Protein AF-0000000080535059 (afdb_homodimer)

Nearest PDB structures (foldseek):
  4j80-assembly2_D  TM=5.462E-01  e=8.663E-26  Thermus thermophilus HB8
  3lz8-assembly1_A  TM=7.978E-01  e=1.101E-15  Klebsiella pneumoniae subsp. pneumoniae MGH 78578
  3lz8-assembly1_B  TM=8.141E-01  e=2.265E-15  Klebsiella pneumoniae subsp. pneumoniae MGH 78578
  6jzb-assembly1_A  TM=7.775E-01  e=8.866E-14  Streptococcus pneumoniae
  3i38-assembly7_F  TM=9.286E-01  e=2.433E-09  Klebsiella pneumoniae subsp. pneumoniae MGH 78578

pLDDT: mean 78.81, std 22.05, range [29.86, 98.12]

Radius of gyration: 28.33 Å; Cα contacts (8 Å, |Δi|>4): 1039; chains: 2; bounding box: 67×90×60 Å

InterPro domains:
  IPR001623 DnaJ domain [PF00226] (5-66)
  IPR001623 DnaJ domain [PR00625] (7-25)
  IPR001623 DnaJ domain [PR00625] (25-40)
  IPR001623 DnaJ domain [PR00625] (41-61)
  IPR001623 DnaJ domain [PR00625] (61-80)
  IPR001623 DnaJ domain [PS50076] (5-69)
  IPR001623 DnaJ domain [SM00271] (4-61)
  IPR001623 DnaJ domain [cd06257] (5-58)
  IPR002939 Chaperone DnaJ, C-terminal [PF01556] (141-275)
  IPR008971 HSP40/DnaJ peptide-binding [SSF49493] (137-211)
  IPR008971 HSP40/DnaJ peptide-binding [SSF49493] (204-286)
  IPR018253 DnaJ domain, conserved site [PS00636] (46-65)
  IPR036869 Chaperone J-domain superfamily [G3DSA:1.10.287.110] (3-124)
  IPR036869 Chaperone J-domain superfamily [SSF46565] (1-104)

Sequence (594 aa):
MEFKDYYATLGVEPSAGEAEIKTAYRRLARKYHPDVSKEAGAEDKFKAVNEAYEALRDPEKRAAYDQLRAQGYRPGEEFNVPPNYGGAGGFNFEEVFGGGGPNGGFSDFFESLFARQRGGAGAGAGPGFSSQGHAPNRDTRAKLSVPLEAAYSGDSLRITVNGKQLDVRVPKGIRPGQVIRLAGQGNHGGNLLLEVEYAAHPQFEVDGRNILYTLPLTPWQAALGTSISVPTLGGAVELKIPADSDAGRKLRLRGRGLPGNPDGDQIVEIEIVAPAATDEAQKKAYRNLAKAFGETIMEFKDYYATLGVEPSAGEAEIKTAYRRLARKYHPDVSKEAGAEDKFKAVNEAYEALRDPEKRAAYDQLRAQGYRPGEEFNVPPNYGGAGGFNFEEVFGGGGPNGGFSDFFESLFARQRGGAGAGAGPGFSSQGHAPNRDTRAKLSVPLEAAYSGDSLRITVNGKQLDVRVPKGIRPGQVIRLAGQGNHGGNLLLEVEYAAHPQFEVDGRNILYTLPLTPWQAALGTSISVPTLGGAVELKIPADSDAGRKLRLRGRGLPGNPDGDQIVEIEIVAPAATDEAQKKAYRNLAKAFGETI

Solvent-accessible surface area (backbone atoms only — not comparable to full-atom values): 32460 Å² total; per-residue (Å²): 97,59,39,72,54,42,39,63,67,49,68,46,59,88,83,54,51,71,67,55,52,50,50,36,40,33,54,50,37,55,56,20,26,78,91,67,29,81,55,90,61,21,62,60,51,30,50,49,41,52,53,29,43,63,36,56,71,36,69,69,50,28,52,53,49,51,51,48,45,71,74,60,60,44,71,66,38,68,59,70,79,58,88,76,69,66,72,72,75,80,73,81,51,61,47,25,45,42,50,58,64,90,81,59,56,66,32,48,43,47,27,51,57,30,50,50,58,58,59,59,67,60,65,79,71,70,92,78,81,75,60,85,61,70,70,67,79,42,58,31,60,23,26,26,29,38,48,62,65,35,27,47,68,34,38,72,42,66,36,72,56,96,87,37,79,42,79,42,79,40,55,60,33,60,52,72,70,42,69,49,74,37,81,54,65,16,55,98,57,16,33,24,36,31,32,32,34,69,40,92,51,68,66,51,43,76,57,90,41,25,28,38,34,75,42,78,32,43,44,43,43,26,24,66,26,45,74,43,79,40,86,46,86,87,47,71,43,81,42,77,44,56,54,52,42,48,53,65,41,72,44,78,42,82,62,47,24,32,44,59,95,70,47,15,29,21,39,37,27,31,37,32,37,43,71,62,56,88,47,70,64,35,44,49,28,35,40,49,35,32,45,56,73,74,38,88,122,96,60,38,72,53,43,40,62,66,48,68,47,58,87,82,56,51,70,67,56,52,49,50,34,40,34,55,49,36,54,57,19,26,75,90,66,28,81,54,90,61,20,64,60,49,30,50,49,40,53,53,28,43,63,37,56,70,36,69,69,51,29,52,53,50,50,52,48,45,69,72,59,61,44,71,66,38,68,59,70,78,59,89,76,67,65,68,71,76,78,72,82,51,55,59,22,46,50,49,52,63,88,80,61,55,66,36,50,43,48,30,49,57,30,48,49,53,58,59,60,67,60,64,77,71,69,91,77,79,74,60,82,62,70,71,68,81,40,57,31,60,26,24,27,32,38,48,62,65,34,26,46,67,35,38,72,44,65,37,71,55,94,87,37,79,41,79,42,78,39,55,60,34,59,51,72,69,43,69,49,74,37,81,54,65,17,55,97,57,16,32,23,36,31,31,31,34,70,38,90,51,68,66,51,44,78,57,90,42,26,30,39,32,75,42,79,33,43,44,43,42,26,24,66,26,46,74,44,78,40,86,46,87,87,46,71,43,80,41,78,42,57,54,51,41,49,52,65,41,74,44,76,41,82,62,48,26,32,45,60,93,72,48,15,30,20,40,37,28,34,37,32,39,43,71,61,55,86,48,69,64,34,46,50,27,36,41,50,34,32,46,58,71,74,37,88,122

Secondary structure (DSSP, 8-state):
-BPP-HHHHHT--TT--HHHHHHHHHHHHHHH-TTT--STTHHHHHHHHHHHHHHHHSHHHHHHHHHHHHTT--TT-B----TT----S-----------SS--HHHHHHHHHHHHHHHGGGG----------------EEEEEEE-HHHHHH-EEEEEEETTEEEEEEE-TT--TT-EEEETT-SGGG--EEEEEEEPP-SSEEEETTEEEEEEEE-HHHHHH-EEEEE--TT--EEEEEPSSPPTT-EEEETT-SS-SSSPP-EEEEEEE------SHHHHHHHHHHHHHTT---/-BPP-HHHHHT--TT--HHHHHHHHHHHHHHH-TTT--STTHHHHHHHHHHHHHHHHSHHHHHHHHHHHHTT--TT-B----TT----S-------EEE-SS--HHHHHHHHHHHHHHHGGGG----------------EEEEEEE-HHHHHH-EEEEEEETTEEEEEEE-TT--TT-EEEETT-SGGG--EEEEEEEPP-SSEEEETTEEEEEEEE-HHHHHH-EEEEE--TT--EEEEEPTTPPTT-EEEETT-SS-SSSPP-EEEEEEE------SHHHHHHHHHHHHHTT---

Organism: Stenotrophomonas maltophilia (strain K279a) (NCBI:txid522373)

Foldseek 3Di:
DWLADLCVLLPHDLVDDLVSLLVSLLVLLQALPPVHDPDPCSVVSNVSSLVSSVQCNDPVSSVVSVVVVVVPRDGGDDDPPPLPPAPPDPPLCLAQAFEQDPDCPVSVVVNVVNVSNVVVVPPPDDDDDVPPPPPPQQEREYEYAAEQLCQAPWDWGWGADPNDTDTFTHDFNDDAQDWDWDALPGHPRHIYIYGYDYRDDSAWDDDPQETEGEDEDEPCCAACWDWDWDDASVGTDIDTHDHNHDQQDWDWAPQRGGVDVHGYIYIYGYHYDYDDDPDDVSVVVVQVVCVVVPHHD/DWLADLCVLLPHDLPDDLVSLLVSLLVLLQALPPVHDPDPCSVVSNVSSLVSSVQCNDPVSSVVSVVVVVVPRDGGDDDPPPLPPAPPPPPLCLAQAQEQDPDCPVSCVSNVVNVSNVVVVPPPPDDDDPPPPPPPQQEREYEYAAEQLCQAPWDWGWTADPNDTDTFTHDFNDDAQDWDWDALPGPPRHIYIYGYDYRDDSAWDDDPQETEGEDEDEPCCAACWDWDWDDASVGTDIDTHDHNHDQQDWDWAPQRTGVDVHGYIYIYGYHYDYDDDPDPVSVVVVQVVCVVVPHHD

Structure (mmCIF, N/CA/C/O backbone):
data_AF-0000000080535059-model_v1
#
loop_
_entity.id
_entity.type
_entity.pdbx_description
1 polymer 'Curved DNA-binding protein'
#
loop_
_atom_site.group_PDB
_atom_site.id
_atom_site.type_symbol
_atom_site.label_atom_id
_atom_site.label_alt_id
_atom_site.label_comp_id
_atom_site.label_asym_id
_atom_site.label_entity_id
_atom_site.label_seq_id
_atom_site.pdbx_PDB_ins_code
_atom_site.Cartn_x
_atom_site.Cartn_y
_atom_site.Cartn_z
_atom_site.occupancy
_atom_site.B_iso_or_equiv
_atom_site.auth_seq_id
_atom_site.auth_comp_id
_atom_site.auth_asym_id
_atom_site.auth_atom_id
_atom_site.pdbx_PDB_model_num
ATOM 1 N N . MET A 1 1 ? -23.703 0.691 25.984 1 49 1 MET A N 1
ATOM 2 C CA . MET A 1 1 ? -23.016 0.006 24.891 1 49 1 MET A CA 1
ATOM 3 C C . MET A 1 1 ? -21.719 -0.626 25.375 1 49 1 MET A C 1
ATOM 5 O O . MET A 1 1 ? -21.125 -0.15 26.344 1 49 1 MET A O 1
ATOM 9 N N . GLU A 1 2 ? -21.531 -1.79 24.906 1 61.44 2 GLU A N 1
ATOM 10 C CA . GLU A 1 2 ? -20.406 -2.562 25.406 1 61.44 2 GLU A CA 1
ATOM 11 C C . GLU A 1 2 ? -19.125 -2.217 24.672 1 61.44 2 GLU A C 1
ATOM 13 O O . GLU A 1 2 ? -19.125 -2.039 23.453 1 61.44 2 GLU A O 1
ATOM 18 N N . PHE A 1 3 ? -18.188 -1.82 25.5 1 70.62 3 PHE A N 1
ATOM 19 C CA . PHE A 1 3 ? -16.859 -1.561 24.953 1 70.62 3 PHE A CA 1
ATOM 20 C C . PHE A 1 3 ? -16.297 -2.801 24.266 1 70.62 3 PHE A C 1
ATOM 22 O O . PHE A 1 3 ? -16.328 -3.895 24.828 1 70.62 3 PHE A O 1
ATOM 29 N N . LYS A 1 4 ? -16.016 -2.648 22.938 1 81.44 4 LYS A N 1
ATOM 30 C CA . LYS A 1 4 ? -15.5 -3.764 22.141 1 81.44 4 LYS A CA 1
ATOM 31 C C . LYS A 1 4 ? -14.008 -3.613 21.891 1 81.44 4 LYS A C 1
ATOM 33 O O . LYS A 1 4 ? -13.5 -2.496 21.766 1 81.44 4 LYS A O 1
ATOM 38 N N . ASP A 1 5 ? -13.336 -4.719 21.891 1 86.62 5 ASP A N 1
ATOM 39 C CA . ASP A 1 5 ? -11.922 -4.73 21.531 1 86.62 5 ASP A CA 1
ATOM 40 C C . ASP A 1 5 ? -11.734 -4.82 20.016 1 86.62 5 ASP A C 1
ATOM 42 O O . ASP A 1 5 ? -11.664 -5.918 19.453 1 86.62 5 ASP A O 1
ATOM 46 N N . TYR A 1 6 ? -11.547 -3.646 19.469 1 90.25 6 TYR A N 1
ATOM 47 C CA . TYR A 1 6 ? -11.484 -3.559 18.016 1 90.25 6 TYR A CA 1
ATOM 48 C C . TYR A 1 6 ? -10.219 -4.223 17.484 1 90.25 6 TYR A C 1
ATOM 50 O O . TYR A 1 6 ? -10.234 -4.832 16.422 1 90.25 6 TYR A O 1
ATOM 58 N N . TYR A 1 7 ? -9.188 -4.156 18.266 1 91.62 7 TYR A N 1
ATOM 59 C CA . TYR A 1 7 ? -7.961 -4.816 17.844 1 91.62 7 TYR A CA 1
ATOM 60 C C . TYR A 1 7 ? -8.125 -6.332 17.859 1 91.62 7 TYR A C 1
ATOM 62 O O . TYR A 1 7 ? -7.727 -7.012 16.906 1 91.62 7 TYR A O 1
ATOM 70 N N . ALA A 1 8 ? -8.695 -6.781 18.828 1 91.19 8 ALA A N 1
ATOM 71 C CA . ALA A 1 8 ? -8.953 -8.219 18.938 1 91.19 8 ALA A CA 1
ATOM 72 C C . ALA A 1 8 ? -9.906 -8.672 17.844 1 91.19 8 ALA A C 1
ATOM 74 O O . ALA A 1 8 ? -9.742 -9.758 17.281 1 91.19 8 ALA A O 1
ATOM 75 N N . THR A 1 9 ? -10.883 -7.852 17.594 1 92.81 9 THR A N 1
ATOM 76 C CA . THR A 1 9 ? -11.852 -8.164 16.547 1 92.81 9 THR A CA 1
ATOM 77 C C . THR A 1 9 ? -11.148 -8.367 15.203 1 92.81 9 THR A C 1
ATOM 79 O O . THR A 1 9 ? -11.508 -9.258 14.438 1 92.81 9 THR A O 1
ATOM 82 N N . LEU A 1 10 ? -10.148 -7.609 14.977 1 93 10 LEU A N 1
ATOM 83 C CA . LEU A 1 10 ? -9.422 -7.684 13.719 1 93 10 LEU A CA 1
ATOM 84 C C . LEU A 1 10 ? -8.242 -8.656 13.828 1 93 10 LEU A C 1
ATOM 86 O O . LEU A 1 10 ? -7.57 -8.938 12.836 1 93 10 LEU A O 1
ATOM 90 N N . GLY A 1 11 ? -8 -9.07 15.047 1 91 11 GLY A N 1
ATOM 91 C CA . GLY A 1 11 ? -6.914 -10.016 15.258 1 91 11 GLY A CA 1
ATOM 92 C C . GLY A 1 11 ? -5.539 -9.383 15.133 1 91 11 GLY A C 1
ATOM 93 O O . GLY A 1 11 ? -4.609 -10.008 14.617 1 91 11 GLY A O 1
ATOM 94 N N . VAL A 1 12 ? -5.418 -8.141 15.516 1 87.69 12 VAL A N 1
ATOM 95 C CA . VAL A 1 12 ? -4.141 -7.441 15.445 1 87.69 12 VAL A CA 1
ATOM 96 C C . VAL A 1 12 ? -3.781 -6.879 16.812 1 87.69 12 VAL A C 1
ATOM 98 O O . VAL A 1 12 ? -4.629 -6.816 17.703 1 87.69 12 VAL A O 1
ATOM 101 N N . GLU A 1 13 ? -2.461 -6.566 16.969 1 86 13 GLU A N 1
ATOM 102 C CA . GLU A 1 13 ? -2.004 -5.918 18.188 1 86 13 GLU A CA 1
ATOM 103 C C . GLU A 1 13 ? -2.301 -4.422 18.172 1 86 13 GLU A C 1
ATOM 105 O O . GLU A 1 13 ? -2.35 -3.811 17.094 1 86 13 GLU A O 1
ATOM 110 N N . PRO A 1 14 ? -2.482 -3.846 19.344 1 85.69 14 PRO A N 1
ATOM 111 C CA . PRO A 1 14 ? -2.732 -2.404 19.406 1 85.69 14 PRO A CA 1
ATOM 112 C C . PRO A 1 14 ? -1.63 -1.581 18.75 1 85.69 14 PRO A C 1
ATOM 114 O O . PRO A 1 14 ? -1.869 -0.446 18.328 1 85.69 14 PRO A O 1
ATOM 117 N N . SER A 1 15 ? -0.511 -2.146 18.609 1 80 15 SER A N 1
ATOM 118 C CA . SER A 1 15 ? 0.619 -1.433 18.031 1 80 15 SER A CA 1
ATOM 119 C C . SER A 1 15 ? 0.663 -1.615 16.516 1 80 15 SER A C 1
ATOM 121 O O . SER A 1 15 ? 1.542 -1.071 15.844 1 80 15 SER A O 1
ATOM 123 N N . ALA A 1 16 ? -0.277 -2.258 16.016 1 79.31 16 ALA A N 1
ATOM 124 C CA . ALA A 1 16 ? -0.294 -2.547 14.586 1 79.31 16 ALA A CA 1
ATOM 125 C C . ALA A 1 16 ? -0.368 -1.263 13.766 1 79.31 16 ALA A C 1
ATOM 127 O O . ALA A 1 16 ? -1.083 -0.326 14.133 1 79.31 16 ALA A O 1
ATOM 128 N N . GLY A 1 17 ? 0.4 -1.193 12.664 1 77.62 17 GLY A N 1
ATOM 129 C CA . GLY A 1 17 ? 0.335 -0.062 11.75 1 77.62 17 GLY A CA 1
ATOM 130 C C . GLY A 1 17 ? -0.884 -0.094 10.852 1 77.62 17 GLY A C 1
ATOM 131 O O . GLY A 1 17 ? -1.64 -1.067 10.852 1 77.62 17 GLY A O 1
ATOM 132 N N . GLU A 1 18 ? -1.114 0.966 10.133 1 79.69 18 GLU A N 1
ATOM 133 C CA . GLU A 1 18 ? -2.27 1.138 9.258 1 79.69 18 GLU A CA 1
ATOM 134 C C . GLU A 1 18 ? -2.34 0.024 8.211 1 79.69 18 GLU A C 1
ATOM 136 O O . GLU A 1 18 ? -3.418 -0.508 7.941 1 79.69 18 GLU A O 1
ATOM 141 N N . ALA A 1 19 ? -1.228 -0.337 7.68 1 74.75 19 ALA A N 1
ATOM 142 C CA . ALA A 1 19 ? -1.18 -1.367 6.645 1 74.75 19 ALA A CA 1
ATOM 143 C C . ALA A 1 19 ? -1.627 -2.719 7.195 1 74.75 19 ALA A C 1
ATOM 145 O O . ALA A 1 19 ? -2.383 -3.441 6.543 1 74.75 19 ALA A O 1
ATOM 146 N N . GLU A 1 20 ? -1.152 -3.016 8.32 1 76.38 20 GLU A N 1
ATOM 147 C CA . GLU A 1 20 ? -1.513 -4.277 8.961 1 76.38 20 GLU A CA 1
ATOM 148 C C . GLU A 1 20 ? -3.004 -4.324 9.289 1 76.38 20 GLU A C 1
ATOM 150 O O . GLU A 1 20 ? -3.654 -5.352 9.094 1 76.38 20 GLU A O 1
ATOM 155 N N . ILE A 1 21 ? -3.533 -3.262 9.781 1 86.75 21 ILE A N 1
ATOM 156 C CA . ILE A 1 21 ? -4.945 -3.154 10.125 1 86.75 21 ILE A CA 1
ATOM 157 C C . ILE A 1 21 ? -5.797 -3.336 8.867 1 86.75 21 ILE A C 1
ATOM 159 O O . ILE A 1 21 ? -6.777 -4.078 8.875 1 86.75 21 ILE A O 1
ATOM 163 N N . LYS A 1 22 ? -5.379 -2.73 7.855 1 84.88 22 LYS A N 1
ATOM 164 C CA . LYS A 1 22 ? -6.094 -2.811 6.582 1 84.88 22 LYS A CA 1
ATOM 165 C C . LYS A 1 22 ? -6.098 -4.238 6.047 1 84.88 22 LYS A C 1
ATOM 167 O O . LYS A 1 22 ? -7.141 -4.742 5.617 1 84.88 22 LYS A O 1
ATOM 172 N N . THR A 1 23 ? -5.012 -4.836 6.062 1 81.25 23 THR A N 1
ATOM 173 C CA . THR A 1 23 ? -4.867 -6.207 5.586 1 81.25 23 THR A CA 1
ATOM 174 C C . THR A 1 23 ? -5.754 -7.156 6.387 1 81.25 23 THR A C 1
ATOM 176 O O . THR A 1 23 ? -6.43 -8.016 5.816 1 81.25 23 THR A O 1
ATOM 179 N N . ALA A 1 24 ? -5.688 -6.988 7.621 1 85.88 24 ALA A N 1
ATOM 180 C CA . ALA A 1 24 ? -6.508 -7.816 8.5 1 85.88 24 ALA A CA 1
ATOM 181 C C . ALA A 1 24 ? -7.992 -7.637 8.195 1 85.88 24 ALA A C 1
ATOM 183 O O . ALA A 1 24 ? -8.742 -8.617 8.148 1 85.88 24 ALA A O 1
ATOM 184 N N . TYR A 1 25 ? -8.406 -6.391 7.996 1 91.38 25 TYR A N 1
ATOM 185 C CA . TYR A 1 25 ? -9.789 -6.094 7.652 1 91.38 25 TYR A CA 1
ATOM 186 C C . TYR A 1 25 ? -10.203 -6.824 6.379 1 91.38 25 TYR A C 1
ATOM 188 O O . TYR A 1 25 ? -11.219 -7.523 6.359 1 91.38 25 TYR A O 1
ATOM 196 N N . ARG A 1 26 ? -9.398 -6.723 5.371 1 85.69 26 ARG A N 1
ATOM 197 C CA . ARG A 1 26 ? -9.727 -7.305 4.078 1 85.69 26 ARG A CA 1
ATOM 198 C C . ARG A 1 26 ? -9.867 -8.82 4.176 1 85.69 26 ARG A C 1
ATOM 200 O O . ARG A 1 26 ? -10.789 -9.406 3.609 1 85.69 26 ARG A O 1
ATOM 207 N N . ARG A 1 27 ? -8.969 -9.383 4.875 1 83.88 27 ARG A N 1
ATOM 208 C CA . ARG A 1 27 ? -8.992 -10.828 5.066 1 83.88 27 ARG A CA 1
ATOM 209 C C . ARG A 1 27 ? -10.281 -11.273 5.754 1 83.88 27 ARG A C 1
ATOM 211 O O . ARG A 1 27 ? -10.961 -12.18 5.277 1 83.88 27 ARG A O 1
ATOM 218 N N . LEU A 1 28 ? -10.609 -10.633 6.82 1 90.06 28 LEU A N 1
ATOM 219 C CA . LEU A 1 28 ? -11.773 -11.016 7.613 1 90.06 28 LEU A CA 1
ATOM 220 C C . LEU A 1 28 ? -13.062 -10.656 6.895 1 90.06 28 LEU A C 1
ATOM 222 O O . LEU A 1 28 ? -14.055 -11.391 6.977 1 90.06 28 LEU A O 1
ATOM 226 N N . ALA A 1 29 ? -13.055 -9.492 6.219 1 87.56 29 ALA A N 1
ATOM 227 C CA . ALA A 1 29 ? -14.234 -9.062 5.477 1 87.56 29 ALA A CA 1
ATOM 228 C C . ALA A 1 29 ? -14.555 -10.039 4.348 1 87.56 29 ALA A C 1
ATOM 230 O O . ALA A 1 29 ? -15.727 -10.328 4.086 1 87.56 29 ALA A O 1
ATOM 231 N N . ARG A 1 30 ? -13.508 -10.539 3.73 1 81.81 30 ARG A N 1
ATOM 232 C CA . ARG A 1 30 ? -13.703 -11.531 2.672 1 81.81 30 ARG A CA 1
ATOM 233 C C . ARG A 1 30 ? -14.227 -12.844 3.24 1 81.81 30 ARG A C 1
ATOM 235 O O . ARG A 1 30 ? -15.109 -13.477 2.646 1 81.81 30 ARG A O 1
ATOM 242 N N . LYS A 1 31 ? -13.688 -13.164 4.301 1 83.81 31 LYS A N 1
ATOM 243 C CA . LYS A 1 31 ? -14.062 -14.422 4.945 1 83.81 31 LYS A CA 1
ATOM 244 C C . LYS A 1 31 ? -15.523 -14.398 5.383 1 83.81 31 LYS A C 1
ATOM 246 O O . LYS A 1 31 ? -16.234 -15.391 5.219 1 83.81 31 LYS A O 1
ATOM 251 N N . TYR A 1 32 ? -15.977 -13.281 5.848 1 89.25 32 TYR A N 1
ATOM 252 C CA . TYR A 1 32 ? -17.281 -13.227 6.492 1 89.25 32 TYR A CA 1
ATOM 253 C C . TYR A 1 32 ? -18.297 -12.508 5.605 1 89.25 32 TYR A C 1
ATOM 255 O O . TYR A 1 32 ? -19.438 -12.281 6.016 1 89.25 32 TYR A O 1
ATOM 263 N N . HIS A 1 33 ? -17.828 -12.234 4.367 1 83.12 33 HIS A N 1
ATOM 264 C CA . HIS A 1 33 ? -18.75 -11.539 3.471 1 83.12 33 HIS A CA 1
ATOM 265 C C . HIS A 1 33 ? -20.031 -12.336 3.277 1 83.12 33 HIS A C 1
ATOM 267 O O . HIS A 1 33 ? -20 -13.562 3.148 1 83.12 33 HIS A O 1
ATOM 273 N N . PRO A 1 34 ? -21.109 -11.672 3.236 1 79.19 34 PRO A N 1
ATOM 274 C CA . PRO A 1 34 ? -22.406 -12.336 3.135 1 79.19 34 PRO A CA 1
ATOM 275 C C . PRO A 1 34 ? -22.5 -13.281 1.939 1 79.19 34 PRO A C 1
ATOM 277 O O . PRO A 1 34 ? -23.188 -14.305 2.004 1 79.19 34 PRO A O 1
ATOM 280 N N . ASP A 1 35 ? -21.812 -12.984 0.903 1 74.25 35 ASP A N 1
ATOM 281 C CA . ASP A 1 35 ? -21.859 -13.789 -0.317 1 74.25 35 ASP A CA 1
ATOM 282 C C . ASP A 1 35 ? -20.922 -14.984 -0.233 1 74.25 35 ASP A C 1
ATOM 284 O O . ASP A 1 35 ? -20.969 -15.883 -1.071 1 74.25 35 ASP A O 1
ATOM 288 N N . VAL A 1 36 ? -20.125 -15.016 0.637 1 76.56 36 VAL A N 1
ATOM 289 C CA . VAL A 1 36 ? -19.078 -16.031 0.695 1 76.56 36 VAL A CA 1
ATOM 290 C C . VAL A 1 36 ? -19.328 -16.969 1.882 1 76.56 36 VAL A C 1
ATOM 292 O O . VAL A 1 36 ? -19.312 -18.188 1.734 1 76.56 36 VAL A O 1
ATOM 295 N N . SER A 1 37 ? -19.484 -16.297 3.006 1 81.44 37 SER A N 1
ATOM 296 C CA . SER A 1 37 ? -19.562 -17.094 4.223 1 81.44 37 SER A CA 1
ATOM 297 C C . SER A 1 37 ? -21 -17.516 4.516 1 81.44 37 SER A C 1
ATOM 299 O O . SER A 1 37 ? -21.922 -16.688 4.496 1 81.44 37 SER A O 1
ATOM 301 N N . LYS A 1 38 ? -21.094 -18.844 4.766 1 84.06 38 LYS A N 1
ATOM 302 C CA . LYS A 1 38 ? -22.406 -19.375 5.145 1 84.06 38 LYS A CA 1
ATOM 303 C C . LYS A 1 38 ? -22.406 -19.828 6.602 1 84.06 38 LYS A C 1
ATOM 305 O O . LYS A 1 38 ? -23.359 -20.453 7.066 1 84.06 38 LYS A O 1
ATOM 310 N N . GLU A 1 39 ? -21.344 -19.5 7.188 1 84.69 39 GLU A N 1
ATOM 311 C CA . GLU A 1 39 ? -21.234 -19.891 8.594 1 84.69 39 GLU A CA 1
ATOM 312 C C . GLU A 1 39 ? -22.234 -19.125 9.453 1 84.69 39 GLU A C 1
ATOM 314 O O . GLU A 1 39 ? -22.594 -17.984 9.141 1 84.69 39 GLU A O 1
ATOM 319 N N . ALA A 1 40 ? -22.734 -19.844 10.547 1 86.06 40 ALA A N 1
ATOM 320 C CA . ALA A 1 40 ? -23.609 -19.203 11.508 1 86.06 40 ALA A CA 1
ATOM 321 C C . ALA A 1 40 ? -22.922 -18.031 12.195 1 86.06 40 ALA A C 1
ATOM 323 O O . ALA A 1 40 ? -21.781 -18.156 12.656 1 86.06 40 ALA A O 1
ATOM 324 N N . GLY A 1 41 ? -23.531 -16.859 12.156 1 89.75 41 GLY A N 1
ATOM 325 C CA . GLY A 1 41 ? -22.984 -15.695 12.836 1 89.75 41 GLY A CA 1
ATOM 326 C C . GLY A 1 41 ? -22.078 -14.859 11.953 1 89.75 41 GLY A C 1
ATOM 327 O O . GLY A 1 41 ? -21.5 -13.875 12.414 1 89.75 41 GLY A O 1
ATOM 328 N N . ALA A 1 42 ? -21.891 -15.273 10.695 1 88.69 42 ALA A N 1
ATOM 329 C CA . ALA A 1 42 ? -20.984 -14.586 9.781 1 88.69 42 ALA A CA 1
ATOM 330 C C . ALA A 1 42 ? -21.391 -13.125 9.602 1 88.69 42 ALA A C 1
ATOM 332 O O . ALA A 1 42 ? -20.531 -12.242 9.516 1 88.69 42 ALA A O 1
ATOM 333 N N . GLU A 1 43 ? -22.641 -12.938 9.555 1 86.44 43 GLU A N 1
ATOM 334 C CA . GLU A 1 43 ? -23.141 -11.578 9.383 1 86.44 43 GLU A CA 1
ATOM 335 C C . GLU A 1 43 ? -22.719 -10.688 10.547 1 86.44 43 GLU A C 1
ATOM 337 O O . GLU A 1 43 ? -22.266 -9.555 10.336 1 86.44 43 GLU A O 1
ATOM 342 N N . ASP A 1 44 ? -22.875 -11.266 11.727 1 87.56 44 ASP A N 1
ATOM 343 C CA . ASP A 1 44 ? -22.484 -10.516 12.922 1 87.56 44 ASP A CA 1
ATOM 344 C C . ASP A 1 44 ? -20.984 -10.25 12.938 1 87.56 44 ASP A C 1
ATOM 346 O O . ASP A 1 44 ? -20.531 -9.164 13.312 1 87.56 44 ASP A O 1
ATOM 350 N N . LYS A 1 45 ? -20.312 -11.242 12.562 1 89.94 45 LYS A N 1
ATOM 351 C CA . LYS A 1 45 ? -18.859 -11.086 12.516 1 89.94 45 LYS A CA 1
ATOM 352 C C . LYS A 1 45 ? -18.453 -10.055 11.469 1 89.94 45 LYS A C 1
ATOM 354 O O . LYS A 1 45 ? -17.547 -9.242 11.703 1 89.94 45 LYS A O 1
ATOM 359 N N . PHE A 1 46 ? -19.125 -10.141 10.367 1 88.75 46 PHE A N 1
ATOM 360 C CA . PHE A 1 46 ? -18.844 -9.188 9.297 1 88.75 46 PHE A CA 1
ATOM 361 C C . PHE A 1 46 ? -19.109 -7.762 9.758 1 88.75 46 PHE A C 1
ATOM 363 O O . PHE A 1 46 ? -18.297 -6.863 9.508 1 88.75 46 PHE A O 1
ATOM 370 N N . LYS A 1 47 ? -20.141 -7.559 10.523 1 82.69 47 LYS A N 1
ATOM 371 C CA . LYS A 1 47 ? -20.484 -6.246 11.062 1 82.69 47 LYS A CA 1
ATOM 372 C C . LYS A 1 47 ? -19.438 -5.773 12.062 1 82.69 47 LYS A C 1
ATOM 374 O O . LYS A 1 47 ? -19.031 -4.609 12.047 1 82.69 47 LYS A O 1
ATOM 379 N N . ALA A 1 48 ? -19.031 -6.695 12.836 1 88.44 48 ALA A N 1
ATOM 380 C CA . ALA A 1 48 ? -18.031 -6.375 13.844 1 88.44 48 ALA A CA 1
ATOM 381 C C . ALA A 1 48 ? -16.703 -5.973 13.195 1 88.44 48 ALA A C 1
ATOM 383 O O . ALA A 1 48 ? -16.047 -5.027 13.641 1 88.44 48 ALA A O 1
ATOM 384 N N . VAL A 1 49 ? -16.406 -6.668 12.164 1 91 49 VAL A N 1
ATOM 385 C CA . VAL A 1 49 ? -15.164 -6.414 11.438 1 91 49 VAL A CA 1
ATOM 386 C C . VAL A 1 49 ? -15.219 -5.031 10.797 1 91 49 VAL A C 1
ATOM 388 O O . VAL A 1 49 ? -14.266 -4.254 10.891 1 91 49 VAL A O 1
ATOM 391 N N . ASN A 1 50 ? -16.297 -4.707 10.234 1 87.31 50 ASN A N 1
ATOM 392 C CA . ASN A 1 50 ? -16.469 -3.406 9.594 1 87.31 50 ASN A CA 1
ATOM 393 C C . ASN A 1 50 ? -16.406 -2.271 10.609 1 87.31 50 ASN A C 1
ATOM 395 O O . ASN A 1 50 ? -15.742 -1.26 10.383 1 87.31 50 ASN A O 1
ATOM 399 N N . GLU A 1 51 ? -17 -2.484 11.711 1 84.38 51 GLU A N 1
ATOM 400 C CA . GLU A 1 51 ? -17 -1.486 12.781 1 84.38 51 GLU A CA 1
ATOM 401 C C . GLU A 1 51 ? -15.586 -1.25 13.305 1 84.38 51 GLU A C 1
ATOM 403 O O . GLU A 1 51 ? -15.156 -0.104 13.461 1 84.38 51 GLU A O 1
ATOM 408 N N . ALA A 1 52 ? -14.93 -2.297 13.531 1 89.38 52 ALA A N 1
ATOM 409 C CA . ALA A 1 52 ? -13.562 -2.209 14.039 1 89.38 52 ALA A CA 1
ATOM 410 C C . ALA A 1 52 ? -12.656 -1.466 13.062 1 89.38 52 ALA A C 1
ATOM 412 O O . ALA A 1 52 ? -11.883 -0.597 13.469 1 89.38 52 ALA A O 1
ATOM 413 N N . TYR A 1 53 ? -12.82 -1.771 11.859 1 91.25 53 TYR A N 1
ATOM 414 C CA . TYR A 1 53 ? -11.969 -1.147 10.852 1 91.25 53 TYR A CA 1
ATOM 415 C C . TYR A 1 53 ? -12.289 0.336 10.711 1 91.25 53 TYR A C 1
ATOM 417 O O . TYR A 1 53 ? -11.383 1.158 10.547 1 91.25 53 TYR A O 1
ATOM 425 N N . GLU A 1 54 ? -13.477 0.691 10.758 1 86.31 54 GLU A N 1
ATOM 426 C CA . GLU A 1 54 ? -13.875 2.094 10.656 1 86.31 54 GLU A CA 1
ATOM 427 C C . GLU A 1 54 ? -13.281 2.918 11.789 1 86.31 54 GLU A C 1
ATOM 429 O O . GLU A 1 54 ? -12.922 4.082 11.602 1 86.31 54 GLU A O 1
ATOM 434 N N . ALA A 1 55 ? -13.148 2.316 12.891 1 82.38 55 ALA A N 1
ATOM 435 C CA . ALA A 1 55 ? -12.594 3.002 14.055 1 82.38 55 ALA A CA 1
ATOM 436 C C . ALA A 1 55 ? -11.078 3.1 13.969 1 82.38 55 ALA A C 1
ATOM 438 O O . ALA A 1 55 ? -10.492 4.117 14.344 1 82.38 55 ALA A O 1
ATOM 439 N N . LEU A 1 56 ? -10.562 2.105 13.453 1 88.62 56 LEU A N 1
ATOM 440 C CA . LEU A 1 56 ? -9.109 1.98 13.586 1 88.62 56 LEU A CA 1
ATOM 441 C C . LEU A 1 56 ? -8.406 2.541 12.352 1 88.62 56 LEU A C 1
ATOM 443 O O . LEU A 1 56 ? -7.207 2.818 12.391 1 88.62 56 LEU A O 1
ATOM 447 N N . ARG A 1 57 ? -9.094 2.682 11.258 1 86.5 57 ARG A N 1
ATOM 448 C CA . ARG A 1 57 ? -8.438 3.115 10.031 1 86.5 57 ARG A CA 1
ATOM 449 C C . ARG A 1 57 ? -8.172 4.617 10.055 1 86.5 57 ARG A C 1
ATOM 451 O O . ARG A 1 57 ? -7.207 5.09 9.445 1 86.5 57 ARG A O 1
ATOM 458 N N . ASP A 1 58 ? -9 5.34 10.773 1 81.75 58 ASP A N 1
ATOM 459 C CA . ASP A 1 58 ? -8.852 6.785 10.906 1 81.75 58 ASP A CA 1
ATOM 460 C C . ASP A 1 58 ? -7.938 7.141 12.078 1 81.75 58 ASP A C 1
ATOM 462 O O . ASP A 1 58 ? -8.203 6.738 13.219 1 81.75 58 ASP A O 1
ATOM 466 N N . PRO A 1 59 ? -6.922 7.859 11.773 1 81.12 59 PRO A N 1
ATOM 467 C CA . PRO A 1 59 ? -5.977 8.148 12.852 1 81.12 59 PRO A CA 1
ATOM 468 C C . PRO A 1 59 ? -6.629 8.852 14.039 1 81.12 59 PRO A C 1
ATOM 470 O O . PRO A 1 59 ? -6.285 8.578 15.195 1 81.12 59 PRO A O 1
ATOM 473 N N . GLU A 1 60 ? -7.465 9.781 13.797 1 76.38 60 GLU A N 1
ATOM 474 C CA . GLU A 1 60 ? -8.117 10.516 14.883 1 76.38 60 GLU A CA 1
ATOM 475 C C . GLU A 1 60 ? -9.039 9.602 15.68 1 76.38 60 GLU A C 1
ATOM 477 O O . GLU A 1 60 ? -9.031 9.633 16.922 1 76.38 60 GLU A O 1
ATOM 482 N N . LYS A 1 61 ? -9.875 8.789 15.008 1 78.62 61 LYS A N 1
ATOM 483 C CA . LYS A 1 61 ? -10.766 7.848 15.68 1 78.62 61 LYS A CA 1
ATOM 484 C C . LYS A 1 61 ? -9.969 6.824 16.484 1 78.62 61 LYS A C 1
ATOM 486 O O . LYS A 1 61 ? -10.359 6.473 17.609 1 78.62 61 LYS A O 1
ATOM 491 N N . ARG A 1 62 ? -8.922 6.387 15.906 1 86.44 62 ARG A N 1
ATOM 492 C CA . ARG A 1 62 ? -8.086 5.402 16.578 1 86.44 62 ARG A CA 1
ATOM 493 C C . ARG A 1 62 ? -7.48 5.98 17.859 1 86.44 62 ARG A C 1
ATOM 495 O O . ARG A 1 62 ? -7.449 5.312 18.891 1 86.44 62 ARG A O 1
ATOM 502 N N . ALA A 1 63 ? -6.992 7.188 17.766 1 81.38 63 ALA A N 1
ATOM 503 C CA . ALA A 1 63 ? -6.43 7.844 18.938 1 81.38 63 ALA A CA 1
ATOM 504 C C . ALA A 1 63 ? -7.465 7.945 20.062 1 81.38 63 ALA A C 1
ATOM 506 O O . ALA A 1 63 ? -7.152 7.703 21.234 1 81.38 63 ALA A O 1
ATOM 507 N N . ALA A 1 64 ? -8.648 8.328 19.688 1 75.94 64 ALA A N 1
ATOM 508 C CA . ALA A 1 64 ? -9.734 8.422 20.672 1 75.94 64 ALA A CA 1
ATOM 509 C C . ALA A 1 64 ? -10.039 7.062 21.281 1 75.94 64 ALA A C 1
ATOM 511 O O . ALA A 1 64 ? -10.234 6.949 22.5 1 75.94 64 ALA A O 1
ATOM 512 N N . TYR A 1 65 ? -10.102 6.09 20.469 1 84 65 TYR A N 1
ATOM 513 C CA . TYR A 1 65 ? -10.344 4.727 20.922 1 84 65 TYR A CA 1
ATOM 514 C C . TYR A 1 65 ? -9.25 4.27 21.875 1 84 65 TYR A C 1
ATOM 516 O O . TYR A 1 65 ? -9.539 3.68 22.922 1 84 65 TYR A O 1
ATOM 524 N N . ASP A 1 66 ? -8.086 4.516 21.516 1 84.25 66 ASP A N 1
ATOM 525 C CA . ASP A 1 66 ? -6.953 4.102 22.328 1 84.25 66 ASP A CA 1
ATOM 526 C C . ASP A 1 66 ? -6.957 4.816 23.688 1 84.25 66 ASP A C 1
ATOM 528 O O . ASP A 1 66 ? -6.555 4.242 24.688 1 84.25 66 ASP A O 1
ATOM 532 N N . GLN A 1 67 ? -7.32 6.02 23.656 1 79.25 67 GLN A N 1
ATOM 533 C CA . GLN A 1 67 ? -7.434 6.766 24.906 1 79.25 67 GLN A CA 1
ATOM 534 C C . GLN A 1 67 ? -8.477 6.141 25.812 1 79.25 67 GLN A C 1
ATOM 536 O O . GLN A 1 67 ? -8.273 6.043 27.031 1 79.25 67 GLN A O 1
ATOM 541 N N . LEU A 1 68 ? -9.602 5.758 25.297 1 76.38 68 LEU A N 1
ATOM 542 C CA . LEU A 1 68 ? -10.648 5.098 26.062 1 76.38 68 LEU A CA 1
ATOM 543 C C . LEU A 1 68 ? -10.156 3.764 26.609 1 76.38 68 LEU A C 1
ATOM 545 O O . LEU A 1 68 ? -10.445 3.414 27.766 1 76.38 68 LEU A O 1
ATOM 549 N N . ARG A 1 69 ? -9.492 3.129 25.781 1 79.62 69 ARG A N 1
ATOM 550 C CA . ARG A 1 69 ? -8.914 1.854 26.203 1 79.62 69 ARG A CA 1
ATOM 551 C C . ARG A 1 69 ? -7.945 2.045 27.359 1 79.62 69 ARG A C 1
ATOM 553 O O . ARG A 1 69 ? -7.922 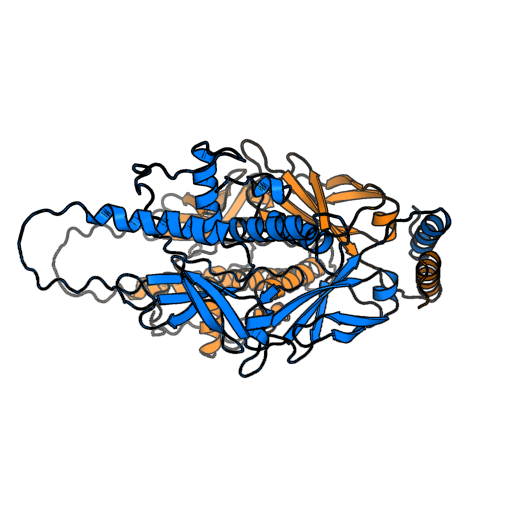1.24 28.297 1 79.62 69 ARG A O 1
ATOM 560 N N . ALA A 1 70 ? -7.219 2.996 27.266 1 76.38 70 ALA A N 1
ATOM 561 C CA . ALA A 1 70 ? -6.227 3.285 28.297 1 76.38 70 ALA A CA 1
ATOM 562 C C . ALA A 1 70 ? -6.895 3.652 29.625 1 76.38 70 ALA A C 1
ATOM 564 O O . ALA A 1 70 ? -6.324 3.439 30.688 1 76.38 70 ALA A O 1
ATOM 565 N N . GLN A 1 71 ? -8.023 4.25 29.531 1 69.56 71 GLN A N 1
ATOM 566 C CA . GLN A 1 71 ? -8.742 4.672 30.734 1 69.56 71 GLN A CA 1
ATOM 567 C C . GLN A 1 71 ? -9.406 3.484 31.422 1 69.56 71 GLN A C 1
ATOM 569 O O . GLN A 1 71 ? -10.055 3.645 32.469 1 69.56 71 GLN A O 1
ATOM 574 N N . GLY A 1 72 ? -9.148 2.33 30.875 1 65.88 72 GLY A N 1
ATOM 575 C CA . GLY A 1 72 ? -9.531 1.137 31.609 1 65.88 72 GLY A CA 1
ATOM 576 C C . GLY A 1 72 ? -10.812 0.507 31.094 1 65.88 72 GLY A C 1
ATOM 577 O O . GLY A 1 72 ? -11.359 -0.394 31.719 1 65.88 72 GLY A O 1
ATOM 578 N N . TYR A 1 73 ? -11.359 1.046 30.172 1 63.28 73 TYR A N 1
ATOM 579 C CA . TYR A 1 73 ? -12.555 0.38 29.672 1 63.28 73 TYR A CA 1
ATOM 580 C C . TYR A 1 73 ? -12.211 -0.968 29.047 1 63.28 73 TYR A C 1
ATOM 582 O O . TYR A 1 73 ? -11.219 -1.093 28.328 1 63.28 73 TYR A O 1
ATOM 590 N N . ARG A 1 74 ? -12.719 -1.966 29.703 1 64 74 ARG A N 1
ATOM 591 C CA . ARG A 1 74 ? -12.469 -3.332 29.25 1 64 74 ARG A CA 1
ATOM 592 C C . ARG A 1 74 ? -13.625 -3.857 28.406 1 64 74 ARG A C 1
ATOM 594 O O . ARG A 1 74 ? -14.766 -3.412 28.562 1 64 74 ARG A O 1
ATOM 601 N N . PRO A 1 75 ? -13.312 -4.855 27.453 1 62.34 75 PRO A N 1
ATOM 602 C CA . PRO A 1 75 ? -14.375 -5.434 26.609 1 62.34 75 PRO A CA 1
ATOM 603 C C . PRO A 1 75 ? -15.555 -5.953 27.438 1 62.34 75 PRO A C 1
ATOM 605 O O . PRO A 1 75 ? -15.352 -6.645 28.438 1 62.34 75 PRO A O 1
ATOM 608 N N . GLY A 1 76 ? -16.781 -5.531 27.047 1 59.94 76 GLY A N 1
ATOM 609 C CA . GLY A 1 76 ? -17.969 -6 27.734 1 59.94 76 GLY A CA 1
ATOM 610 C C . GLY A 1 76 ? -18.516 -4.996 28.734 1 59.94 76 GLY A C 1
ATOM 611 O O . GLY A 1 76 ? -19.625 -5.16 29.25 1 59.94 76 GLY A O 1
ATOM 612 N N . GLU A 1 77 ? -17.688 -4.141 29.172 1 56.09 77 GLU A N 1
ATOM 613 C CA . GLU A 1 77 ? -18.141 -3.168 30.156 1 56.09 77 GLU A CA 1
ATOM 614 C C . GLU A 1 77 ? -19.016 -2.1 29.531 1 56.09 77 GLU A C 1
ATOM 616 O O . GLU A 1 77 ? -18.797 -1.716 28.375 1 56.09 77 GLU A O 1
ATOM 621 N N . GLU A 1 78 ? -20.188 -2.037 30.234 1 56.19 78 GLU A N 1
ATOM 622 C CA . GLU A 1 78 ? -21.094 -0.987 29.797 1 56.19 78 GLU A CA 1
ATOM 623 C C . GLU A 1 78 ? -20.5 0.397 30 1 56.19 78 GLU A C 1
ATOM 625 O O . GLU A 1 78 ? -19.828 0.645 31.016 1 56.19 78 GLU A O 1
ATOM 630 N N . PHE A 1 79 ? -20.125 0.998 29.078 1 48.19 79 PHE A N 1
ATOM 631 C CA . PHE A 1 79 ? -19.5 2.312 29.156 1 48.19 79 PHE A CA 1
ATOM 632 C C . PHE A 1 79 ? -20.547 3.398 29.375 1 48.19 79 PHE A C 1
ATOM 634 O O . PHE A 1 79 ? -21.5 3.521 28.609 1 48.19 79 PHE A O 1
ATOM 641 N N . ASN A 1 80 ? -20.875 3.646 30.688 1 46.03 80 ASN A N 1
ATOM 642 C CA . ASN A 1 80 ? -21.547 4.91 30.984 1 46.03 80 ASN A CA 1
ATOM 643 C C . ASN A 1 80 ? -20.562 6.07 31.031 1 46.03 80 ASN A C 1
ATOM 645 O O . ASN A 1 80 ? -19.547 6 31.734 1 46.03 80 ASN A O 1
ATOM 649 N N . VAL A 1 81 ? -20.422 6.746 30 1 41.72 81 VAL A N 1
ATOM 650 C CA . VAL A 1 81 ? -19.5 7.867 29.969 1 41.72 81 VAL A CA 1
ATOM 651 C C . VAL A 1 81 ? -19.609 8.664 31.281 1 41.72 81 VAL A C 1
ATOM 653 O O . VAL A 1 81 ? -20.703 9.133 31.625 1 41.72 81 VAL A O 1
ATOM 656 N N . PRO A 1 82 ? -18.734 8.43 32.219 1 41.06 82 PRO A N 1
ATOM 657 C CA . PRO A 1 82 ? -18.875 9.25 33.406 1 41.06 82 PRO A CA 1
ATOM 658 C C . PRO A 1 82 ? -19.047 10.734 33.094 1 41.06 82 PRO A C 1
ATOM 660 O O . PRO A 1 82 ? -18.547 11.211 32.062 1 41.06 82 PRO A O 1
ATOM 663 N N . PRO A 1 83 ? -20.031 11.438 33.75 1 39.59 83 PRO A N 1
ATOM 664 C CA . PRO A 1 83 ? -20.25 12.875 33.562 1 39.59 83 PRO A CA 1
ATOM 665 C C . PRO A 1 83 ? -18.938 13.664 33.531 1 39.59 83 PRO A C 1
ATOM 667 O O . PRO A 1 83 ? -18.891 14.734 32.906 1 39.59 83 PRO A O 1
ATOM 670 N N . ASN A 1 84 ? -17.984 13.461 34.531 1 32.16 84 ASN A N 1
ATOM 671 C CA . ASN A 1 84 ? -16.766 14.227 34.688 1 32.16 84 ASN A CA 1
ATOM 672 C C . ASN A 1 84 ? -15.703 13.836 33.656 1 32.16 84 ASN A C 1
ATOM 674 O O . ASN A 1 84 ? -14.508 14.008 33.906 1 32.16 84 ASN A O 1
ATOM 678 N N . TYR A 1 85 ? -15.898 12.883 32.969 1 37.75 85 TYR A N 1
ATOM 679 C CA . TYR A 1 85 ? -14.898 12.609 31.953 1 37.75 85 TYR A CA 1
ATOM 680 C C . TYR A 1 85 ? -14.609 13.859 31.125 1 37.75 85 TYR A C 1
ATOM 682 O O . TYR A 1 85 ? -15.344 14.18 30.188 1 37.75 85 TYR A O 1
ATOM 690 N N . GLY A 1 86 ? -14.477 15.062 31.75 1 31.72 86 GLY A N 1
ATOM 691 C CA . GLY A 1 86 ? -14.055 16.344 31.188 1 31.72 86 GLY A CA 1
ATOM 692 C C . GLY A 1 86 ? -13.016 16.203 30.094 1 31.72 86 GLY A C 1
ATOM 693 O O . GLY A 1 86 ? -12.359 15.156 29.984 1 31.72 86 GLY A O 1
ATOM 694 N N . GLY A 1 87 ? -13.195 17.125 29 1 35.31 87 GLY A N 1
ATOM 695 C CA . GLY A 1 87 ? -12.523 17.625 27.812 1 35.31 87 GLY A CA 1
ATOM 696 C C . GLY A 1 87 ? -11.023 17.734 27.969 1 35.31 87 GLY A C 1
ATOM 697 O O . GLY A 1 87 ? -10.477 18.844 27.953 1 35.31 87 GLY A O 1
ATOM 698 N N . ALA A 1 88 ? -10.461 17.172 28.859 1 32.03 88 ALA A N 1
ATOM 699 C CA . ALA A 1 88 ? -9.117 17.719 28.703 1 32.03 88 ALA A CA 1
ATOM 700 C C . ALA A 1 88 ? -8.742 17.844 27.234 1 32.03 88 ALA A C 1
ATOM 702 O O . ALA A 1 88 ? -8.148 18.828 26.812 1 32.03 88 ALA A O 1
ATOM 703 N N . GLY A 1 89 ? -8.438 16.609 26.484 1 31.28 89 GLY A N 1
ATOM 704 C CA . GLY A 1 89 ? -7.859 16.828 25.156 1 31.28 89 GLY A CA 1
ATOM 705 C C . GLY A 1 89 ? -8.867 17.359 24.156 1 31.28 89 GLY A C 1
ATOM 706 O O . GLY A 1 89 ? -10.062 17.125 24.281 1 31.28 89 GLY A O 1
ATOM 707 N N . GLY A 1 90 ? -8.836 18.672 23.719 1 30.97 90 GLY A N 1
ATOM 708 C CA . GLY A 1 90 ? -9.406 19.547 22.703 1 30.97 90 GLY A CA 1
ATOM 709 C C . GLY A 1 90 ? -9.891 18.812 21.484 1 30.97 90 GLY A C 1
ATOM 710 O O . GLY A 1 90 ? -9.953 19.375 20.391 1 30.97 90 GLY A O 1
ATOM 711 N N . PHE A 1 91 ? -9.93 17.484 21.594 1 30.91 91 PHE A N 1
ATOM 712 C CA . PHE A 1 91 ? -10.289 16.984 20.266 1 30.91 91 PHE A CA 1
ATOM 713 C C . PHE A 1 91 ? -11.766 17.266 19.969 1 30.91 91 PHE A C 1
ATOM 715 O O . PHE A 1 91 ? -12.625 17 20.812 1 30.91 91 PHE A O 1
ATOM 722 N N . ASN A 1 92 ? -12.164 18.406 19.406 1 29.86 92 ASN A N 1
ATOM 723 C CA . ASN A 1 92 ? -13.445 18.766 18.797 1 29.86 92 ASN A CA 1
ATOM 724 C C . ASN A 1 92 ? -13.961 17.672 17.875 1 29.86 92 ASN A C 1
ATOM 726 O O . ASN A 1 92 ? -13.609 17.625 16.688 1 29.86 92 ASN A O 1
ATOM 730 N N . PHE A 1 93 ? -14.055 16.375 18.25 1 32.16 93 PHE A N 1
ATOM 731 C CA . PHE A 1 93 ? -14.531 15.43 17.25 1 32.16 93 PHE A CA 1
ATOM 732 C C . PHE A 1 93 ? -16.047 15.469 17.141 1 32.16 93 PHE A C 1
ATOM 734 O O . PHE A 1 93 ? -16.75 14.93 18 1 32.16 93 PHE A O 1
ATOM 741 N N . GLU A 1 94 ? -16.812 16.453 16.766 1 32.12 94 GLU A N 1
ATOM 742 C CA . GLU A 1 94 ? -18.219 16.422 16.375 1 32.12 94 GLU A CA 1
ATOM 743 C C . GLU A 1 94 ? -18.469 15.352 15.32 1 32.12 94 GLU A C 1
ATOM 745 O O . GLU A 1 94 ? -18.656 15.672 14.141 1 32.12 94 GLU A O 1
ATOM 750 N N . GLU A 1 95 ? -17.766 14.164 15.18 1 33.5 95 GLU A N 1
ATOM 751 C CA . GLU A 1 95 ? -17.906 13.367 13.969 1 33.5 95 GLU A CA 1
ATOM 752 C C . GLU A 1 95 ? -19.156 12.492 14.023 1 33.5 95 GLU A C 1
ATOM 754 O O . GLU A 1 95 ? -19.344 11.727 14.969 1 33.5 95 GLU A O 1
ATOM 759 N N . VAL A 1 96 ? -20.391 12.922 13.5 1 32.78 96 VAL A N 1
ATOM 760 C CA . VAL A 1 96 ? -21.578 12.109 13.258 1 32.78 96 VAL A CA 1
ATOM 761 C C . VAL A 1 96 ? -21.25 10.984 12.281 1 32.78 96 VAL A C 1
ATOM 763 O O . VAL A 1 96 ? -20.828 11.25 11.148 1 32.78 96 VAL A O 1
ATOM 766 N N . PHE A 1 97 ? -20.828 9.766 12.57 1 36.31 97 PHE A N 1
ATOM 767 C CA . PHE A 1 97 ? -20.609 8.609 11.703 1 36.31 97 PHE A CA 1
ATOM 768 C C . PHE A 1 97 ? -21.953 8.023 11.266 1 36.31 97 PHE A C 1
ATOM 770 O O . PHE A 1 97 ? -22.719 7.516 12.086 1 36.31 97 PHE A O 1
ATOM 777 N N . GLY A 1 98 ? -22.75 8.531 10.438 1 33.72 98 GLY A N 1
ATOM 778 C CA . GLY A 1 98 ? -23.969 7.98 9.875 1 33.72 98 GLY A CA 1
ATOM 779 C C . GLY A 1 98 ? -23.75 6.699 9.094 1 33.72 98 GLY A C 1
ATOM 780 O O . GLY A 1 98 ? -23.859 6.691 7.863 1 33.72 98 GLY A O 1
ATOM 781 N N . GLY A 1 99 ? -22.828 5.805 9.25 1 35.06 99 GLY A N 1
ATOM 782 C CA . GLY A 1 99 ? -22.875 4.676 8.336 1 35.06 99 GLY A CA 1
ATOM 783 C C . GLY A 1 99 ? -24.141 3.859 8.445 1 35.06 99 GLY A C 1
ATOM 784 O O . GLY A 1 99 ? -24.812 3.877 9.477 1 35.06 99 GLY A O 1
ATOM 785 N N . GLY A 1 100 ? -24.875 3.574 7.309 1 36.03 100 GLY A N 1
ATOM 786 C CA . GLY A 1 100 ? -26.094 2.852 7.004 1 36.03 100 GLY A CA 1
ATOM 787 C C . GLY A 1 100 ? -26.172 1.494 7.68 1 36.03 100 GLY A C 1
ATOM 788 O O . GLY A 1 100 ? -27.016 0.666 7.328 1 36.03 100 GLY A O 1
ATOM 789 N N . GLY A 1 101 ? -25.188 0.758 7.98 1 36.59 101 GLY A N 1
ATOM 790 C CA . GLY A 1 101 ? -25.719 -0.522 8.414 1 36.59 101 GLY A CA 1
ATOM 791 C C . GLY A 1 101 ? -26.688 -0.399 9.57 1 36.59 101 GLY A C 1
ATOM 792 O O . GLY A 1 101 ? -26.766 0.648 10.219 1 36.59 101 GLY A O 1
ATOM 793 N N . PRO A 1 102 ? -27.688 -1.366 9.766 1 33.91 102 PRO A N 1
ATOM 794 C CA . PRO A 1 102 ? -28.75 -1.326 10.781 1 33.91 102 PRO A CA 1
ATOM 795 C C . PRO A 1 102 ? -28.234 -0.855 12.141 1 33.91 102 PRO A C 1
ATOM 797 O O . PRO A 1 102 ? -29.016 -0.359 12.953 1 33.91 102 PRO A O 1
ATOM 800 N N . ASN A 1 103 ? -27.219 -1.442 12.758 1 34.66 103 ASN A N 1
ATOM 801 C CA . ASN A 1 103 ? -26.953 -1.223 14.172 1 34.66 103 ASN A CA 1
ATOM 802 C C . ASN A 1 103 ? -26.031 -0.021 14.391 1 34.66 103 ASN A C 1
ATOM 804 O O . ASN A 1 103 ? -24.906 0.005 13.891 1 34.66 103 ASN A O 1
ATOM 808 N N . GLY A 1 104 ? -26.547 1.224 14.602 1 38.56 104 GLY A N 1
ATOM 809 C CA . GLY A 1 104 ? -26.297 2.561 15.109 1 38.56 104 GLY A CA 1
ATOM 810 C C . GLY A 1 104 ? -25.234 2.588 16.203 1 38.56 104 GLY A C 1
ATOM 811 O O . GLY A 1 104 ? -25.156 3.549 16.969 1 38.56 104 GLY A O 1
ATOM 812 N N . GLY A 1 105 ? -24.656 1.59 16.562 1 37.75 105 GLY A N 1
ATOM 813 C CA . GLY A 1 105 ? -24.031 1.62 17.875 1 37.75 105 GLY A CA 1
ATOM 814 C C . GLY A 1 105 ? -22.828 2.547 17.938 1 37.75 105 GLY A C 1
ATOM 815 O O . GLY A 1 105 ? -22.766 3.414 18.812 1 37.75 105 GLY A O 1
ATOM 816 N N . PHE A 1 106 ? -21.797 2.295 17.125 1 42.56 106 PHE A N 1
ATOM 817 C CA . PHE A 1 106 ? -20.547 3.006 17.375 1 42.56 106 PHE A CA 1
ATOM 818 C C . PHE A 1 106 ? -20.672 4.473 16.984 1 42.56 106 PHE A C 1
ATOM 820 O O . PHE A 1 106 ? -20.125 5.352 17.641 1 42.56 106 PHE A O 1
ATOM 827 N N . SER A 1 107 ? -21.484 4.773 15.891 1 46.16 107 SER A N 1
ATOM 828 C CA . SER A 1 107 ? -21.703 6.16 15.5 1 46.16 107 SER A CA 1
ATOM 829 C C . SER A 1 107 ? -22.375 6.949 16.625 1 46.16 107 SER A C 1
ATOM 831 O O . SER A 1 107 ? -22.031 8.109 16.859 1 46.16 107 SER A O 1
ATOM 833 N N . ASP A 1 108 ? -23.359 6.297 17.156 1 44.03 108 ASP A N 1
ATOM 834 C CA . ASP A 1 108 ? -24.062 6.91 18.281 1 44.03 108 ASP A CA 1
ATOM 835 C C . ASP A 1 108 ? -23.125 7.121 19.469 1 44.03 108 ASP A C 1
ATOM 837 O O . ASP A 1 108 ? -23.25 8.102 20.203 1 44.03 108 ASP A O 1
ATOM 841 N N . PHE A 1 109 ? -22.172 6.203 19.562 1 42.97 109 PHE A N 1
ATOM 842 C CA . PHE A 1 109 ? -21.234 6.289 20.672 1 42.97 109 PHE A CA 1
ATOM 843 C C . PHE A 1 109 ? -20.359 7.531 20.547 1 42.97 109 PHE A C 1
ATOM 845 O O . PHE A 1 109 ? -20.266 8.32 21.484 1 42.97 109 PHE A O 1
ATOM 852 N N . PHE A 1 110 ? -19.781 7.609 19.453 1 48.16 110 PHE A N 1
ATOM 853 C CA . PHE A 1 110 ? -18.859 8.727 19.266 1 48.16 110 PHE A CA 1
ATOM 854 C C . PHE A 1 110 ? -19.625 10.039 19.172 1 48.16 110 PHE A C 1
ATOM 856 O O . PHE A 1 110 ? -19.156 11.07 19.672 1 48.16 110 PHE A O 1
ATOM 863 N N . GLU A 1 111 ? -20.812 9.859 18.641 1 48.06 111 GLU A N 1
ATOM 864 C CA . GLU A 1 111 ? -21.688 11.016 18.641 1 48.06 111 GLU A CA 1
ATOM 865 C C . GLU A 1 111 ? -22.062 11.43 20.062 1 48.06 111 GLU A C 1
ATOM 867 O O . GLU A 1 111 ? -22.062 12.617 20.391 1 48.06 111 GLU A O 1
ATOM 872 N N . SER A 1 112 ? -22.516 10.445 20.734 1 44.47 112 SER A N 1
ATOM 873 C CA . SER A 1 112 ? -22.938 10.727 22.109 1 44.47 112 SER A CA 1
ATOM 874 C C . SER A 1 112 ? -21.75 11.195 22.953 1 44.47 112 SER A C 1
ATOM 876 O O . SER A 1 112 ? -21.906 12.102 23.781 1 44.47 112 SER A O 1
ATOM 878 N N . LEU A 1 113 ? -20.734 10.594 22.734 1 45.91 113 LEU A N 1
ATOM 879 C CA . LEU A 1 113 ? -19.547 10.938 23.516 1 45.91 113 LEU A CA 1
ATOM 880 C C . LEU A 1 113 ? -19.062 12.344 23.172 1 45.91 113 LEU A C 1
ATOM 882 O O . LEU A 1 113 ? -18.719 13.117 24.062 1 45.91 113 LEU A O 1
ATOM 886 N N . PHE A 1 114 ? -19.203 12.688 21.875 1 45.56 114 PHE A N 1
ATOM 887 C CA . PHE A 1 114 ? -18.656 13.969 21.438 1 45.56 114 PHE A CA 1
ATOM 888 C C . PHE A 1 114 ? -19.719 15.062 21.547 1 45.56 114 PHE A C 1
ATOM 890 O O . PHE A 1 114 ? -19.375 16.234 21.719 1 45.56 114 PHE A O 1
ATOM 897 N N . ALA A 1 115 ? -20.906 14.719 21.281 1 45.09 115 ALA A N 1
ATOM 898 C CA . ALA A 1 115 ? -21.9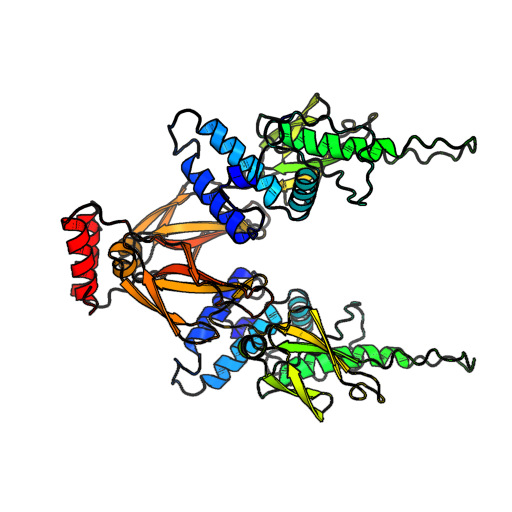69 15.688 21.5 1 45.09 115 ALA A CA 1
ATOM 899 C C . ALA A 1 115 ? -22.016 16.141 22.969 1 45.09 115 ALA A C 1
ATOM 901 O O . ALA A 1 115 ? -22.203 17.328 23.25 1 45.09 115 ALA A O 1
ATOM 902 N N . ARG A 1 116 ? -21.953 15.258 23.844 1 42.91 116 ARG A N 1
ATOM 903 C CA . ARG A 1 116 ? -22.062 15.578 25.25 1 42.91 116 ARG A CA 1
ATOM 904 C C . ARG A 1 116 ? -20.875 16.391 25.719 1 42.91 116 ARG A C 1
ATOM 906 O O . ARG A 1 116 ? -20.984 17.219 26.625 1 42.91 116 ARG A O 1
ATOM 913 N N . GLN A 1 117 ? -19.828 16.125 25.094 1 40.97 117 GLN A N 1
ATOM 914 C CA . GLN A 1 117 ? -18.672 16.922 25.5 1 40.97 117 GLN A CA 1
ATOM 915 C C . GLN A 1 117 ? -18.844 18.391 25.141 1 40.97 117 GLN A C 1
ATOM 917 O O . GLN A 1 117 ? -18.391 19.266 25.875 1 40.97 117 GLN A O 1
ATOM 922 N N . ARG A 1 118 ? -19.531 18.703 24.141 1 42.03 118 ARG A N 1
ATOM 923 C CA . ARG A 1 118 ? -19.781 20.094 23.812 1 42.03 118 ARG A CA 1
ATOM 924 C C . ARG A 1 118 ? -20.844 20.688 24.734 1 42.03 118 ARG A C 1
ATOM 926 O O . ARG A 1 118 ? -20.766 21.875 25.078 1 42.03 118 ARG A O 1
ATOM 933 N N . GLY A 1 119 ? -21.797 19.891 24.938 1 38 119 GLY A N 1
ATOM 934 C CA . GLY A 1 119 ? -22.828 20.469 25.797 1 38 119 GLY A CA 1
ATOM 935 C C . GLY A 1 119 ? -22.359 20.781 27.188 1 38 119 GLY A C 1
ATOM 936 O O . GLY A 1 119 ? -23.094 21.375 27.984 1 38 119 GLY A O 1
ATOM 937 N N . GLY A 1 120 ? -21.344 20.078 27.578 1 35.94 120 GLY A N 1
ATOM 938 C CA . GLY A 1 120 ? -21.031 20.344 28.969 1 35.94 120 GLY A CA 1
ATOM 939 C C . GLY A 1 120 ? -20.406 21.719 29.188 1 35.94 120 GLY A C 1
ATOM 940 O O . GLY A 1 120 ? -20.156 22.125 30.312 1 35.94 120 GLY A O 1
ATOM 941 N N . ALA A 1 121 ? -19.766 22.297 28.125 1 34.94 121 ALA A N 1
ATOM 942 C CA . ALA A 1 121 ? -19.188 23.578 28.547 1 34.94 121 ALA A CA 1
ATOM 943 C C . ALA A 1 121 ? -20.25 24.656 28.672 1 34.94 121 ALA A C 1
ATOM 945 O O . ALA A 1 121 ? -19.938 25.828 28.812 1 34.94 121 ALA A O 1
ATOM 946 N N . GLY A 1 122 ? -21.453 24.312 28.219 1 33 122 GLY A N 1
ATOM 947 C CA . GLY A 1 122 ? -22.359 25.453 28.312 1 33 122 GLY A CA 1
ATOM 948 C C . GLY A 1 122 ? -22.594 25.891 29.75 1 33 122 GLY A C 1
ATOM 949 O O . GLY A 1 122 ? -23.344 26.844 29.984 1 33 122 GLY A O 1
ATOM 950 N N . ALA A 1 123 ? -22.484 25.031 30.672 1 32.94 123 ALA A N 1
ATOM 951 C CA . ALA A 1 123 ? -23.266 25.516 31.812 1 32.94 123 ALA A CA 1
ATOM 952 C C . ALA A 1 123 ? -22.531 26.625 32.562 1 32.94 123 ALA A C 1
ATOM 954 O O . ALA A 1 123 ? -22.906 27 33.656 1 32.94 123 ALA A O 1
ATOM 955 N N . GLY A 1 124 ? -21.234 26.922 32.344 1 30.44 124 GLY A N 1
ATOM 956 C CA . GLY A 1 124 ? -20.969 27.984 33.312 1 30.44 124 GLY A CA 1
ATOM 957 C C . GLY A 1 124 ? -21.641 29.297 32.969 1 30.44 124 GLY A C 1
ATOM 958 O O . GLY A 1 124 ? -21.297 29.938 31.969 1 30.44 124 GLY A O 1
ATOM 959 N N . ALA A 1 125 ? -22.953 29.469 33.156 1 31.47 125 ALA A N 1
ATOM 960 C CA . ALA A 1 125 ? -23.844 30.625 33.156 1 31.47 125 ALA A CA 1
ATOM 961 C C . ALA A 1 125 ? -23.297 31.766 34 1 31.47 125 ALA A C 1
ATOM 963 O O . ALA A 1 125 ? -23.344 31.719 35.219 1 31.47 125 ALA A O 1
ATOM 964 N N . GLY A 1 126 ? -22.078 32.344 33.906 1 30.2 126 GLY A N 1
ATOM 965 C CA . GLY A 1 126 ? -22.109 33.625 34.594 1 30.2 126 GLY A CA 1
ATOM 966 C C . GLY A 1 126 ? -23.234 34.5 34.125 1 30.2 126 GLY A C 1
ATOM 967 O O . GLY A 1 126 ? -23.859 34.25 33.094 1 30.2 126 GLY A O 1
ATOM 968 N N . PRO A 1 127 ? -23.5 35.844 34.844 1 31.28 127 PRO A N 1
ATOM 969 C CA . PRO A 1 127 ? -24.641 36.781 34.812 1 31.28 127 PRO A CA 1
ATOM 970 C C . PRO A 1 127 ? -25.047 37.156 33.375 1 31.28 127 PRO A C 1
ATOM 972 O O . PRO A 1 127 ? -24.328 36.875 32.438 1 31.28 127 PRO A O 1
ATOM 975 N N . GLY A 1 128 ? -26.062 38.469 33.281 1 30.97 128 GLY A N 1
ATOM 976 C CA . GLY A 1 128 ? -27.219 39 32.562 1 30.97 128 GLY A CA 1
ATOM 977 C C . GLY A 1 128 ? -26.875 39.594 31.219 1 30.97 128 GLY A C 1
ATOM 978 O O . GLY A 1 128 ? -27.688 40.312 30.625 1 30.97 128 GLY A O 1
ATOM 979 N N . PHE A 1 129 ? -25.625 40.125 30.906 1 33.5 129 PHE A N 1
ATOM 980 C CA . PHE A 1 129 ? -25.656 41 29.734 1 33.5 129 PHE A CA 1
ATOM 981 C C . PHE A 1 129 ? -26.312 40.312 28.547 1 33.5 129 PHE A C 1
ATOM 983 O O . PHE A 1 129 ? -26.094 39.125 28.328 1 33.5 129 PHE A O 1
ATOM 990 N N . SER A 1 130 ? -27.594 40.781 28.266 1 33.03 130 SER A N 1
ATOM 991 C CA . SER A 1 130 ? -28.359 40.438 27.078 1 33.03 130 SER A CA 1
ATOM 992 C C . SER A 1 130 ? -27.5 40.469 25.828 1 33.03 130 SER A C 1
ATOM 994 O O . SER A 1 130 ? -27.484 41.469 25.094 1 33.03 130 SER A O 1
ATOM 996 N N . SER A 1 131 ? -26.219 40.375 25.875 1 32.53 131 SER A N 1
ATOM 997 C CA . SER A 1 131 ? -25.594 40.438 24.547 1 32.53 131 SER A CA 1
ATOM 998 C C . SER A 1 131 ? -26.438 39.719 23.516 1 32.53 131 SER A C 1
ATOM 1000 O O . SER A 1 131 ? -27.094 38.719 23.828 1 32.53 131 SER A O 1
ATOM 1002 N N . GLN A 1 132 ? -27.016 40.562 22.547 1 33.81 132 GLN A N 1
ATOM 1003 C CA . GLN A 1 132 ? -27.578 40 21.297 1 33.81 132 GLN A CA 1
ATOM 1004 C C . GLN A 1 132 ? -26.875 38.719 20.922 1 33.81 132 GLN A C 1
ATOM 1006 O O . GLN A 1 132 ? -25.703 38.719 20.516 1 33.81 132 GLN A O 1
ATOM 1011 N N . GLY A 1 133 ? -27.016 37.75 21.688 1 35.72 133 GLY A N 1
ATOM 1012 C CA . GLY A 1 133 ? -26.5 36.406 21.578 1 35.72 133 GLY A CA 1
ATOM 1013 C C . GLY A 1 133 ? -26.422 35.906 20.141 1 35.72 133 GLY A C 1
ATOM 1014 O O . GLY A 1 133 ? -27.406 35.969 19.406 1 35.72 133 GLY A O 1
ATOM 1015 N N . HIS A 1 134 ? -25.375 36.344 19.453 1 38.38 134 HIS A N 1
ATOM 1016 C CA . HIS A 1 134 ? -25.219 35.562 18.234 1 38.38 134 HIS A CA 1
ATOM 1017 C C . HIS A 1 134 ? -25.797 34.156 18.391 1 38.38 134 HIS A C 1
ATOM 1019 O O . HIS A 1 134 ? -25.578 33.5 19.406 1 38.38 134 HIS A O 1
ATOM 1025 N N . ALA A 1 135 ? -27.047 34 18.031 1 41.84 135 ALA A N 1
ATOM 1026 C CA . ALA A 1 135 ? -27.688 32.656 17.984 1 41.84 135 ALA A CA 1
ATOM 1027 C C . ALA A 1 135 ? -26.641 31.578 17.812 1 41.84 135 ALA A C 1
ATOM 1029 O O . ALA A 1 135 ? -25.797 31.641 16.906 1 41.84 135 ALA A O 1
ATOM 1030 N N . PRO A 1 136 ? -26.031 30.938 18.812 1 47.62 136 PRO A N 1
ATOM 1031 C CA . PRO A 1 136 ? -25.109 29.828 18.625 1 47.62 136 PRO A CA 1
ATOM 1032 C C . PRO A 1 136 ? -25.359 29.047 17.344 1 47.62 136 PRO A C 1
ATOM 1034 O O . PRO A 1 136 ? -26.484 29 16.859 1 47.62 136 PRO A O 1
ATOM 1037 N N . ASN A 1 137 ? -24.438 29.234 16.328 1 54.88 137 ASN A N 1
ATOM 1038 C CA . ASN A 1 137 ? -24.484 28.422 15.125 1 54.88 137 ASN A CA 1
ATOM 1039 C C . ASN A 1 137 ? -25.156 27.078 15.391 1 54.88 137 ASN A C 1
ATOM 1041 O O . ASN A 1 137 ? -24.625 26.25 16.141 1 54.88 137 ASN A O 1
ATOM 1045 N N . ARG A 1 138 ? -26.484 27.031 15.414 1 69.06 138 ARG A N 1
ATOM 1046 C CA . ARG A 1 138 ? -27.406 25.953 15.719 1 69.06 138 ARG A CA 1
ATOM 1047 C C . ARG A 1 138 ? -27.172 24.75 14.805 1 69.06 138 ARG A C 1
ATOM 1049 O O . ARG A 1 138 ? -27.828 23.719 14.945 1 69.06 138 ARG A O 1
ATOM 1056 N N . ASP A 1 139 ? -26.125 24.969 13.836 1 81.12 139 ASP A N 1
ATOM 1057 C CA . ASP A 1 139 ? -25.906 23.859 12.922 1 81.12 139 ASP A CA 1
ATOM 1058 C C . ASP A 1 139 ? -25.141 22.719 13.617 1 81.12 139 ASP A C 1
ATOM 1060 O O . ASP A 1 139 ? -24.25 22.969 14.422 1 81.12 139 ASP A O 1
ATOM 1064 N N . THR A 1 140 ? -25.734 21.578 13.5 1 83.56 140 THR A N 1
ATOM 1065 C CA . THR A 1 140 ? -25.109 20.359 13.992 1 83.56 140 THR A CA 1
ATOM 1066 C C . THR A 1 140 ? -24.328 19.656 12.875 1 83.56 140 THR A C 1
ATOM 1068 O O . THR A 1 140 ? -24.812 19.578 11.742 1 83.56 140 THR A O 1
ATOM 1071 N N . ARG A 1 141 ? -23.109 19.344 13.195 1 86.31 141 ARG A N 1
ATOM 1072 C CA . ARG A 1 141 ? -22.281 18.656 12.203 1 86.31 141 ARG A CA 1
ATOM 1073 C C . ARG A 1 141 ? -22.094 17.188 12.555 1 86.31 141 ARG A C 1
ATOM 1075 O O . ARG A 1 141 ? -22 16.844 13.734 1 86.31 141 ARG A O 1
ATOM 1082 N N . ALA A 1 142 ? -22.203 16.312 11.57 1 82.56 142 ALA A N 1
ATOM 1083 C CA . ALA A 1 142 ? -21.953 14.883 11.734 1 82.56 142 ALA A CA 1
ATOM 1084 C C . ALA A 1 142 ? -21.281 14.297 10.5 1 82.56 142 ALA A C 1
ATOM 1086 O O . ALA A 1 142 ? -21.328 14.891 9.422 1 82.56 142 ALA A O 1
ATOM 1087 N N . LYS A 1 143 ? -20.547 13.203 10.734 1 86.44 143 LYS A N 1
ATOM 1088 C CA . LYS A 1 143 ? -19.953 12.461 9.617 1 86.44 143 LYS A CA 1
ATOM 1089 C C . LYS A 1 143 ? -20.922 11.398 9.094 1 86.44 143 LYS A C 1
ATOM 1091 O O . LYS A 1 143 ? -21.609 10.734 9.875 1 86.44 143 LYS A O 1
ATOM 1096 N N . LEU A 1 144 ? -21.047 11.312 7.859 1 88.38 144 LEU A N 1
ATOM 1097 C CA . LEU A 1 144 ? -21.875 10.297 7.215 1 88.38 144 LEU A CA 1
ATOM 1098 C C . LEU A 1 144 ? -21.016 9.32 6.422 1 88.38 144 LEU A C 1
ATOM 1100 O O . LEU A 1 144 ? -20.328 9.711 5.477 1 88.38 144 LEU A O 1
ATOM 1104 N N . SER A 1 145 ? -21.047 8.078 6.816 1 90 145 SER A N 1
ATOM 1105 C CA . SER A 1 145 ? -20.375 7.02 6.07 1 90 145 SER A CA 1
ATOM 1106 C C . SER A 1 145 ? -21.219 6.531 4.902 1 90 145 SER A C 1
ATOM 1108 O O . SER A 1 145 ? -22.266 5.906 5.105 1 90 145 SER A O 1
ATOM 1110 N N . VAL A 1 146 ? -20.75 6.77 3.768 1 93.19 146 VAL A N 1
ATOM 1111 C CA . VAL A 1 146 ? -21.516 6.453 2.559 1 93.19 146 VAL A CA 1
ATOM 1112 C C . VAL A 1 146 ? -20.906 5.227 1.881 1 93.19 146 VAL A C 1
ATOM 1114 O O . VAL A 1 146 ? -19.719 5.211 1.548 1 93.19 146 VAL A O 1
ATOM 1117 N N . PRO A 1 147 ? -21.734 4.148 1.696 1 93.38 147 PRO A N 1
ATOM 1118 C CA . PRO A 1 147 ? -21.25 3.02 0.9 1 93.38 147 PRO A CA 1
ATOM 1119 C C . PRO A 1 147 ? -20.891 3.42 -0.529 1 93.38 147 PRO A C 1
ATOM 1121 O O . PRO A 1 147 ? -21.531 4.297 -1.11 1 93.38 147 PRO A O 1
ATOM 1124 N N . LEU A 1 148 ? -19.906 2.74 -1.057 1 95.56 148 LEU A N 1
ATOM 1125 C CA . LEU A 1 148 ? -19.453 3.064 -2.402 1 95.56 148 LEU A CA 1
ATOM 1126 C C . LEU A 1 148 ? -20.562 2.84 -3.424 1 95.56 148 LEU A C 1
ATOM 1128 O O . LEU A 1 148 ? -20.656 3.574 -4.41 1 95.56 148 LEU A O 1
ATOM 1132 N N . GLU A 1 149 ? -21.375 1.849 -3.15 1 95.5 149 GLU A N 1
ATOM 1133 C CA . GLU A 1 149 ? -22.5 1.568 -4.051 1 95.5 149 GLU A CA 1
ATOM 1134 C C . GLU A 1 149 ? -23.453 2.754 -4.125 1 95.5 149 GLU A C 1
ATOM 1136 O O . GLU A 1 149 ? -23.969 3.078 -5.199 1 95.5 149 GLU A O 1
ATOM 1141 N N . ALA A 1 150 ? -23.641 3.404 -2.973 1 94.94 150 ALA A N 1
ATOM 1142 C CA . ALA A 1 150 ? -24.516 4.57 -2.92 1 94.94 150 ALA A CA 1
ATOM 1143 C C . ALA A 1 150 ? -23.891 5.758 -3.654 1 94.94 150 ALA A C 1
ATOM 1145 O O . ALA A 1 150 ? -24.594 6.477 -4.375 1 94.94 150 ALA A O 1
ATOM 1146 N N . ALA A 1 151 ? -22.641 5.938 -3.482 1 96.38 151 ALA A N 1
ATOM 1147 C CA . ALA A 1 151 ? -21.938 7.012 -4.18 1 96.38 151 ALA A CA 1
ATOM 1148 C C . ALA A 1 151 ? -21.953 6.789 -5.691 1 96.38 151 ALA A C 1
ATOM 1150 O O . ALA A 1 151 ? -21.969 7.746 -6.465 1 96.38 151 ALA A O 1
ATOM 1151 N N . TYR A 1 152 ? -21.922 5.523 -6.082 1 97.31 152 TYR A N 1
ATOM 1152 C CA . TYR A 1 152 ? -21.875 5.16 -7.492 1 97.31 152 TYR A CA 1
ATOM 1153 C C . TYR A 1 152 ? -23.234 5.344 -8.156 1 97.31 152 TYR A C 1
ATOM 1155 O O . TYR A 1 152 ? -23.328 5.934 -9.234 1 97.31 152 TYR A O 1
ATOM 1163 N N . SER A 1 153 ? -24.297 4.887 -7.574 1 96.25 153 SER A N 1
ATOM 1164 C CA . SER A 1 153 ? -25.609 4.812 -8.219 1 96.25 153 SER A CA 1
ATOM 1165 C C . SER A 1 153 ? -26.516 5.953 -7.758 1 96.25 153 SER A C 1
ATOM 1167 O O . SER A 1 153 ? -27.562 6.207 -8.367 1 96.25 153 SER A O 1
ATOM 1169 N N . GLY A 1 154 ? -26.078 6.621 -6.828 1 94.62 154 GLY A N 1
ATOM 1170 C CA . GLY A 1 154 ? -27.078 7.441 -6.148 1 94.62 154 GLY A CA 1
ATOM 1171 C C . GLY A 1 154 ? -28.094 6.629 -5.383 1 94.62 154 GLY A C 1
ATOM 1172 O O . GLY A 1 154 ? -28.516 5.562 -5.84 1 94.62 154 GLY A O 1
ATOM 1173 N N . ASP A 1 155 ? -28.266 7.039 -4.105 1 91.56 155 ASP A N 1
ATOM 1174 C CA . ASP A 1 155 ? -29.188 6.273 -3.271 1 91.56 155 ASP A CA 1
ATOM 1175 C C . ASP A 1 155 ? -29.672 7.109 -2.094 1 91.56 155 ASP A C 1
ATOM 1177 O O . ASP A 1 155 ? -29.328 8.281 -1.966 1 91.56 155 ASP A O 1
ATOM 1181 N N . SER A 1 156 ? -30.672 6.574 -1.457 1 92.56 156 SER A N 1
ATOM 1182 C CA . SER A 1 156 ? -31.141 7.152 -0.201 1 92.56 156 SER A CA 1
ATOM 1183 C C . SER A 1 156 ? -30.734 6.285 0.989 1 92.56 156 SER A C 1
ATOM 1185 O O . SER A 1 156 ? -30.969 5.074 0.983 1 92.56 156 SER A O 1
ATOM 1187 N N . LEU A 1 157 ? -30.062 6.98 1.887 1 90.25 157 LEU A N 1
ATOM 1188 C CA . LEU A 1 157 ? -29.641 6.273 3.094 1 90.25 157 LEU A CA 1
ATOM 1189 C C . LEU A 1 157 ? -30.531 6.648 4.273 1 90.25 157 LEU A C 1
ATOM 1191 O O . LEU A 1 157 ? -30.859 7.82 4.465 1 90.25 157 LEU A O 1
ATOM 1195 N N . ARG A 1 158 ? -31.016 5.602 4.984 1 89.44 158 ARG A N 1
ATOM 1196 C CA . ARG A 1 158 ? -31.75 5.832 6.227 1 89.44 158 ARG A CA 1
ATOM 1197 C C . ARG A 1 158 ? -30.797 5.891 7.418 1 89.44 158 ARG A C 1
ATOM 1199 O O . ARG A 1 158 ? -30.062 4.938 7.676 1 89.44 158 ARG A O 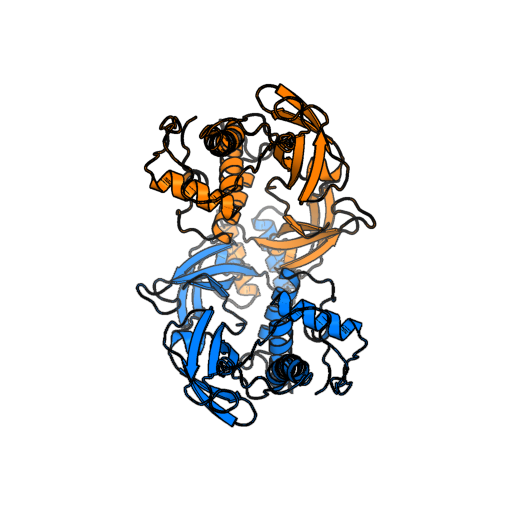1
ATOM 1206 N N . ILE A 1 159 ? -30.766 7.047 8.062 1 83.75 159 ILE A N 1
ATOM 1207 C CA . ILE A 1 159 ? -29.875 7.191 9.211 1 83.75 159 ILE A CA 1
ATOM 1208 C C . ILE A 1 159 ? -30.688 7.586 10.445 1 83.75 159 ILE A C 1
ATOM 1210 O O . ILE A 1 159 ? -31.812 8.07 10.32 1 83.75 159 ILE A O 1
ATOM 1214 N N . THR A 1 160 ? -30.141 7.27 11.609 1 81.69 160 THR A N 1
ATOM 1215 C CA . THR A 1 160 ? -30.766 7.664 12.867 1 81.69 160 THR A CA 1
ATOM 1216 C C . THR A 1 160 ? -29.938 8.742 13.57 1 81.69 160 THR A C 1
ATOM 1218 O O . THR A 1 160 ? -28.75 8.539 13.844 1 81.69 160 THR A O 1
ATOM 1221 N N . VAL A 1 161 ? -30.5 9.82 13.648 1 74.19 161 VAL A N 1
ATOM 1222 C CA . VAL A 1 161 ? -29.875 10.922 14.375 1 74.19 161 VAL A CA 1
ATOM 1223 C C . VAL A 1 161 ? -30.766 11.352 15.539 1 74.19 161 VAL A C 1
ATOM 1225 O O . VAL A 1 161 ? -31.938 11.688 15.336 1 74.19 161 VAL A O 1
ATOM 1228 N N . ASN A 1 162 ? -30.156 11.32 16.703 1 69.94 162 ASN A N 1
ATOM 1229 C CA . ASN A 1 162 ? -30.906 11.695 17.891 1 69.94 162 ASN A CA 1
ATOM 1230 C C . ASN A 1 162 ? -32.25 10.961 17.984 1 69.94 162 ASN A C 1
ATOM 1232 O O . ASN A 1 162 ? -33.281 11.586 18.219 1 69.94 162 ASN A O 1
ATOM 1236 N N . GLY A 1 163 ? -32.219 9.68 17.641 1 71.69 163 GLY A N 1
ATOM 1237 C CA . GLY A 1 163 ? -33.406 8.836 17.75 1 71.69 163 GLY A CA 1
ATOM 1238 C C . GLY A 1 163 ? -34.344 8.984 16.594 1 71.69 163 GLY A C 1
ATOM 1239 O O . GLY A 1 163 ? -35.375 8.281 16.516 1 71.69 163 GLY A O 1
ATOM 1240 N N . LYS A 1 164 ? -34.125 9.914 15.789 1 78.56 164 LYS A N 1
ATOM 1241 C CA . LYS A 1 164 ? -34.969 10.133 14.625 1 78.56 164 LYS A CA 1
ATOM 1242 C C . LYS A 1 164 ? -34.375 9.484 13.375 1 78.56 164 LYS A C 1
ATOM 1244 O O . LYS A 1 164 ? -33.188 9.57 13.148 1 78.56 164 LYS A O 1
ATOM 1249 N N . GLN A 1 165 ? -35.25 8.82 12.688 1 87.94 165 GLN A N 1
ATOM 1250 C CA . GLN A 1 165 ? -34.844 8.242 11.414 1 87.94 165 GLN A CA 1
ATOM 1251 C C . GLN A 1 165 ? -34.938 9.258 10.281 1 87.94 165 GLN A C 1
ATOM 1253 O O . GLN A 1 165 ? -35.969 9.898 10.117 1 87.94 165 GLN A O 1
ATOM 1258 N N . LEU A 1 166 ? -33.875 9.469 9.617 1 88.5 166 LEU A N 1
ATOM 1259 C CA . LEU A 1 166 ? -33.844 10.422 8.523 1 88.5 166 LEU A CA 1
ATOM 1260 C C . LEU A 1 166 ? -33.406 9.742 7.223 1 88.5 166 LEU A C 1
ATOM 1262 O O . LEU A 1 166 ? -32.562 8.867 7.223 1 88.5 166 LEU A O 1
ATOM 1266 N N . ASP A 1 167 ? -34.094 10.133 6.16 1 91.31 167 ASP A N 1
ATOM 1267 C CA . ASP A 1 167 ? -33.719 9.68 4.824 1 91.31 167 ASP A CA 1
ATOM 1268 C C . ASP A 1 167 ? -32.812 10.711 4.137 1 91.31 167 ASP A C 1
ATOM 1270 O O . ASP A 1 167 ? -33.25 11.828 3.857 1 91.31 167 ASP A O 1
ATOM 1274 N N . VAL A 1 168 ? -31.656 10.305 3.91 1 93.75 168 VAL A N 1
ATOM 1275 C CA . VAL A 1 168 ? -30.688 11.211 3.314 1 93.75 168 VAL A CA 1
ATOM 1276 C C . VAL A 1 168 ? -30.422 10.805 1.864 1 93.75 168 VAL A C 1
ATOM 1278 O O . VAL A 1 168 ? -29.969 9.688 1.593 1 93.75 168 VAL A O 1
ATOM 1281 N N . ARG A 1 169 ? -30.688 11.719 1.023 1 95.5 169 ARG A N 1
ATOM 1282 C CA . ARG A 1 169 ? -30.391 11.477 -0.384 1 95.5 169 ARG A CA 1
ATOM 1283 C C . ARG A 1 169 ? -28.906 11.688 -0.673 1 95.5 169 ARG A C 1
ATOM 1285 O O . ARG A 1 169 ? -28.359 12.75 -0.372 1 95.5 169 ARG A O 1
ATOM 1292 N N . VAL A 1 170 ? -28.281 10.617 -1.251 1 95.56 170 VAL A N 1
ATOM 1293 C CA . VAL A 1 170 ? -26.875 10.68 -1.619 1 95.56 170 VAL A CA 1
ATOM 1294 C C . VAL A 1 170 ? -26.734 10.906 -3.123 1 95.56 170 VAL A C 1
ATOM 1296 O O . VAL A 1 170 ? -27.125 10.047 -3.922 1 95.56 170 VAL A O 1
ATOM 1299 N N . PRO A 1 171 ? -26.203 12.055 -3.502 1 96.12 171 PRO A N 1
ATOM 1300 C CA . PRO A 1 171 ? -26.016 12.297 -4.934 1 96.12 171 PRO A CA 1
ATOM 1301 C C . PRO A 1 171 ? -25 11.352 -5.57 1 96.12 171 PRO A C 1
ATOM 1303 O O . PRO A 1 171 ? -24 11 -4.938 1 96.12 171 PRO A O 1
ATOM 1306 N N . LYS A 1 172 ? -25.359 11.047 -6.832 1 95.88 172 LYS A N 1
ATOM 1307 C CA . LYS A 1 172 ? -24.422 10.234 -7.609 1 95.88 172 LYS A CA 1
ATOM 1308 C C . LYS A 1 172 ? -23.062 10.922 -7.73 1 95.88 172 LYS A C 1
ATOM 1310 O O . LYS A 1 172 ? -23 12.117 -8.031 1 95.88 172 LYS A O 1
ATOM 1315 N N . GLY A 1 173 ? -22.016 10.211 -7.422 1 96.31 173 GLY A N 1
ATOM 1316 C CA . GLY A 1 173 ? -20.672 10.75 -7.594 1 96.31 173 GLY A CA 1
ATOM 1317 C C . GLY A 1 173 ? -20.219 11.609 -6.43 1 96.31 173 GLY A C 1
ATOM 1318 O O . GLY A 1 173 ? -19.203 12.289 -6.52 1 96.31 173 GLY A O 1
ATOM 1319 N N . ILE A 1 174 ? -20.953 11.602 -5.34 1 95.69 174 ILE A N 1
ATOM 1320 C CA . ILE A 1 174 ? -20.609 12.414 -4.18 1 95.69 174 ILE A CA 1
ATOM 1321 C C . ILE A 1 174 ? -19.203 12.07 -3.711 1 95.69 174 ILE A C 1
ATOM 1323 O O . ILE A 1 174 ? -18.781 10.906 -3.764 1 95.69 174 ILE A O 1
ATOM 1327 N N . ARG A 1 175 ? -18.438 13.023 -3.248 1 94.88 175 ARG A N 1
ATOM 1328 C CA . ARG A 1 175 ? -17.047 12.852 -2.842 1 94.88 175 ARG A CA 1
ATOM 1329 C C . ARG A 1 175 ? -16.891 13.031 -1.336 1 94.88 175 ARG A C 1
ATOM 1331 O O . ARG A 1 175 ? -17.688 13.727 -0.704 1 94.88 175 ARG A O 1
ATOM 1338 N N . PRO A 1 176 ? -15.812 12.383 -0.839 1 92.88 176 PRO A N 1
ATOM 1339 C CA . PRO A 1 176 ? -15.539 12.617 0.58 1 92.88 176 PRO A CA 1
ATOM 1340 C C . PRO A 1 176 ? -15.305 14.094 0.894 1 92.88 176 PRO A C 1
ATOM 1342 O O . PRO A 1 176 ? -14.695 14.812 0.097 1 92.88 176 PRO A O 1
ATOM 1345 N N . GLY A 1 177 ? -15.789 14.57 2.078 1 92.62 177 GLY A N 1
ATOM 1346 C CA . GLY A 1 177 ? -15.625 15.961 2.49 1 92.62 177 GLY A CA 1
ATOM 1347 C C . GLY A 1 177 ? -16.812 16.828 2.111 1 92.62 177 GLY A C 1
ATOM 1348 O O . GLY A 1 177 ? -17.016 17.891 2.709 1 92.62 177 GLY A O 1
ATOM 1349 N N . GLN A 1 178 ? -17.531 16.438 1.1 1 95.38 178 GLN A N 1
ATOM 1350 C CA . GLN A 1 178 ? -18.75 17.172 0.753 1 95.38 178 GLN A CA 1
ATOM 1351 C C . GLN A 1 178 ? -19.781 17.094 1.874 1 95.38 178 GLN A C 1
ATOM 1353 O O . GLN A 1 178 ? -19.75 16.156 2.686 1 95.38 178 GLN A O 1
ATOM 1358 N N . VAL A 1 179 ? -20.594 18.156 1.902 1 95.12 179 VAL A N 1
ATOM 1359 C CA . VAL A 1 179 ? -21.547 18.266 3.006 1 95.12 179 VAL A CA 1
ATOM 1360 C C . VAL A 1 179 ? -22.969 18.188 2.471 1 95.12 179 VAL A C 1
ATOM 1362 O O . VAL A 1 179 ? -23.312 18.875 1.494 1 95.12 179 VAL A O 1
ATOM 1365 N N . ILE A 1 180 ? -23.719 17.328 3.033 1 94 180 ILE A N 1
ATOM 1366 C CA . ILE A 1 180 ? -25.156 17.25 2.787 1 94 180 ILE A CA 1
ATOM 1367 C C . ILE A 1 180 ? -25.906 17.984 3.906 1 94 180 ILE A C 1
ATOM 1369 O O . ILE A 1 180 ? -25.766 17.625 5.078 1 94 180 ILE A O 1
ATOM 1373 N N . ARG A 1 181 ? -26.641 18.922 3.561 1 94.69 181 ARG A N 1
ATOM 1374 C CA . ARG A 1 181 ? -27.375 19.719 4.531 1 94.69 181 ARG A CA 1
ATOM 1375 C C . ARG A 1 181 ? -28.812 19.25 4.645 1 94.69 181 ARG A C 1
ATOM 1377 O O . ARG A 1 181 ? -29.516 19.109 3.637 1 94.69 181 ARG A O 1
ATOM 1384 N N . LEU A 1 182 ? -29.219 18.953 5.809 1 91.88 182 LEU A N 1
ATOM 1385 C CA . LEU A 1 182 ? -30.625 18.672 6.129 1 91.88 182 LEU A CA 1
ATOM 1386 C C . LEU A 1 182 ? -31.219 19.797 6.961 1 91.88 182 LEU A C 1
ATOM 1388 O O . LEU A 1 182 ? -30.953 19.906 8.164 1 91.88 182 LEU A O 1
ATOM 1392 N N . ALA A 1 183 ? -32.094 20.453 6.309 1 91.44 183 ALA A N 1
ATOM 1393 C CA . ALA A 1 183 ? -32.656 21.641 6.934 1 91.44 183 ALA A CA 1
ATOM 1394 C C . ALA A 1 183 ? -33.562 21.266 8.109 1 91.44 183 ALA A C 1
ATOM 1396 O O . ALA A 1 183 ? -34.375 20.359 8.008 1 91.44 183 ALA A O 1
ATOM 1397 N N . GLY A 1 184 ? -33.375 21.922 9.242 1 88.5 184 GLY A N 1
ATOM 1398 C CA . GLY A 1 184 ? -34.25 21.797 10.391 1 88.5 184 GLY A CA 1
ATOM 1399 C C . GLY A 1 184 ? -34.031 20.5 11.156 1 88.5 184 GLY A C 1
ATOM 1400 O O . GLY A 1 184 ? -34.812 20.172 12.055 1 88.5 184 GLY A O 1
ATOM 1401 N N . GLN A 1 185 ? -33.031 19.797 10.727 1 85.75 185 GLN A N 1
ATOM 1402 C CA . GLN A 1 185 ? -32.844 18.469 11.32 1 85.75 185 GLN A CA 1
ATOM 1403 C C . GLN A 1 185 ? -31.719 18.469 12.344 1 85.75 185 GLN A C 1
ATOM 1405 O O . GLN A 1 185 ? -31.359 17.422 12.883 1 85.75 185 GLN A O 1
ATOM 1410 N N . GLY A 1 186 ? -31.172 19.672 12.5 1 81.88 186 GLY A N 1
ATOM 1411 C CA . GLY A 1 186 ? -30.141 19.797 13.516 1 81.88 186 GLY A CA 1
ATOM 1412 C C . GLY A 1 186 ? -30.688 20 14.906 1 81.88 186 GLY A C 1
ATOM 1413 O O . GLY A 1 186 ? -31.891 19.906 15.133 1 81.88 186 GLY A O 1
ATOM 1414 N N . ASN A 1 187 ? -29.703 20.141 15.891 1 78.69 187 ASN A N 1
ATOM 1415 C CA . ASN A 1 187 ? -30.125 20.453 17.25 1 78.69 187 ASN A CA 1
ATOM 1416 C C . ASN A 1 187 ? -30.906 21.766 17.328 1 78.69 187 ASN A C 1
ATOM 1418 O O . ASN A 1 187 ? -30.547 22.734 16.656 1 78.69 187 ASN A O 1
ATOM 1422 N N . HIS A 1 188 ? -31.953 21.75 18.234 1 79.88 188 HIS A N 1
ATOM 1423 C CA . HIS A 1 188 ? -32.781 22.938 18.5 1 79.88 188 HIS A CA 1
ATOM 1424 C C . HIS A 1 188 ? -33.281 23.547 17.203 1 79.88 188 HIS A C 1
ATOM 1426 O O . HIS A 1 188 ? -33.344 24.766 17.062 1 79.88 188 HIS A O 1
ATOM 1432 N N . GLY A 1 189 ? -33.531 22.703 16.203 1 79.94 189 GLY A N 1
ATOM 1433 C CA . GLY A 1 189 ? -34.156 23.156 14.977 1 79.94 189 GLY A CA 1
ATOM 1434 C C . GLY A 1 189 ? -33.156 23.688 13.961 1 79.94 189 GLY A C 1
ATOM 1435 O O . GLY A 1 189 ? -33.562 24.203 12.914 1 79.94 189 GLY A O 1
ATOM 1436 N N . GLY A 1 190 ? -31.922 23.625 14.234 1 86.94 190 GLY A N 1
ATOM 1437 C CA . GLY A 1 190 ? -30.906 24.047 13.281 1 86.94 190 GLY A CA 1
ATOM 1438 C C . GLY A 1 190 ? -30.688 23.047 12.164 1 86.94 190 GLY A C 1
ATOM 1439 O O . GLY A 1 190 ? -31.438 22.078 12.039 1 86.94 190 GLY A O 1
ATOM 1440 N N . ASN A 1 191 ? -29.719 23.328 11.273 1 91.44 191 ASN A N 1
ATOM 1441 C CA . ASN A 1 191 ? -29.391 22.438 10.172 1 91.44 191 ASN A CA 1
ATOM 1442 C C . ASN A 1 191 ? -28.469 21.297 10.625 1 91.44 191 ASN A C 1
ATOM 1444 O O . ASN A 1 191 ? -27.688 21.469 11.562 1 91.44 191 ASN A O 1
ATOM 1448 N N . LEU A 1 192 ? -28.766 20.234 10.07 1 89.94 192 LEU A N 1
ATOM 1449 C CA . LEU A 1 192 ? -27.812 19.125 10.195 1 89.94 192 LEU A CA 1
ATOM 1450 C C . LEU A 1 192 ? -26.906 19.047 8.977 1 89.94 192 LEU A C 1
ATOM 1452 O O . LEU A 1 192 ? -27.375 18.875 7.852 1 89.94 192 LEU A O 1
ATOM 1456 N N . LEU A 1 193 ? -25.625 19.281 9.266 1 92.69 193 LEU A N 1
ATOM 1457 C CA . LEU A 1 193 ? -24.609 19.203 8.219 1 92.69 193 LEU A CA 1
ATOM 1458 C C . LEU A 1 193 ? -23.891 17.859 8.258 1 92.69 193 LEU A C 1
ATOM 1460 O O . LEU A 1 193 ? -23.109 17.594 9.188 1 92.69 193 LEU A O 1
ATOM 1464 N N . LEU A 1 194 ? -24.109 17.094 7.234 1 92.06 194 LEU A N 1
ATOM 1465 C CA . LEU A 1 194 ? -23.5 15.766 7.16 1 92.06 194 LEU A CA 1
ATOM 1466 C C . LEU A 1 194 ? -22.281 15.789 6.246 1 92.06 194 LEU A C 1
ATOM 1468 O O . LEU A 1 194 ? -22.406 15.945 5.031 1 92.06 194 LEU A O 1
ATOM 1472 N N . GLU A 1 195 ? -21.172 15.602 6.84 1 93.25 195 GLU A N 1
ATOM 1473 C CA . GLU A 1 195 ? -19.938 15.516 6.051 1 93.25 195 GLU A CA 1
ATOM 1474 C C . GLU A 1 195 ? -19.703 14.094 5.555 1 93.25 195 GLU A C 1
ATOM 1476 O O . GLU A 1 195 ? -19.625 13.156 6.355 1 93.25 195 GLU A O 1
ATOM 1481 N N . VAL A 1 196 ? -19.484 13.961 4.371 1 93.81 196 VAL A N 1
ATOM 1482 C CA . VAL A 1 196 ? -19.453 12.656 3.721 1 93.81 196 VAL A CA 1
ATOM 1483 C C . VAL A 1 196 ? -18.078 12.031 3.883 1 93.81 196 VAL A C 1
ATOM 1485 O O . VAL A 1 196 ? -17.062 12.703 3.701 1 93.81 196 VAL A O 1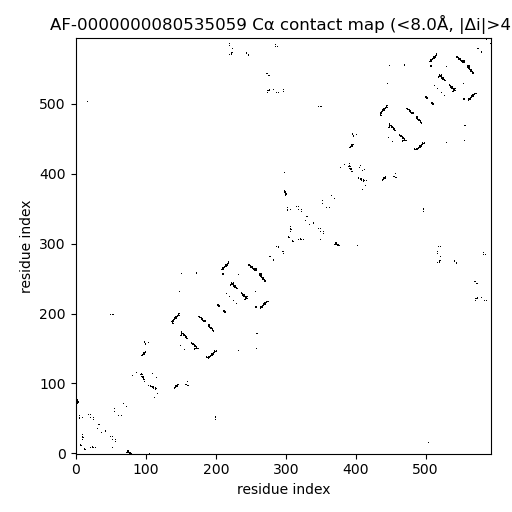
ATOM 1488 N N . GLU A 1 197 ? -18.062 10.781 4.219 1 92.44 197 GLU A N 1
ATOM 1489 C CA . GLU A 1 197 ? -16.922 9.875 4.082 1 92.44 197 GLU A CA 1
ATOM 1490 C C . GLU A 1 197 ? -17.344 8.555 3.457 1 92.44 197 GLU A C 1
ATOM 1492 O O . GLU A 1 197 ? -18.5 8.141 3.574 1 92.44 197 GLU A O 1
ATOM 1497 N N . TYR A 1 198 ? -16.406 7.918 2.818 1 93.19 198 TYR A N 1
ATOM 1498 C CA . TYR A 1 198 ? -16.75 6.613 2.25 1 93.19 198 TYR A CA 1
ATOM 1499 C C . TYR A 1 198 ? -16.625 5.516 3.301 1 93.19 198 TYR A C 1
ATOM 1501 O O . TYR A 1 198 ? -15.688 5.508 4.098 1 93.19 198 TYR A O 1
ATOM 1509 N N . ALA A 1 199 ? -17.609 4.664 3.232 1 88.06 199 ALA A N 1
ATOM 1510 C CA . ALA A 1 199 ? -17.516 3.457 4.047 1 88.06 199 ALA A CA 1
ATOM 1511 C C . ALA A 1 199 ? -16.422 2.531 3.52 1 88.06 199 ALA A C 1
ATOM 1513 O O . ALA A 1 199 ? -16.156 2.494 2.314 1 88.06 199 ALA A O 1
ATOM 1514 N N . ALA A 1 200 ? -15.797 1.806 4.422 1 87.56 200 ALA A N 1
ATOM 1515 C CA . ALA A 1 200 ? -14.812 0.802 4.016 1 87.56 200 ALA A CA 1
ATOM 1516 C C . ALA A 1 200 ? -15.453 -0.258 3.125 1 87.56 200 ALA A C 1
ATOM 1518 O O . ALA A 1 200 ? -16.609 -0.652 3.344 1 87.56 200 ALA A O 1
ATOM 1519 N N . HIS A 1 201 ? -14.766 -0.662 2.107 1 89.62 201 HIS A N 1
ATOM 1520 C CA . HIS A 1 201 ? -15.211 -1.718 1.205 1 89.62 201 HIS A CA 1
ATOM 1521 C C . HIS A 1 201 ? -14.227 -2.883 1.19 1 89.62 201 HIS A C 1
ATOM 1523 O O . HIS A 1 201 ? -13.008 -2.674 1.16 1 89.62 201 HIS A O 1
ATOM 1529 N N . PRO A 1 202 ? -14.695 -4.102 1.229 1 86.25 202 PRO A N 1
ATOM 1530 C CA . PRO A 1 202 ? -13.797 -5.254 1.316 1 86.25 202 PRO A CA 1
ATOM 1531 C C . PRO A 1 202 ? -12.992 -5.473 0.037 1 86.25 202 PRO A C 1
ATOM 1533 O O . PRO A 1 202 ? -11.906 -6.047 0.081 1 86.25 202 PRO A O 1
ATOM 1536 N N . GLN A 1 203 ? -13.484 -4.973 -1.126 1 90.56 203 GLN A N 1
ATOM 1537 C CA . GLN A 1 203 ? -12.836 -5.297 -2.395 1 90.56 203 GLN A CA 1
ATOM 1538 C C . GLN A 1 203 ? -12.266 -4.047 -3.057 1 90.56 203 GLN A C 1
ATOM 1540 O O . GLN A 1 203 ? -11.328 -4.133 -3.854 1 90.56 203 GLN A O 1
ATOM 1545 N N . PHE A 1 204 ? -12.852 -2.941 -2.67 1 94.19 204 PHE A N 1
ATOM 1546 C CA . PHE A 1 204 ? -12.539 -1.754 -3.457 1 94.19 204 PHE A CA 1
ATOM 1547 C C . PHE A 1 204 ? -11.883 -0.688 -2.588 1 94.19 204 PHE A C 1
ATOM 1549 O O . PHE A 1 204 ? -12.266 -0.5 -1.432 1 94.19 204 PHE A O 1
ATOM 1556 N N . GLU A 1 205 ? -10.969 -0.028 -3.184 1 91.31 205 GLU A N 1
ATOM 1557 C CA . GLU A 1 205 ? -10.391 1.204 -2.658 1 91.31 205 GLU A CA 1
ATOM 1558 C C . GLU A 1 205 ? -10.578 2.363 -3.633 1 91.31 205 GLU A C 1
ATOM 1560 O O . GLU A 1 205 ? -10.727 2.15 -4.836 1 91.31 205 GLU A O 1
ATOM 1565 N N . VAL A 1 206 ? -10.586 3.57 -3 1 93 206 VAL A N 1
ATOM 1566 C CA . VAL A 1 206 ? -10.867 4.723 -3.85 1 93 206 VAL A CA 1
ATOM 1567 C C . VAL A 1 206 ? -9.625 5.609 -3.939 1 93 206 VAL A C 1
ATOM 1569 O O . VAL A 1 206 ? -8.969 5.875 -2.93 1 93 206 VAL A O 1
ATOM 1572 N N . ASP A 1 207 ? -9.266 5.961 -5.113 1 88.75 207 ASP A N 1
ATOM 1573 C CA . ASP A 1 207 ? -8.266 6.98 -5.414 1 88.75 207 ASP A CA 1
ATOM 1574 C C . ASP A 1 207 ? -8.828 8.039 -6.359 1 88.75 207 ASP A C 1
ATOM 1576 O O . ASP A 1 207 ? -8.859 7.844 -7.574 1 88.75 207 ASP A O 1
ATOM 1580 N N . GLY A 1 208 ? -9.156 9.18 -5.746 1 88.69 208 GLY A N 1
ATOM 1581 C CA . GLY A 1 208 ? -9.914 10.125 -6.543 1 88.69 208 GLY A CA 1
ATOM 1582 C C . GLY A 1 208 ? -11.258 9.586 -6.996 1 88.69 208 GLY A C 1
ATOM 1583 O O . GLY A 1 208 ? -12.109 9.258 -6.168 1 88.69 208 GLY A O 1
ATOM 1584 N N . ARG A 1 209 ? -11.461 9.461 -8.266 1 93.81 209 ARG A N 1
ATOM 1585 C CA . ARG A 1 209 ? -12.688 8.867 -8.805 1 93.81 209 ARG A CA 1
ATOM 1586 C C . ARG A 1 209 ? -12.43 7.449 -9.297 1 93.81 209 ARG A C 1
ATOM 1588 O O . ARG A 1 209 ? -13.367 6.758 -9.727 1 93.81 209 ARG A O 1
ATOM 1595 N N . ASN A 1 210 ? -11.164 7.047 -9.141 1 94.19 210 ASN A N 1
ATOM 1596 C CA . ASN A 1 210 ? -10.82 5.695 -9.57 1 94.19 210 ASN A CA 1
ATOM 1597 C C . ASN A 1 210 ? -11.094 4.672 -8.477 1 94.19 210 ASN A C 1
ATOM 1599 O O . ASN A 1 210 ? -10.984 4.984 -7.289 1 94.19 210 ASN A O 1
ATOM 1603 N N . ILE A 1 211 ? -11.453 3.523 -8.969 1 96.56 211 ILE A N 1
ATOM 1604 C CA . ILE A 1 211 ? -11.633 2.385 -8.078 1 96.56 211 ILE A CA 1
ATOM 1605 C C . ILE A 1 211 ? -10.461 1.416 -8.242 1 96.56 211 ILE A C 1
ATOM 1607 O O . ILE A 1 211 ? -10.125 1.026 -9.359 1 96.56 211 ILE A O 1
ATOM 1611 N N . LEU A 1 212 ? -9.836 1.127 -7.195 1 93.94 212 LEU A N 1
ATOM 1612 C CA . LEU A 1 212 ? -8.742 0.162 -7.207 1 93.94 212 LEU A CA 1
ATOM 1613 C C . LEU A 1 212 ? -9.227 -1.216 -6.77 1 93.94 212 LEU A C 1
ATOM 1615 O O . LEU A 1 212 ? -9.922 -1.34 -5.758 1 93.94 212 LEU A O 1
ATOM 1619 N N . TYR A 1 213 ? -8.945 -2.203 -7.516 1 95.19 213 TYR A N 1
ATOM 1620 C CA . TYR A 1 213 ? -9.297 -3.59 -7.238 1 95.19 213 TYR A CA 1
ATOM 1621 C C . TYR A 1 213 ? -8.094 -4.508 -7.426 1 95.19 213 TYR A C 1
ATOM 1623 O O . TYR A 1 213 ? -7.402 -4.43 -8.445 1 95.19 213 TYR A O 1
ATOM 1631 N N . THR A 1 214 ? -7.824 -5.273 -6.383 1 94 214 THR A N 1
ATOM 1632 C CA . THR A 1 214 ? -6.773 -6.277 -6.492 1 94 214 THR A CA 1
ATOM 1633 C C . THR A 1 214 ? -7.34 -7.605 -6.992 1 94 214 THR A C 1
ATOM 1635 O O . THR A 1 214 ? -8.156 -8.234 -6.312 1 94 214 THR A O 1
ATOM 1638 N N . LEU A 1 215 ? -6.922 -8.039 -8.141 1 95 215 LEU A N 1
ATOM 1639 C CA 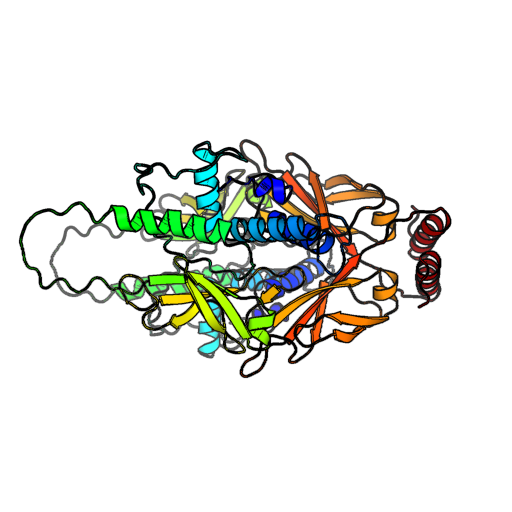. LEU A 1 215 ? -7.395 -9.273 -8.766 1 95 215 LEU A CA 1
ATOM 1640 C C . LEU A 1 215 ? -6.453 -10.43 -8.461 1 95 215 LEU A C 1
ATOM 1642 O O . LEU A 1 215 ? -5.32 -10.461 -8.945 1 95 215 LEU A O 1
ATOM 1646 N N . PRO A 1 216 ? -6.902 -11.406 -7.688 1 94.69 216 PRO A N 1
ATOM 1647 C CA . PRO A 1 216 ? -6.078 -12.602 -7.484 1 94.69 216 PRO A CA 1
ATOM 1648 C C . PRO A 1 216 ? -6.082 -13.531 -8.695 1 94.69 216 PRO A C 1
ATOM 1650 O O . PRO A 1 216 ? -7.148 -13.859 -9.227 1 94.69 216 PRO A O 1
ATOM 1653 N N . LEU A 1 217 ? -4.922 -13.906 -9.164 1 96.12 217 LEU A N 1
ATOM 1654 C CA . LEU A 1 217 ? -4.738 -14.859 -10.25 1 96.12 217 LEU A CA 1
ATOM 1655 C C . LEU A 1 217 ? -3.844 -16.016 -9.82 1 96.12 217 LEU A C 1
ATOM 1657 O O . LEU A 1 217 ? -2.916 -15.82 -9.023 1 96.12 217 LEU A O 1
ATOM 1661 N N . THR A 1 218 ? -4.23 -17.188 -10.383 1 96.94 218 THR A N 1
ATOM 1662 C CA . THR A 1 218 ? -3.297 -18.297 -10.219 1 96.94 218 THR A CA 1
ATOM 1663 C C . THR A 1 218 ? -2.086 -18.125 -11.133 1 96.94 218 THR A C 1
ATOM 1665 O O . THR A 1 218 ? -2.141 -17.375 -12.102 1 96.94 218 THR A O 1
ATOM 1668 N N . PRO A 1 219 ? -0.946 -18.797 -10.758 1 97.5 219 PRO A N 1
ATOM 1669 C CA . PRO A 1 219 ? 0.262 -18.625 -11.57 1 97.5 219 PRO A CA 1
ATOM 1670 C C . PRO A 1 219 ? 0.047 -19.016 -13.031 1 97.5 219 PRO A C 1
ATOM 1672 O O . PRO A 1 219 ? 0.562 -18.344 -13.93 1 97.5 219 PRO A O 1
ATOM 1675 N N . TRP A 1 220 ? -0.785 -20.078 -13.305 1 97.44 220 TRP A N 1
ATOM 1676 C CA . TRP A 1 220 ? -0.976 -20.516 -14.688 1 97.44 220 TRP A CA 1
ATOM 1677 C C . TRP A 1 220 ? -1.896 -19.578 -15.445 1 97.44 220 TRP A C 1
ATOM 1679 O O . TRP A 1 220 ? -1.725 -19.359 -16.641 1 97.44 220 TRP A O 1
ATOM 1689 N N . GLN A 1 221 ? -2.842 -18.938 -14.75 1 97.38 221 GLN A N 1
ATOM 1690 C CA . GLN A 1 221 ? -3.672 -17.922 -15.391 1 97.38 221 GLN A CA 1
ATOM 1691 C C . GLN A 1 221 ? -2.838 -16.719 -15.812 1 97.38 221 GLN A C 1
ATOM 1693 O O . GLN A 1 221 ? -3.029 -16.172 -16.906 1 97.38 221 GLN A O 1
ATOM 1698 N N . ALA A 1 222 ? -1.892 -16.297 -14.945 1 97.25 222 ALA A N 1
ATOM 1699 C CA . ALA A 1 222 ? -1.025 -15.148 -15.227 1 97.25 222 ALA A CA 1
ATOM 1700 C C . ALA A 1 222 ? -0.048 -15.461 -16.359 1 97.25 222 ALA A C 1
ATOM 1702 O O . ALA A 1 222 ? 0.175 -14.625 -17.234 1 97.25 222 ALA A O 1
ATOM 1703 N N . ALA A 1 223 ? 0.525 -16.656 -16.344 1 96.88 223 ALA A N 1
ATOM 1704 C CA . ALA A 1 223 ? 1.567 -17.047 -17.297 1 96.88 223 ALA A CA 1
ATOM 1705 C C . ALA A 1 223 ? 0.979 -17.312 -18.672 1 96.88 223 ALA A C 1
ATOM 1707 O O . ALA A 1 223 ? 1.564 -16.922 -19.688 1 96.88 223 ALA A O 1
ATOM 1708 N N . LEU A 1 224 ? -0.202 -18 -18.75 1 97.06 224 LEU A N 1
ATOM 1709 C CA . LEU A 1 224 ? -0.743 -18.469 -20.016 1 97.06 224 LEU A CA 1
ATOM 1710 C C . LEU A 1 224 ? -1.828 -17.531 -20.531 1 97.06 224 LEU A C 1
ATOM 1712 O O . LEU A 1 224 ? -2.205 -17.594 -21.703 1 97.06 224 LEU A O 1
ATOM 1716 N N . GLY A 1 225 ? -2.316 -16.578 -19.688 1 96.44 225 GLY A N 1
ATOM 1717 C CA . GLY A 1 225 ? -3.438 -15.727 -20.031 1 96.44 225 GLY A CA 1
ATOM 1718 C C . GLY A 1 225 ? -4.785 -16.375 -19.781 1 96.44 225 GLY A C 1
ATOM 1719 O O . GLY A 1 225 ? -4.883 -17.594 -19.656 1 96.44 225 GLY A O 1
ATOM 1720 N N . THR A 1 226 ? -5.781 -15.578 -19.609 1 95.69 226 THR A N 1
ATOM 1721 C CA . THR A 1 226 ? -7.137 -16.047 -19.359 1 95.69 226 THR A CA 1
ATOM 1722 C C . THR A 1 226 ? -8.141 -14.914 -19.516 1 95.69 226 THR A C 1
ATOM 1724 O O . THR A 1 226 ? -7.766 -13.781 -19.844 1 95.69 226 THR A O 1
ATOM 1727 N N . SER A 1 227 ? -9.375 -15.266 -19.562 1 96.31 227 SER A N 1
ATOM 1728 C CA . SER A 1 227 ? -10.477 -14.32 -19.422 1 96.31 227 SER A CA 1
ATOM 1729 C C . SER A 1 227 ? -11.219 -14.531 -18.109 1 96.31 227 SER A C 1
ATOM 1731 O O . SER A 1 227 ? -11.633 -15.648 -17.781 1 96.31 227 SER A O 1
ATOM 1733 N N . ILE A 1 228 ? -11.352 -13.453 -17.422 1 95.25 228 ILE A N 1
ATOM 1734 C CA . ILE A 1 228 ? -11.914 -13.617 -16.078 1 95.25 228 ILE A CA 1
ATOM 1735 C C . ILE A 1 228 ? -12.93 -12.508 -15.812 1 95.25 228 ILE A C 1
ATOM 1737 O O . ILE A 1 228 ? -12.781 -11.391 -16.297 1 95.25 228 ILE A O 1
ATOM 1741 N N . SER A 1 229 ? -13.961 -12.898 -15.086 1 96.25 229 SER A N 1
ATOM 1742 C CA . SER A 1 229 ? -14.969 -11.93 -14.664 1 96.25 229 SER A CA 1
ATOM 1743 C C . SER A 1 229 ? -14.484 -11.094 -13.484 1 96.25 229 SER A C 1
ATOM 1745 O O . SER A 1 229 ? -14.086 -11.648 -12.453 1 96.25 229 SER A O 1
ATOM 1747 N N . VAL A 1 230 ? -14.445 -9.781 -13.578 1 96.75 230 VAL A N 1
ATOM 1748 C CA . VAL A 1 230 ? -13.984 -8.867 -12.539 1 96.75 230 VAL A CA 1
ATOM 1749 C C . VAL A 1 230 ? -15.156 -8.055 -12 1 96.75 230 VAL A C 1
ATOM 1751 O O . VAL A 1 230 ? -15.969 -7.539 -12.773 1 96.75 230 VAL A O 1
ATOM 1754 N N . PRO A 1 231 ? -15.258 -7.98 -10.656 1 95.81 231 PRO A N 1
ATOM 1755 C CA . PRO A 1 231 ? -16.328 -7.16 -10.078 1 95.81 231 PRO A CA 1
ATOM 1756 C C . PRO A 1 231 ? -16.094 -5.664 -10.281 1 95.81 231 PRO A C 1
ATOM 1758 O O . PRO A 1 231 ? -14.953 -5.199 -10.227 1 95.81 231 PRO A O 1
ATOM 1761 N N . THR A 1 232 ? -17.078 -4.914 -10.555 1 97.19 232 THR A N 1
ATOM 1762 C CA . THR A 1 232 ? -17.109 -3.455 -10.57 1 97.19 232 THR A CA 1
ATOM 1763 C C . THR A 1 232 ? -18.375 -2.939 -9.867 1 97.19 232 THR A C 1
ATOM 1765 O O . THR A 1 232 ? -19.25 -3.721 -9.516 1 97.19 232 THR A O 1
ATOM 1768 N N . LEU A 1 233 ? -18.359 -1.65 -9.594 1 96.62 233 LEU A N 1
ATOM 1769 C CA . LEU A 1 233 ? -19.547 -1.074 -8.961 1 96.62 233 LEU A CA 1
ATOM 1770 C C . LEU A 1 233 ? -20.75 -1.122 -9.898 1 96.62 233 LEU A C 1
ATOM 1772 O O . LEU A 1 233 ? -21.891 -1.12 -9.445 1 96.62 233 LEU A O 1
ATOM 1776 N N . GLY A 1 234 ? -20.562 -1.179 -11.18 1 95.5 234 GLY A N 1
ATOM 1777 C CA . GLY A 1 234 ? -21.609 -1.212 -12.18 1 95.5 234 GLY A CA 1
ATOM 1778 C C . GLY A 1 234 ? -21.922 -2.613 -12.672 1 95.5 234 GLY A C 1
ATOM 1779 O O . GLY A 1 234 ? -22.609 -2.783 -13.688 1 95.5 234 GLY A O 1
ATOM 1780 N N . GLY A 1 235 ? -21.391 -3.598 -12.062 1 95.62 235 GLY A N 1
ATOM 1781 C CA . GLY A 1 235 ? -21.594 -4.969 -12.508 1 95.62 235 GLY A CA 1
ATOM 1782 C C . GLY A 1 235 ? -20.312 -5.621 -13.016 1 95.62 235 GLY A C 1
ATOM 1783 O O . GLY A 1 235 ? -19.359 -4.93 -13.375 1 95.62 235 GLY A O 1
ATOM 1784 N N . ALA A 1 236 ? -20.375 -6.926 -13.047 1 96.31 236 ALA A N 1
ATOM 1785 C CA . ALA A 1 236 ? -19.188 -7.688 -13.43 1 96.31 236 ALA A CA 1
ATOM 1786 C C . ALA A 1 236 ? -18.844 -7.461 -14.898 1 96.31 236 ALA A C 1
ATOM 1788 O O . ALA A 1 236 ? -19.734 -7.297 -15.734 1 96.31 236 ALA A O 1
ATOM 1789 N N . VAL A 1 237 ? -17.594 -7.434 -15.211 1 96.56 237 VAL A N 1
ATOM 1790 C CA . VAL A 1 237 ? -17.078 -7.266 -16.562 1 96.56 237 VAL A CA 1
ATOM 1791 C C . VAL A 1 237 ? -16.047 -8.352 -16.859 1 96.56 237 VAL A C 1
ATOM 1793 O O . VAL A 1 237 ? -15.211 -8.688 -16.016 1 96.56 237 VAL A O 1
ATOM 1796 N N . GLU A 1 238 ? -16.125 -8.867 -18.078 1 96.75 238 GLU A N 1
ATOM 1797 C CA . GLU A 1 238 ? -15.125 -9.844 -18.5 1 96.75 238 GLU A CA 1
ATOM 1798 C C . GLU A 1 238 ? -13.828 -9.164 -18.906 1 96.75 238 GLU A C 1
ATOM 1800 O O . GLU A 1 238 ? -13.82 -8.289 -19.781 1 96.75 238 GLU A O 1
ATOM 1805 N N . LEU A 1 239 ? -12.742 -9.516 -18.297 1 96.81 239 LEU A N 1
ATOM 1806 C CA . LEU A 1 239 ? -11.438 -8.914 -18.531 1 96.81 239 LEU A CA 1
ATOM 1807 C C . LEU A 1 239 ? -10.469 -9.938 -19.125 1 96.81 239 LEU A C 1
ATOM 1809 O O . LEU A 1 239 ? -10.336 -11.047 -18.594 1 96.81 239 LEU A O 1
ATOM 1813 N N . LYS A 1 240 ? -9.93 -9.578 -20.172 1 96.88 240 LYS A N 1
ATOM 1814 C CA . LYS A 1 240 ? -8.898 -10.43 -20.781 1 96.88 240 LYS A CA 1
ATOM 1815 C C . LYS A 1 240 ? -7.539 -10.172 -20.141 1 96.88 240 LYS A C 1
ATOM 1817 O O . LYS A 1 240 ? -7.066 -9.039 -20.094 1 96.88 240 LYS A O 1
ATOM 1822 N N . ILE A 1 241 ? -6.965 -11.227 -19.641 1 96.94 241 ILE A N 1
ATOM 1823 C CA . ILE A 1 241 ? -5.625 -11.172 -19.062 1 96.94 241 ILE A CA 1
ATOM 1824 C C . ILE A 1 241 ? -4.609 -11.695 -20.062 1 96.94 241 ILE A C 1
ATOM 1826 O O . ILE A 1 241 ? -4.656 -12.859 -20.453 1 96.94 241 ILE A O 1
ATOM 1830 N N . PRO A 1 242 ? -3.721 -10.82 -20.469 1 96.62 242 PRO A N 1
ATOM 1831 C CA . PRO A 1 242 ? -2.707 -11.305 -21.406 1 96.62 242 PRO A CA 1
ATOM 1832 C C . PRO A 1 242 ? -1.762 -12.328 -20.781 1 96.62 242 PRO A C 1
ATOM 1834 O O . PRO A 1 242 ? -1.578 -12.336 -19.562 1 96.62 242 PRO A O 1
ATOM 1837 N N . ALA A 1 243 ? -1.23 -13.211 -21.688 1 95.81 243 ALA A N 1
ATOM 1838 C CA . ALA A 1 243 ? -0.173 -14.109 -21.219 1 95.81 243 ALA A CA 1
ATOM 1839 C C . ALA A 1 243 ? 1.015 -13.32 -20.672 1 95.81 243 ALA A C 1
ATOM 1841 O O . ALA A 1 243 ? 1.21 -12.156 -21.031 1 95.81 243 ALA A O 1
ATOM 1842 N N . ASP A 1 244 ? 1.712 -13.984 -19.734 1 95.25 244 ASP A N 1
ATOM 1843 C CA . ASP A 1 244 ? 2.924 -13.438 -19.141 1 95.25 244 ASP A CA 1
ATOM 1844 C C . ASP A 1 244 ? 2.623 -12.148 -18.375 1 95.25 244 ASP A C 1
ATOM 1846 O O . ASP A 1 244 ? 3.355 -11.164 -18.5 1 95.25 244 ASP A O 1
ATOM 1850 N N . SER A 1 245 ? 1.488 -12.109 -17.734 1 94.38 245 SER A N 1
ATOM 1851 C CA . SER A 1 245 ? 1.135 -10.984 -16.875 1 94.38 245 SER A CA 1
ATOM 1852 C C . SER A 1 245 ? 1.879 -11.047 -15.539 1 94.38 245 SER A C 1
ATOM 1854 O O . SER A 1 245 ? 1.853 -12.078 -14.859 1 94.38 245 SER A O 1
ATOM 1856 N N . ASP A 1 246 ? 2.484 -10 -15.133 1 91.81 246 ASP A N 1
ATOM 1857 C CA . ASP A 1 246 ? 3.279 -9.922 -13.906 1 91.81 246 ASP A CA 1
ATOM 1858 C C . ASP A 1 246 ? 2.416 -9.508 -12.719 1 91.81 246 ASP A C 1
ATOM 1860 O O . ASP A 1 246 ? 1.408 -8.82 -12.883 1 91.81 246 ASP A O 1
ATOM 1864 N N . ALA A 1 247 ? 2.908 -10.008 -11.539 1 90.75 247 ALA A N 1
ATOM 1865 C CA . ALA A 1 247 ? 2.33 -9.461 -10.312 1 90.75 247 ALA A CA 1
ATOM 1866 C C . ALA A 1 247 ? 2.48 -7.945 -10.266 1 90.75 247 ALA A C 1
ATOM 1868 O O . ALA A 1 247 ? 3.529 -7.406 -10.625 1 90.75 247 ALA A O 1
ATOM 1869 N N . GLY A 1 248 ? 1.401 -7.25 -9.852 1 88 248 GLY A N 1
ATOM 1870 C CA . GLY A 1 248 ? 1.452 -5.801 -9.734 1 88 248 GLY A CA 1
ATOM 1871 C C . GLY A 1 248 ? 1.037 -5.082 -11.008 1 88 248 GLY A C 1
ATOM 1872 O O . GLY A 1 248 ? 0.783 -3.877 -10.992 1 88 248 GLY A O 1
ATOM 1873 N N . ARG A 1 249 ? 0.979 -5.812 -12.109 1 89.88 249 ARG A N 1
ATOM 1874 C CA . ARG A 1 249 ? 0.507 -5.207 -13.352 1 89.88 249 ARG A CA 1
ATOM 1875 C C . ARG A 1 249 ? -0.875 -4.59 -13.172 1 89.88 249 ARG A C 1
ATOM 1877 O O . ARG A 1 249 ? -1.743 -5.18 -12.523 1 89.88 249 ARG A O 1
ATOM 1884 N N . LYS A 1 250 ? -1.031 -3.387 -13.773 1 91.19 250 LYS A N 1
ATOM 1885 C CA . LYS A 1 250 ? -2.307 -2.686 -13.656 1 91.19 250 LYS A CA 1
ATOM 1886 C C . LYS A 1 250 ? -3.037 -2.646 -15 1 91.19 250 LYS A C 1
ATOM 1888 O O . LYS A 1 250 ? -2.434 -2.354 -16.031 1 91.19 250 LYS A O 1
ATOM 1893 N N . LEU A 1 251 ? -4.238 -3.07 -14.984 1 94.62 251 LEU A N 1
ATOM 1894 C CA . LEU A 1 251 ? -5.133 -2.99 -16.125 1 94.62 251 LEU A CA 1
ATOM 1895 C C . LEU A 1 251 ? -6.262 -1.998 -15.875 1 94.62 251 LEU A C 1
ATOM 1897 O O . LEU A 1 251 ? -6.828 -1.964 -14.781 1 94.62 251 LEU A O 1
ATOM 1901 N N . ARG A 1 252 ? -6.57 -1.245 -16.859 1 95.19 252 ARG A N 1
ATOM 1902 C CA . ARG A 1 252 ? -7.531 -0.163 -16.688 1 95.19 252 ARG A CA 1
ATOM 1903 C C . ARG A 1 252 ? -8.859 -0.492 -17.359 1 95.19 252 ARG A C 1
ATOM 1905 O O . ARG A 1 252 ? -8.891 -0.889 -18.516 1 95.19 252 ARG A O 1
ATOM 1912 N N . LEU A 1 253 ? -9.922 -0.459 -16.641 1 97.06 253 LEU A N 1
ATOM 1913 C CA . LEU A 1 253 ? -11.281 -0.48 -17.172 1 97.06 253 LEU A CA 1
ATOM 1914 C C . LEU A 1 253 ? -11.867 0.93 -17.234 1 97.06 253 LEU A C 1
ATOM 1916 O O . LEU A 1 253 ? -12.328 1.461 -16.219 1 97.06 253 LEU A O 1
ATOM 1920 N N . ARG A 1 254 ? -11.93 1.418 -18.438 1 95.88 254 ARG A N 1
ATOM 1921 C CA . ARG A 1 254 ? -12.305 2.814 -18.641 1 95.88 254 ARG A CA 1
ATOM 1922 C C . ARG A 1 254 ? -13.758 3.059 -18.234 1 95.88 254 ARG A C 1
ATOM 1924 O O . ARG A 1 254 ? -14.641 2.293 -18.609 1 95.88 254 ARG A O 1
ATOM 1931 N N . GLY A 1 255 ? -13.992 4.102 -17.453 1 96.56 255 GLY A N 1
ATOM 1932 C CA . GLY A 1 255 ? -15.328 4.562 -17.109 1 96.56 255 GLY A CA 1
ATOM 1933 C C . GLY A 1 255 ? -16 3.721 -16.031 1 96.56 255 GLY A C 1
ATOM 1934 O O . GLY A 1 255 ? -17.188 3.889 -15.758 1 96.56 255 GLY A O 1
ATOM 1935 N N . ARG A 1 256 ? -15.188 2.885 -15.414 1 97.25 256 ARG A N 1
ATOM 1936 C CA . ARG A 1 256 ? -15.789 1.957 -14.461 1 97.25 256 ARG A CA 1
ATOM 1937 C C . ARG A 1 256 ? -15.484 2.379 -13.023 1 97.25 256 ARG A C 1
ATOM 1939 O O . ARG A 1 256 ? -15.617 1.577 -12.094 1 97.25 256 ARG A O 1
ATOM 1946 N N . GLY A 1 257 ? -15.062 3.598 -12.812 1 97.06 257 GLY A N 1
ATOM 1947 C CA . GLY A 1 257 ? -14.906 4.191 -11.492 1 97.06 257 GLY A CA 1
ATOM 1948 C C . GLY A 1 257 ? -16.156 4.922 -11.023 1 97.06 257 GLY A C 1
ATOM 1949 O O . GLY A 1 257 ? -17.266 4.582 -11.422 1 97.06 257 GLY A O 1
ATOM 1950 N N . LEU A 1 258 ? -15.953 5.836 -10.109 1 97.31 258 LEU A N 1
ATOM 1951 C CA . LEU A 1 258 ? -17.062 6.637 -9.602 1 97.31 258 LEU A CA 1
ATOM 1952 C C . LEU A 1 258 ? -17.516 7.66 -10.633 1 97.31 258 LEU A C 1
ATOM 1954 O O . LEU A 1 258 ? -16.688 8.188 -11.391 1 97.31 258 LEU A O 1
ATOM 1958 N N . PRO A 1 259 ? -18.797 7.91 -10.578 1 96.81 259 PRO A N 1
ATOM 1959 C CA . PRO A 1 259 ? -19.328 8.875 -11.539 1 96.81 259 PRO A CA 1
ATOM 1960 C C . PRO A 1 259 ? -18.75 10.273 -11.352 1 96.81 259 PRO A C 1
ATOM 1962 O O . PRO A 1 259 ? -18.516 10.703 -10.227 1 96.81 259 PRO A O 1
ATOM 1965 N N . GLY A 1 260 ? -18.516 10.93 -12.461 1 93.69 260 GLY A N 1
ATOM 1966 C CA . GLY A 1 260 ? -18.047 12.305 -12.547 1 93.69 260 GLY A CA 1
ATOM 1967 C C . GLY A 1 260 ? -18.016 12.836 -13.969 1 93.69 260 GLY A C 1
ATOM 1968 O O . GLY A 1 260 ? -18.734 12.336 -14.844 1 93.69 260 GLY A O 1
ATOM 1969 N N . ASN A 1 261 ? -17.344 14.016 -14.172 1 90.75 261 ASN A N 1
ATOM 1970 C CA . ASN A 1 261 ? -17.125 14.586 -15.5 1 90.75 261 ASN A CA 1
ATOM 1971 C C . ASN A 1 261 ? -15.633 14.812 -15.766 1 90.75 261 ASN A C 1
ATOM 1973 O O . ASN A 1 261 ? -15.102 15.891 -15.477 1 90.75 261 ASN A O 1
ATOM 1977 N N . PRO A 1 262 ? -14.961 13.867 -16.281 1 92.75 262 PRO A N 1
ATOM 1978 C CA . PRO A 1 262 ? -15.375 12.531 -16.719 1 92.75 262 PRO A CA 1
ATOM 1979 C C . PRO A 1 262 ? -15.469 11.531 -15.57 1 92.75 262 PRO A C 1
ATOM 1981 O O . PRO A 1 262 ? -15.023 11.82 -14.461 1 92.75 262 PRO A O 1
ATOM 1984 N N . ASP A 1 263 ? -16.109 10.336 -15.859 1 96.12 263 ASP A N 1
ATOM 1985 C CA . ASP A 1 263 ? -16.125 9.227 -14.906 1 96.12 263 ASP A CA 1
ATOM 1986 C C . ASP A 1 263 ? -14.719 8.742 -14.594 1 96.12 263 ASP A C 1
ATOM 1988 O O . ASP A 1 263 ? -13.82 8.859 -15.422 1 96.12 263 ASP A O 1
ATOM 1992 N N . GLY A 1 264 ? -14.562 8.242 -13.359 1 96.19 264 GLY A N 1
ATOM 1993 C CA . GLY A 1 264 ? -13.312 7.57 -13.055 1 96.19 264 GLY A CA 1
ATOM 1994 C C . GLY A 1 264 ? -13.203 6.195 -13.688 1 96.19 264 GLY A C 1
ATOM 1995 O O . GLY A 1 264 ? -14.164 5.699 -14.273 1 96.19 264 GLY A O 1
ATOM 1996 N N . ASP A 1 265 ? -12.031 5.617 -13.586 1 96.94 265 ASP A N 1
ATOM 1997 C CA . ASP A 1 265 ? -11.758 4.273 -14.086 1 96.94 265 ASP A CA 1
ATOM 1998 C C . ASP A 1 265 ? -11.594 3.279 -12.945 1 96.94 265 ASP A C 1
ATOM 2000 O O . ASP A 1 265 ? -11.5 3.676 -11.781 1 96.94 265 ASP A O 1
ATOM 2004 N N . GLN A 1 266 ? -11.711 2.074 -13.32 1 97 266 GLN A N 1
ATOM 2005 C CA . GLN A 1 266 ? -11.273 1.054 -12.375 1 97 266 GLN A CA 1
ATOM 2006 C C . GLN A 1 266 ? -9.898 0.517 -12.75 1 97 266 GLN A C 1
ATOM 2008 O O . GLN A 1 266 ? -9.664 0.125 -13.891 1 97 266 GLN A O 1
ATOM 2013 N N . ILE A 1 267 ? -9.031 0.614 -11.812 1 94.69 267 ILE A N 1
ATOM 2014 C CA . ILE A 1 267 ? -7.684 0.076 -11.969 1 94.69 267 ILE A CA 1
ATOM 2015 C C . ILE A 1 267 ? -7.605 -1.308 -11.328 1 94.69 267 ILE A C 1
ATOM 2017 O O . ILE A 1 267 ? -7.762 -1.446 -10.109 1 94.69 267 ILE A O 1
ATOM 2021 N N . VAL A 1 268 ? -7.383 -2.289 -12.133 1 96.31 268 VAL A N 1
ATOM 2022 C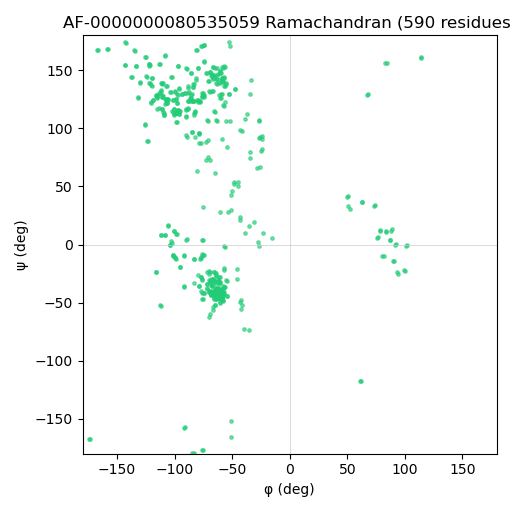 CA . VAL A 1 268 ? -7.262 -3.674 -11.688 1 96.31 268 VAL A CA 1
ATOM 2023 C C . VAL A 1 268 ? -5.789 -4.047 -11.555 1 96.31 268 VAL A C 1
ATOM 2025 O O . VAL A 1 268 ? -5.059 -4.09 -12.547 1 96.31 268 VAL A O 1
ATOM 2028 N N . GLU A 1 269 ? -5.438 -4.258 -10.344 1 93.5 269 GLU A N 1
ATOM 2029 C CA . GLU A 1 269 ? -4.059 -4.668 -10.094 1 93.5 269 GLU A CA 1
ATOM 2030 C C . GLU A 1 269 ? -3.961 -6.176 -9.883 1 93.5 269 GLU A C 1
ATOM 2032 O O . GLU A 1 269 ? -4.676 -6.738 -9.055 1 93.5 269 GLU A O 1
ATOM 2037 N N . ILE A 1 270 ? -3.061 -6.82 -10.539 1 94.44 270 ILE A N 1
ATOM 2038 C CA . ILE A 1 270 ? -2.943 -8.273 -10.516 1 94.44 270 ILE A CA 1
ATOM 2039 C C . ILE A 1 270 ? -2.104 -8.711 -9.32 1 94.44 270 ILE A C 1
ATOM 2041 O O . ILE A 1 270 ? -1.02 -8.164 -9.086 1 94.44 270 ILE A O 1
ATOM 2045 N N . GLU A 1 271 ? -2.652 -9.562 -8.555 1 94.31 271 GLU A N 1
ATOM 2046 C CA . GLU A 1 271 ? -1.927 -10.281 -7.508 1 94.31 271 GLU A CA 1
ATOM 2047 C C . GLU A 1 271 ? -1.888 -11.781 -7.793 1 94.31 271 GLU A C 1
ATOM 2049 O O . GLU A 1 271 ? -2.924 -12.398 -8.047 1 94.31 271 GLU A O 1
ATOM 2054 N N . ILE A 1 272 ? -0.713 -12.359 -7.758 1 95.5 272 ILE A N 1
ATOM 2055 C CA . ILE A 1 272 ? -0.587 -13.789 -8.023 1 95.5 272 ILE A CA 1
ATOM 2056 C C . ILE A 1 272 ? -0.693 -14.562 -6.711 1 95.5 272 ILE A C 1
ATOM 2058 O O . ILE A 1 272 ? -0.024 -14.227 -5.73 1 95.5 272 ILE A O 1
ATOM 2062 N N . VAL A 1 273 ? -1.531 -15.57 -6.68 1 94.75 273 VAL A N 1
ATOM 2063 C CA . VAL A 1 273 ? -1.723 -16.438 -5.52 1 94.75 273 VAL A CA 1
ATOM 2064 C C . VAL A 1 273 ? -1.397 -17.875 -5.891 1 94.75 273 VAL A C 1
ATOM 2066 O O . VAL A 1 273 ? -1.97 -18.438 -6.836 1 94.75 273 VAL A O 1
ATOM 2069 N N . ALA A 1 274 ? -0.49 -18.5 -5.223 1 95.19 274 ALA A N 1
ATOM 2070 C CA . ALA A 1 274 ? -0.151 -19.906 -5.43 1 95.19 274 ALA A CA 1
ATOM 2071 C C . ALA A 1 274 ? -0.992 -20.812 -4.531 1 95.19 274 ALA A C 1
ATOM 2073 O O . ALA A 1 274 ? -0.775 -20.875 -3.318 1 95.19 274 ALA A O 1
ATOM 2074 N N . PRO A 1 275 ? -1.916 -21.562 -5.145 1 95.12 275 PRO A N 1
ATOM 2075 C CA . PRO A 1 275 ? -2.738 -22.438 -4.297 1 95.12 275 PRO A CA 1
ATOM 2076 C C . PRO A 1 275 ? -1.918 -23.484 -3.562 1 95.12 275 PRO A C 1
ATOM 2078 O O . PRO A 1 275 ? -0.94 -24.016 -4.109 1 95.12 275 PRO A O 1
ATOM 2081 N N . ALA A 1 276 ? -2.365 -23.797 -2.383 1 94.25 276 ALA A N 1
ATOM 2082 C CA . ALA A 1 276 ? -1.697 -24.828 -1.587 1 94.25 276 ALA A CA 1
ATOM 2083 C C . ALA A 1 276 ? -1.84 -26.203 -2.232 1 94.25 276 ALA A C 1
ATOM 2085 O O . ALA A 1 276 ? -2.891 -26.516 -2.791 1 94.25 276 ALA A O 1
ATOM 2086 N N . ALA A 1 277 ? -0.765 -27 -2.135 1 95.06 277 ALA A N 1
ATOM 2087 C CA . ALA A 1 277 ? -0.823 -28.375 -2.613 1 95.06 277 ALA A CA 1
ATOM 2088 C C . ALA A 1 277 ? -1.436 -29.297 -1.562 1 95.06 277 ALA A C 1
ATOM 2090 O O . ALA A 1 277 ? -0.825 -29.547 -0.523 1 95.06 277 ALA A O 1
ATOM 2091 N N . THR A 1 278 ? -2.627 -29.797 -1.845 1 93.94 278 THR A N 1
ATOM 2092 C CA . THR A 1 278 ? -3.348 -30.578 -0.842 1 93.94 278 THR A CA 1
ATOM 2093 C C . THR A 1 278 ? -3.189 -32.062 -1.099 1 93.94 278 THR A C 1
ATOM 2095 O O . THR A 1 278 ? -3.604 -32.906 -0.279 1 93.94 278 THR A O 1
ATOM 2098 N N . ASP A 1 279 ? -2.672 -32.531 -2.189 1 94.81 279 ASP A N 1
ATOM 2099 C CA . ASP A 1 279 ? -2.436 -33.938 -2.494 1 94.81 279 ASP A CA 1
ATOM 2100 C C . ASP A 1 279 ? -1.129 -34.094 -3.262 1 94.81 279 ASP A C 1
ATOM 2102 O O . ASP A 1 279 ? -0.463 -33.125 -3.607 1 94.81 279 ASP A O 1
ATOM 2106 N N . GLU A 1 280 ? -0.786 -35.375 -3.459 1 96.31 280 GLU A N 1
ATOM 2107 C CA . GLU A 1 280 ? 0.511 -35.688 -4.043 1 96.31 280 GLU A CA 1
ATOM 2108 C C . GLU A 1 280 ? 0.587 -35.25 -5.5 1 96.31 280 GLU A C 1
ATOM 2110 O O . GLU A 1 280 ? 1.654 -34.875 -5.984 1 96.31 280 GLU A O 1
ATOM 2115 N N . ALA A 1 281 ? -0.504 -35.344 -6.211 1 96.81 281 ALA A N 1
ATOM 2116 C CA . ALA A 1 281 ? -0.526 -34.938 -7.609 1 96.81 281 ALA A CA 1
ATOM 2117 C C . ALA A 1 281 ? -0.21 -33.438 -7.742 1 96.81 281 ALA A C 1
ATOM 2119 O O . ALA A 1 281 ? 0.541 -33.031 -8.633 1 96.81 281 ALA A O 1
ATOM 2120 N N . GLN A 1 282 ? -0.763 -32.688 -6.91 1 97.38 282 GLN A N 1
ATOM 2121 C CA . GLN A 1 282 ? -0.54 -31.234 -6.906 1 97.38 282 GLN A CA 1
ATOM 2122 C C . GLN A 1 282 ? 0.901 -30.906 -6.527 1 97.38 282 GLN A C 1
ATOM 2124 O O . GLN A 1 282 ? 1.527 -30.031 -7.145 1 97.38 282 GLN A O 1
ATOM 2129 N N . LYS A 1 283 ? 1.444 -31.547 -5.535 1 97.19 283 LYS A N 1
ATOM 2130 C CA . LYS A 1 283 ? 2.84 -31.359 -5.152 1 97.19 283 LYS A CA 1
ATOM 2131 C C . LYS A 1 283 ? 3.777 -31.688 -6.309 1 97.19 283 LYS A C 1
ATOM 2133 O O . LYS A 1 283 ? 4.711 -30.938 -6.598 1 97.19 283 LYS A O 1
ATOM 2138 N N . LYS A 1 284 ? 3.459 -32.844 -6.918 1 97.06 284 LYS A N 1
ATOM 2139 C CA . LYS A 1 284 ? 4.262 -33.281 -8.055 1 97.06 284 LYS A CA 1
ATOM 2140 C C . LYS A 1 284 ? 4.207 -32.281 -9.188 1 97.06 284 LYS A C 1
ATOM 2142 O O . LYS A 1 284 ? 5.215 -32 -9.852 1 97.06 284 LYS A O 1
ATOM 2147 N N . ALA A 1 285 ? 3.016 -31.734 -9.422 1 97.44 285 ALA A N 1
ATOM 2148 C CA . ALA A 1 285 ? 2.855 -30.734 -10.477 1 97.44 285 ALA A CA 1
ATOM 2149 C C . ALA A 1 285 ? 3.715 -29.5 -10.203 1 97.44 285 ALA A C 1
ATOM 2151 O O . ALA A 1 285 ? 4.328 -28.953 -11.117 1 97.44 285 ALA A O 1
ATOM 2152 N N . TYR A 1 286 ? 3.754 -29.031 -8.953 1 98.12 286 TYR A N 1
ATOM 2153 C CA . TYR A 1 286 ? 4.602 -27.906 -8.586 1 98.12 286 TYR A CA 1
ATOM 2154 C C . TYR A 1 286 ? 6.074 -28.234 -8.797 1 98.12 286 TYR A C 1
ATOM 2156 O O . TYR A 1 286 ? 6.84 -27.391 -9.281 1 98.12 286 TYR A O 1
ATOM 2164 N N . ARG A 1 287 ? 6.496 -29.453 -8.438 1 97.62 287 ARG A N 1
ATOM 2165 C CA . ARG A 1 287 ? 7.879 -29.875 -8.633 1 97.62 287 ARG A CA 1
ATOM 2166 C C . ARG A 1 287 ? 8.242 -29.891 -10.109 1 97.62 287 ARG A C 1
ATOM 2168 O O . ARG A 1 287 ? 9.336 -29.484 -10.492 1 97.62 287 ARG A O 1
ATOM 2175 N N . ASN A 1 288 ? 7.336 -30.438 -10.898 1 97.06 288 ASN A N 1
ATOM 2176 C CA . ASN A 1 288 ? 7.559 -30.469 -12.336 1 97.06 288 ASN A CA 1
ATOM 2177 C C . ASN A 1 288 ? 7.699 -29.062 -12.914 1 97.06 288 ASN A C 1
ATOM 2179 O O . ASN A 1 288 ? 8.5 -28.828 -13.828 1 97.06 288 ASN A O 1
ATOM 2183 N N . LEU A 1 289 ? 6.875 -28.141 -12.414 1 97.56 289 LEU A N 1
ATOM 2184 C CA . LEU A 1 289 ? 6.988 -26.75 -12.852 1 97.56 289 LEU A CA 1
ATOM 2185 C C . LEU A 1 289 ? 8.352 -26.172 -12.492 1 97.56 289 LEU A C 1
ATOM 2187 O O . LEU A 1 289 ? 9.008 -25.547 -13.328 1 97.56 289 LEU A O 1
ATOM 2191 N N . ALA A 1 290 ? 8.805 -26.406 -11.266 1 97.19 290 ALA A N 1
ATOM 2192 C CA . ALA A 1 290 ? 10.125 -25.969 -10.82 1 97.19 290 ALA A CA 1
ATOM 2193 C C . ALA A 1 290 ? 11.219 -26.484 -11.75 1 97.19 290 ALA A C 1
ATOM 2195 O O . ALA A 1 290 ? 12.094 -25.734 -12.164 1 97.19 290 ALA A O 1
ATOM 2196 N N . LYS A 1 291 ? 11.07 -27.781 -12.094 1 96.88 291 LYS A N 1
ATOM 2197 C CA . LYS A 1 291 ? 12.047 -28.422 -12.969 1 96.88 291 LYS A CA 1
ATOM 2198 C C . LYS A 1 291 ? 12.07 -27.766 -14.344 1 96.88 291 LYS A C 1
ATOM 2200 O O . LYS A 1 291 ? 13.133 -27.578 -14.93 1 96.88 291 LYS A O 1
ATOM 2205 N N . ALA A 1 292 ? 10.891 -27.5 -14.828 1 97 292 ALA A N 1
ATOM 2206 C CA . ALA A 1 292 ? 10.789 -26.891 -16.156 1 97 292 ALA A CA 1
ATOM 2207 C C . ALA A 1 292 ? 11.484 -25.531 -16.188 1 97 292 ALA A C 1
ATOM 2209 O O . ALA A 1 292 ? 11.93 -25.078 -17.234 1 97 292 ALA A O 1
ATOM 2210 N N . PHE A 1 293 ? 11.547 -24.859 -15.039 1 96.44 293 PHE A N 1
ATOM 2211 C CA . PHE A 1 293 ? 12.18 -23.547 -14.969 1 96.44 293 PHE A CA 1
ATOM 2212 C C . PHE A 1 293 ? 13.594 -23.656 -14.406 1 96.44 293 PHE A C 1
ATOM 2214 O O . PHE A 1 293 ? 14.188 -22.656 -14 1 96.44 293 PHE A O 1
ATOM 2221 N N . GLY A 1 294 ? 14.086 -24.828 -14.305 1 94.25 294 GLY A N 1
ATOM 2222 C CA . GLY A 1 294 ? 15.492 -25.062 -13.992 1 94.25 294 GLY A CA 1
ATOM 2223 C C . GLY A 1 294 ? 15.773 -25.125 -12.508 1 94.25 294 GLY A C 1
ATOM 2224 O O . GLY A 1 294 ? 16.922 -24.938 -12.078 1 94.25 294 GLY A O 1
ATOM 2225 N N . GLU A 1 295 ? 14.766 -25.203 -11.711 1 92.69 295 GLU A N 1
ATOM 2226 C CA . GLU A 1 295 ? 14.938 -25.297 -10.266 1 92.69 295 GLU A CA 1
ATOM 2227 C C . GLU A 1 295 ? 14.555 -26.688 -9.75 1 92.69 295 GLU A C 1
ATOM 2229 O O . GLU A 1 295 ? 13.648 -27.328 -10.297 1 92.69 295 GLU A O 1
ATOM 2234 N N . THR A 1 296 ? 15.398 -27.156 -8.797 1 86.69 296 THR A N 1
ATOM 2235 C CA . THR A 1 296 ? 15.062 -28.406 -8.133 1 86.69 296 THR A CA 1
ATOM 2236 C C . THR A 1 296 ? 14.688 -28.156 -6.676 1 86.69 296 THR A C 1
ATOM 2238 O O . THR A 1 296 ? 15.438 -27.531 -5.934 1 86.69 296 THR A O 1
ATOM 2241 N N . ILE A 1 297 ? 13.367 -28.484 -6.344 1 82.12 297 ILE A N 1
ATOM 2242 C CA . ILE A 1 297 ? 12.914 -28.312 -4.969 1 82.12 297 ILE A CA 1
ATOM 2243 C C . ILE A 1 297 ? 12.344 -29.625 -4.441 1 82.12 297 ILE A C 1
ATOM 2245 O O . ILE A 1 297 ? 11.695 -30.375 -5.176 1 82.12 297 ILE A O 1
ATOM 2249 N N . MET B 1 1 ? 21.172 24.938 -14.227 1 49.19 1 MET B N 1
ATOM 2250 C CA . MET B 1 1 ? 20.75 23.547 -14.102 1 49.19 1 MET B CA 1
ATOM 2251 C C . MET B 1 1 ? 19.562 23.266 -15.016 1 49.19 1 MET B C 1
ATOM 2253 O O . MET B 1 1 ? 18.797 24.172 -15.344 1 49.19 1 MET B O 1
ATOM 2257 N N . GLU B 1 2 ? 19.641 22.125 -15.586 1 61.56 2 GLU B N 1
ATOM 2258 C CA . GLU B 1 2 ? 18.641 21.812 -16.609 1 61.56 2 GLU B CA 1
ATOM 2259 C C . GLU B 1 2 ? 17.391 21.203 -15.977 1 61.56 2 GLU B C 1
ATOM 2261 O O . GLU B 1 2 ? 17.469 20.391 -15.055 1 61.56 2 GLU B O 1
ATOM 2266 N N . PHE B 1 3 ? 16.328 21.922 -16.297 1 70.69 3 PHE B N 1
ATOM 2267 C CA . PHE B 1 3 ? 15.031 21.406 -15.867 1 70.69 3 PHE B CA 1
ATOM 2268 C C . PHE B 1 3 ? 14.781 20.016 -16.406 1 70.69 3 PHE B C 1
ATOM 2270 O O . PHE B 1 3 ? 14.953 19.766 -17.609 1 70.69 3 PHE B O 1
ATOM 2277 N N . LYS B 1 4 ? 14.609 19.031 -15.461 1 81.31 4 LYS B N 1
ATOM 2278 C CA . LYS B 1 4 ? 14.398 17.641 -15.844 1 81.31 4 LYS B CA 1
ATOM 2279 C C . LYS B 1 4 ? 12.922 17.25 -15.711 1 81.31 4 LYS B C 1
ATOM 2281 O O . LYS B 1 4 ? 12.227 17.766 -14.828 1 81.31 4 LYS B O 1
ATOM 2286 N N . ASP B 1 5 ? 12.492 16.438 -16.594 1 86.81 5 ASP B N 1
ATOM 2287 C CA . ASP B 1 5 ? 11.148 15.875 -16.5 1 86.81 5 ASP B CA 1
ATOM 2288 C C . ASP B 1 5 ? 11.117 14.633 -15.617 1 86.81 5 ASP B C 1
ATOM 2290 O O . ASP B 1 5 ? 11.32 13.516 -16.094 1 86.81 5 ASP B O 1
ATOM 2294 N N . TYR B 1 6 ? 10.742 14.898 -14.383 1 90.38 6 TYR B N 1
ATOM 2295 C CA . TYR B 1 6 ? 10.797 13.836 -13.391 1 90.38 6 TYR B CA 1
ATOM 2296 C C . TYR B 1 6 ? 9.734 12.773 -13.672 1 90.38 6 TYR B C 1
ATOM 2298 O O . TYR B 1 6 ? 9.969 11.586 -13.445 1 90.38 6 TYR B O 1
ATOM 2306 N N . TYR B 1 7 ? 8.656 13.219 -14.203 1 91.75 7 TYR B N 1
ATOM 2307 C CA . TYR B 1 7 ? 7.621 12.25 -14.547 1 91.75 7 TYR B CA 1
ATOM 2308 C C . TYR B 1 7 ? 8.07 11.359 -15.695 1 91.75 7 TYR B C 1
ATOM 2310 O O . TYR B 1 7 ? 7.898 10.141 -15.648 1 91.75 7 TYR B O 1
ATOM 2318 N N . ALA B 1 8 ? 8.625 11.938 -16.625 1 91.19 8 ALA B N 1
ATOM 2319 C CA . ALA B 1 8 ? 9.148 11.172 -17.75 1 91.19 8 ALA B CA 1
ATOM 2320 C C . ALA B 1 8 ? 10.273 10.242 -17.312 1 91.19 8 ALA B C 1
ATOM 2322 O O . ALA B 1 8 ? 10.375 9.109 -17.797 1 91.19 8 ALA B O 1
ATOM 2323 N N . THR B 1 9 ? 11.086 10.742 -16.438 1 92.81 9 THR B N 1
ATOM 2324 C CA . THR B 1 9 ? 12.188 9.938 -15.914 1 92.81 9 THR B CA 1
ATOM 2325 C C . THR B 1 9 ? 11.656 8.656 -15.273 1 92.81 9 THR B C 1
ATOM 2327 O O . THR B 1 9 ? 12.25 7.59 -15.43 1 92.81 9 THR B O 1
ATOM 2330 N N . LEU B 1 10 ? 10.562 8.766 -14.648 1 93.06 10 LEU B N 1
ATOM 2331 C CA . LEU B 1 10 ? 9.977 7.617 -13.969 1 93.06 10 LEU B CA 1
ATOM 2332 C C . LEU B 1 10 ? 9.008 6.875 -14.883 1 93.06 10 LEU B C 1
ATOM 2334 O O . LEU B 1 10 ? 8.492 5.812 -14.523 1 93.06 10 LEU B O 1
ATOM 2338 N N . GLY B 1 11 ? 8.727 7.492 -16 1 91 11 GLY B N 1
ATOM 2339 C CA . GLY B 1 11 ? 7.832 6.867 -16.953 1 91 11 GLY B CA 1
ATOM 2340 C C . GLY B 1 11 ? 6.379 6.898 -16.516 1 91 11 GLY B C 1
ATOM 2341 O O . GLY B 1 11 ? 5.637 5.941 -16.75 1 91 11 GLY B O 1
ATOM 2342 N N . VAL B 1 12 ? 5.98 7.934 -15.836 1 87.88 12 VAL B N 1
ATOM 2343 C CA . VAL B 1 12 ? 4.602 8.07 -15.375 1 87.88 12 VAL B CA 1
ATOM 2344 C C . VAL B 1 12 ? 4.02 9.391 -15.859 1 87.88 12 VAL B C 1
ATOM 2346 O O . VAL B 1 12 ? 4.758 10.273 -16.297 1 87.88 12 VAL B O 1
ATOM 2349 N N . GLU B 1 13 ? 2.662 9.445 -15.836 1 85.94 13 GLU B N 1
ATOM 2350 C CA . GLU B 1 13 ? 1.983 10.695 -16.172 1 85.94 13 GLU B CA 1
ATOM 2351 C C . GLU B 1 13 ? 1.984 11.656 -14.984 1 85.94 13 GLU B C 1
ATOM 2353 O O . GLU B 1 13 ? 2.006 11.227 -13.828 1 85.94 13 GLU B O 1
ATOM 2358 N N . PRO B 1 14 ? 1.941 12.938 -15.273 1 85.75 14 PRO B N 1
ATOM 2359 C CA . PRO B 1 14 ? 1.901 13.93 -14.195 1 85.75 14 PRO B CA 1
ATOM 2360 C C . PRO B 1 14 ? 0.721 13.719 -13.25 1 85.75 14 PRO B C 1
ATOM 2362 O O . PRO B 1 14 ? 0.772 14.148 -12.094 1 85.75 14 PRO B O 1
ATOM 2365 N N . SER B 1 15 ? -0.246 13.062 -13.711 1 80.12 15 SER B N 1
ATOM 2366 C CA . SER B 1 15 ? -1.438 12.844 -12.898 1 80.12 15 SER B CA 1
ATOM 2367 C C . SER B 1 15 ? -1.313 11.57 -12.07 1 80.12 15 SER B C 1
ATOM 2369 O O . SER B 1 15 ? -2.219 11.227 -11.305 1 80.12 15 SER B O 1
ATOM 2371 N N . ALA B 1 16 ? -0.231 10.969 -12.133 1 79.25 16 ALA B N 1
ATOM 2372 C CA . ALA B 1 16 ? -0.032 9.703 -11.438 1 79.25 16 ALA B CA 1
ATOM 2373 C C . ALA B 1 16 ? -0.14 9.891 -9.922 1 79.25 16 ALA B C 1
ATOM 2375 O O . 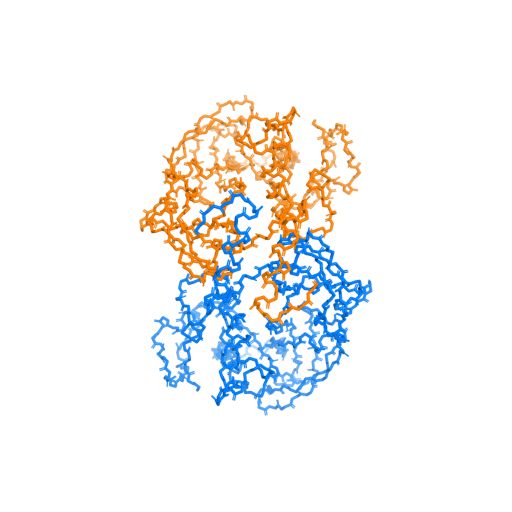ALA B 1 16 ? 0.344 10.883 -9.383 1 79.25 16 ALA B O 1
ATOM 2376 N N . GLY B 1 17 ? -0.802 8.938 -9.242 1 77.62 17 GLY B N 1
ATOM 2377 C CA . GLY B 1 17 ? -0.876 8.953 -7.789 1 77.62 17 GLY B CA 1
ATOM 2378 C C . GLY B 1 17 ? 0.402 8.484 -7.121 1 77.62 17 GLY B C 1
ATOM 2379 O O . GLY B 1 17 ? 1.33 8.031 -7.793 1 77.62 17 GLY B O 1
ATOM 2380 N N . GLU B 1 18 ? 0.486 8.641 -5.836 1 79.62 18 GLU B N 1
ATOM 2381 C CA . GLU B 1 18 ? 1.66 8.297 -5.039 1 79.62 18 GLU B CA 1
ATOM 2382 C C . GLU B 1 18 ? 2.041 6.832 -5.211 1 79.62 18 GLU B C 1
ATOM 2384 O O . GLU B 1 18 ? 3.223 6.504 -5.34 1 79.62 18 GLU B O 1
ATOM 2389 N N . ALA B 1 19 ? 1.071 5.988 -5.246 1 74.62 19 ALA B N 1
ATOM 2390 C CA . ALA B 1 19 ? 1.317 4.555 -5.371 1 74.62 19 ALA B CA 1
ATOM 2391 C C . ALA B 1 19 ? 1.965 4.223 -6.711 1 74.62 19 ALA B C 1
ATOM 2393 O O . ALA B 1 19 ? 2.898 3.422 -6.777 1 74.62 19 ALA B O 1
ATOM 2394 N N . GLU B 1 20 ? 1.46 4.809 -7.703 1 76.38 20 GLU B N 1
ATOM 2395 C CA . GLU B 1 20 ? 1.999 4.59 -9.047 1 76.38 20 GLU B CA 1
ATOM 2396 C C . GLU B 1 20 ? 3.436 5.094 -9.148 1 76.38 20 GLU B C 1
ATOM 2398 O O . GLU B 1 20 ? 4.285 4.434 -9.75 1 76.38 20 GLU B O 1
ATOM 2403 N N . ILE B 1 21 ? 3.701 6.223 -8.609 1 86.81 21 ILE B N 1
ATOM 2404 C CA . ILE B 1 21 ? 5.031 6.82 -8.617 1 86.81 21 ILE B CA 1
ATOM 2405 C C . ILE B 1 21 ? 6.008 5.914 -7.871 1 86.81 21 ILE B C 1
ATOM 2407 O O . ILE B 1 21 ? 7.113 5.652 -8.352 1 86.81 21 ILE B O 1
ATOM 2411 N N . LYS B 1 22 ? 5.57 5.434 -6.805 1 85 22 LYS B N 1
ATOM 2412 C CA . LYS B 1 22 ? 6.395 4.551 -5.984 1 85 22 LYS B CA 1
ATOM 2413 C C . LYS B 1 22 ? 6.727 3.26 -6.723 1 85 22 LYS B C 1
ATOM 2415 O O . LYS B 1 22 ? 7.879 2.822 -6.734 1 85 22 LYS B O 1
ATOM 2420 N N . THR B 1 23 ? 5.785 2.699 -7.289 1 81.19 23 THR B N 1
ATOM 2421 C CA . THR B 1 23 ? 5.949 1.461 -8.039 1 81.19 23 THR B CA 1
ATOM 2422 C C . THR B 1 23 ? 6.93 1.655 -9.195 1 81.19 23 THR B C 1
ATOM 2424 O O . THR B 1 23 ? 7.809 0.818 -9.414 1 81.19 23 THR B O 1
ATOM 2427 N N . ALA B 1 24 ? 6.723 2.688 -9.867 1 86 24 ALA B N 1
ATOM 2428 C CA . ALA B 1 24 ? 7.605 3.004 -10.984 1 86 24 ALA B CA 1
ATOM 2429 C C . ALA B 1 24 ? 9.047 3.168 -10.516 1 86 24 ALA B C 1
ATOM 2431 O O . ALA B 1 24 ? 9.977 2.672 -11.156 1 86 24 ALA B O 1
ATOM 2432 N N . TYR B 1 25 ? 9.227 3.871 -9.391 1 91.5 25 TYR B N 1
ATOM 2433 C CA . TYR B 1 25 ? 10.555 4.059 -8.82 1 91.5 25 TYR B CA 1
ATOM 2434 C C . TYR B 1 25 ? 11.211 2.717 -8.516 1 91.5 25 TYR B C 1
ATOM 2436 O O . TYR B 1 25 ? 12.344 2.463 -8.945 1 91.5 25 TYR B O 1
ATOM 2444 N N . ARG B 1 26 ? 10.492 1.849 -7.875 1 85.69 26 ARG B N 1
ATOM 2445 C CA . ARG B 1 26 ? 11.047 0.565 -7.457 1 85.69 26 ARG B CA 1
ATOM 2446 C C . ARG B 1 26 ? 11.461 -0.27 -8.664 1 85.69 26 ARG B C 1
ATOM 2448 O O . ARG B 1 26 ? 12.531 -0.885 -8.656 1 85.69 26 ARG B O 1
ATOM 2455 N N . ARG B 1 27 ? 10.641 -0.247 -9.617 1 84.12 27 ARG B N 1
ATOM 2456 C CA . ARG B 1 27 ? 10.922 -0.994 -10.836 1 84.12 27 ARG B CA 1
ATOM 2457 C C . ARG B 1 27 ? 12.211 -0.499 -11.492 1 84.12 27 ARG B C 1
ATOM 2459 O O . ARG B 1 27 ? 13.094 -1.295 -11.82 1 84.12 27 ARG B O 1
ATOM 2466 N N . LEU B 1 28 ? 12.32 0.779 -11.664 1 90.19 28 LEU B N 1
ATOM 2467 C CA . LEU B 1 28 ? 13.461 1.366 -12.359 1 90.19 28 LEU B CA 1
ATOM 2468 C C . LEU B 1 28 ? 14.719 1.289 -11.5 1 90.19 28 LEU B C 1
ATOM 2470 O O . LEU B 1 28 ? 15.82 1.09 -12.016 1 90.19 28 LEU B O 1
ATOM 2474 N N . ALA B 1 29 ? 14.539 1.485 -10.188 1 87.62 29 ALA B N 1
ATOM 2475 C CA . ALA B 1 29 ? 15.672 1.412 -9.266 1 87.62 29 ALA B CA 1
ATOM 2476 C C . ALA B 1 29 ? 16.281 0.011 -9.258 1 87.62 29 ALA B C 1
ATOM 2478 O O . ALA B 1 29 ? 17.5 -0.144 -9.203 1 87.62 29 ALA B O 1
ATOM 2479 N N . ARG B 1 30 ? 15.414 -0.962 -9.336 1 81.88 30 ARG B N 1
ATOM 2480 C CA . ARG B 1 30 ? 15.883 -2.342 -9.391 1 81.88 30 ARG B CA 1
ATOM 2481 C C . ARG B 1 30 ? 16.609 -2.623 -10.703 1 81.88 30 ARG B C 1
ATOM 2483 O O . ARG B 1 30 ? 17.641 -3.297 -10.719 1 81.88 30 ARG B O 1
ATOM 2490 N N . LYS B 1 31 ? 16.031 -2.119 -11.68 1 84 31 LYS B N 1
ATOM 2491 C CA . LYS B 1 31 ? 16.578 -2.334 -13.016 1 84 31 LYS B CA 1
ATOM 2492 C C . LYS B 1 31 ? 17.969 -1.708 -13.141 1 84 31 LYS B C 1
ATOM 2494 O O . LYS B 1 31 ? 18.875 -2.305 -13.727 1 84 31 LYS B O 1
ATOM 2499 N N . TYR B 1 32 ? 18.156 -0.571 -12.547 1 89.19 32 TYR B N 1
ATOM 2500 C CA . TYR B 1 32 ? 19.375 0.205 -12.797 1 89.19 32 TYR B CA 1
ATOM 2501 C C . TYR B 1 32 ? 20.297 0.169 -11.586 1 89.19 32 TYR B C 1
ATOM 2503 O O . TYR B 1 32 ? 21.328 0.849 -11.57 1 89.19 32 TYR B O 1
ATOM 2511 N N . HIS B 1 33 ? 19.891 -0.698 -10.617 1 83.38 33 HIS B N 1
ATOM 2512 C CA . HIS B 1 33 ? 20.734 -0.775 -9.43 1 83.38 33 HIS B CA 1
ATOM 2513 C C . HIS B 1 33 ? 22.172 -1.163 -9.797 1 83.38 33 HIS B C 1
ATOM 2515 O O . HIS B 1 33 ? 22.375 -2.027 -10.648 1 83.38 33 HIS B O 1
ATOM 2521 N N . PRO B 1 34 ? 23.094 -0.569 -9.172 1 79.25 34 PRO B N 1
ATOM 2522 C CA . PRO B 1 34 ? 24.516 -0.804 -9.492 1 79.25 34 PRO B CA 1
ATOM 2523 C C . PRO B 1 34 ? 24.891 -2.281 -9.438 1 79.25 34 PRO B C 1
ATOM 2525 O O . PRO B 1 34 ? 25.75 -2.73 -10.188 1 79.25 34 PRO B O 1
ATOM 2528 N N . ASP B 1 35 ? 24.25 -3.018 -8.594 1 74.31 35 ASP B N 1
ATOM 2529 C CA . ASP B 1 35 ? 24.562 -4.43 -8.414 1 74.31 35 ASP B CA 1
ATOM 2530 C C . ASP B 1 35 ? 23.859 -5.293 -9.461 1 74.31 35 ASP B C 1
ATOM 2532 O O . ASP B 1 35 ? 24.172 -6.48 -9.602 1 74.31 35 ASP B O 1
ATOM 2536 N N . VAL B 1 36 ? 23.016 -4.805 -10.117 1 76.62 36 VAL B N 1
ATOM 2537 C CA . VAL B 1 36 ? 22.188 -5.594 -11.023 1 76.62 36 VAL B CA 1
ATOM 2538 C C . VAL B 1 36 ? 22.5 -5.223 -12.469 1 76.62 36 VAL B C 1
ATOM 2540 O O . VAL B 1 36 ? 22.75 -6.102 -13.305 1 76.62 36 VAL B O 1
ATOM 2543 N N . SER B 1 37 ? 22.422 -3.92 -12.672 1 81.44 37 SER B N 1
ATOM 2544 C CA . SER B 1 37 ? 22.547 -3.479 -14.055 1 81.44 37 SER B CA 1
ATOM 2545 C C . SER B 1 37 ? 24 -3.252 -14.438 1 81.44 37 SER B C 1
ATOM 2547 O O . SER B 1 37 ? 24.75 -2.584 -13.711 1 81.44 37 SER B O 1
ATOM 2549 N N . LYS B 1 38 ? 24.328 -3.852 -15.602 1 84.25 38 LYS B N 1
ATOM 2550 C CA . LYS B 1 38 ? 25.672 -3.652 -16.141 1 84.25 38 LYS B CA 1
ATOM 2551 C C . LYS B 1 38 ? 25.625 -2.826 -17.422 1 84.25 38 LYS B C 1
ATOM 2553 O O . LYS B 1 38 ? 26.641 -2.666 -18.109 1 84.25 38 LYS B O 1
ATOM 2558 N N . GLU B 1 39 ? 24.469 -2.369 -17.641 1 84.75 39 GLU B N 1
ATOM 2559 C CA . GLU B 1 39 ? 24.312 -1.564 -18.859 1 84.75 39 GLU B CA 1
ATOM 2560 C C . GLU B 1 39 ? 25.062 -0.242 -18.734 1 84.75 39 GLU B C 1
ATOM 2562 O O . GLU B 1 39 ? 25.219 0.293 -17.625 1 84.75 39 GLU B O 1
ATOM 2567 N N . ALA B 1 40 ? 25.609 0.233 -19.938 1 86 40 ALA B N 1
ATOM 2568 C CA . ALA B 1 40 ? 26.25 1.54 -19.984 1 86 40 ALA B CA 1
ATOM 2569 C C . ALA B 1 40 ? 25.281 2.65 -19.594 1 86 40 ALA B C 1
ATOM 2571 O O . ALA B 1 40 ? 24.156 2.701 -20.109 1 86 40 ALA B O 1
ATOM 2572 N N . GLY B 1 41 ? 25.656 3.451 -18.625 1 89.62 41 GLY B N 1
ATOM 2573 C CA . GLY B 1 41 ? 24.844 4.586 -18.234 1 89.62 41 GLY B CA 1
ATOM 2574 C C . GLY B 1 41 ? 23.859 4.262 -17.109 1 89.62 41 GLY B C 1
ATOM 2575 O O . GLY B 1 41 ? 23.062 5.105 -16.719 1 89.62 41 GLY B O 1
ATOM 2576 N N . ALA B 1 42 ? 23.875 3.016 -16.641 1 88.69 42 ALA B N 1
ATOM 2577 C CA . ALA B 1 42 ? 22.953 2.566 -15.602 1 88.69 42 ALA B CA 1
ATOM 2578 C C . ALA B 1 42 ? 23.078 3.416 -14.336 1 88.69 42 ALA B C 1
ATOM 2580 O O . ALA B 1 42 ? 22.078 3.734 -13.695 1 88.69 42 ALA B O 1
ATOM 2581 N N . GLU B 1 43 ? 24.281 3.744 -14.07 1 86.31 43 GLU B N 1
ATOM 2582 C CA . GLU B 1 43 ? 24.516 4.555 -12.875 1 86.31 43 GLU B CA 1
ATOM 2583 C C . GLU B 1 43 ? 23.828 5.91 -12.984 1 86.31 43 GLU B C 1
ATOM 2585 O O . GLU B 1 43 ? 23.188 6.363 -12.039 1 86.31 43 GLU B O 1
ATOM 2590 N N . ASP B 1 44 ? 23.969 6.477 -14.188 1 87.44 44 ASP B N 1
ATOM 2591 C CA . ASP B 1 44 ? 23.328 7.773 -14.414 1 87.44 44 ASP B CA 1
ATOM 2592 C C . ASP B 1 44 ? 21.812 7.66 -14.359 1 87.44 44 ASP B C 1
ATOM 2594 O O . ASP B 1 44 ? 21.141 8.539 -13.812 1 87.44 44 ASP B O 1
ATOM 2598 N N . LYS B 1 45 ? 21.391 6.633 -14.93 1 89.94 45 LYS B N 1
ATOM 2599 C CA . LYS B 1 45 ? 19.938 6.414 -14.906 1 89.94 45 LYS B CA 1
ATOM 2600 C C . LYS B 1 45 ? 19.438 6.184 -13.484 1 89.94 45 LYS B C 1
ATOM 2602 O O . LYS B 1 45 ? 18.391 6.695 -13.102 1 89.94 45 LYS B O 1
ATOM 2607 N N . PHE B 1 46 ? 20.203 5.43 -12.781 1 88.56 46 PHE B N 1
ATOM 2608 C CA . PHE B 1 46 ? 19.844 5.148 -11.391 1 88.56 46 PHE B CA 1
ATOM 2609 C C . PHE B 1 46 ? 19.781 6.434 -10.578 1 88.56 46 PHE B C 1
ATOM 2611 O O . PHE B 1 46 ? 18.844 6.648 -9.812 1 88.56 46 PHE B O 1
ATOM 2618 N N . LYS B 1 47 ? 20.703 7.328 -10.828 1 82.81 47 LYS B N 1
ATOM 2619 C CA . LYS B 1 47 ? 20.734 8.617 -10.141 1 82.81 47 LYS B CA 1
ATOM 2620 C C . LYS B 1 47 ? 19.531 9.469 -10.523 1 82.81 47 LYS B C 1
ATOM 2622 O O . LYS B 1 47 ? 18.906 10.102 -9.656 1 82.81 47 LYS B O 1
ATOM 2627 N N . ALA B 1 48 ? 19.234 9.406 -11.758 1 88.38 48 ALA B N 1
ATOM 2628 C CA . ALA B 1 48 ? 18.109 10.18 -12.25 1 88.38 48 ALA B CA 1
ATOM 2629 C C . ALA B 1 48 ? 16.797 9.68 -11.656 1 88.38 48 ALA B C 1
ATOM 2631 O O . ALA B 1 48 ? 15.93 10.477 -11.273 1 88.38 48 ALA B O 1
ATOM 2632 N N . VAL B 1 49 ? 16.719 8.406 -11.547 1 91 49 VAL B N 1
ATOM 2633 C CA . VAL B 1 49 ? 15.523 7.773 -11 1 91 49 VAL B CA 1
ATOM 2634 C C . VAL B 1 49 ? 15.367 8.148 -9.523 1 91 49 VAL B C 1
ATOM 2636 O O . VAL B 1 49 ? 14.281 8.516 -9.086 1 91 49 VAL B O 1
ATOM 2639 N N . ASN B 1 50 ? 16.422 8.133 -8.82 1 87.31 50 ASN B N 1
ATOM 2640 C CA . ASN B 1 50 ? 16.391 8.484 -7.402 1 87.31 50 ASN B CA 1
ATOM 2641 C C . ASN B 1 50 ? 16.031 9.945 -7.199 1 87.31 50 ASN B C 1
ATOM 2643 O O . ASN B 1 50 ? 15.203 10.273 -6.34 1 87.31 50 ASN B O 1
ATOM 2647 N N . GLU B 1 51 ? 16.547 10.766 -8.016 1 84.38 51 GLU B N 1
ATOM 2648 C CA . GLU B 1 51 ? 16.25 12.195 -7.941 1 84.38 51 GLU B CA 1
ATOM 2649 C C . GLU B 1 51 ? 14.781 12.469 -8.227 1 84.38 51 GLU B C 1
ATOM 2651 O O . GLU B 1 51 ? 14.133 13.219 -7.496 1 84.38 51 GLU B O 1
ATOM 2656 N N . ALA B 1 52 ? 14.32 11.867 -9.227 1 89.44 52 ALA B N 1
ATOM 2657 C CA . ALA B 1 52 ? 12.93 12.047 -9.609 1 89.44 52 ALA B CA 1
ATOM 2658 C C . ALA B 1 52 ? 11.984 11.586 -8.5 1 89.44 52 ALA B C 1
ATOM 2660 O O . ALA B 1 52 ? 11.023 12.281 -8.172 1 89.44 52 ALA B O 1
ATOM 2661 N N . TYR B 1 53 ? 12.312 10.516 -7.949 1 91.25 53 TYR B N 1
ATOM 2662 C CA . TYR B 1 53 ? 11.445 9.977 -6.91 1 91.25 53 TYR B CA 1
ATOM 2663 C C . TYR B 1 53 ? 11.477 10.852 -5.66 1 91.25 53 TYR B C 1
ATOM 2665 O O . TYR B 1 53 ? 10.453 11.062 -5.016 1 91.25 53 TYR B O 1
ATOM 2673 N N . GLU B 1 54 ? 12.578 11.32 -5.305 1 86.31 54 GLU B N 1
ATOM 2674 C CA . GLU B 1 54 ? 12.695 12.188 -4.137 1 86.31 54 GLU B CA 1
ATOM 2675 C C . GLU B 1 54 ? 11.859 13.453 -4.293 1 86.31 54 GLU B C 1
ATOM 2677 O O . GLU B 1 54 ? 11.297 13.961 -3.32 1 86.31 54 GLU B O 1
ATOM 2682 N N . ALA B 1 55 ? 11.742 13.898 -5.469 1 82.56 55 ALA B N 1
ATOM 2683 C CA . ALA B 1 55 ? 10.969 15.109 -5.746 1 82.56 55 ALA B CA 1
ATOM 2684 C C . ALA B 1 55 ? 9.469 14.805 -5.754 1 82.56 55 ALA B C 1
ATOM 2686 O O . ALA B 1 55 ? 8.664 15.617 -5.281 1 82.56 55 ALA B O 1
ATOM 2687 N N . LEU B 1 56 ? 9.211 13.695 -6.219 1 88.88 56 LEU B N 1
ATOM 2688 C CA . LEU B 1 56 ? 7.809 13.438 -6.531 1 88.88 56 LEU B CA 1
ATOM 2689 C C . LEU B 1 56 ? 7.121 12.711 -5.379 1 88.88 56 LEU B C 1
ATOM 2691 O O . LEU B 1 56 ? 5.891 12.68 -5.305 1 88.88 56 LEU B O 1
ATOM 2695 N N . ARG B 1 57 ? 7.859 12.094 -4.512 1 86.56 57 ARG B N 1
ATOM 2696 C CA . ARG B 1 57 ? 7.242 11.305 -3.453 1 86.56 57 ARG B CA 1
ATOM 2697 C C . ARG B 1 57 ? 6.695 12.195 -2.348 1 86.56 57 ARG B C 1
ATOM 2699 O O . ARG B 1 57 ? 5.711 11.852 -1.69 1 86.56 57 ARG B O 1
ATOM 2706 N N . ASP B 1 58 ? 7.309 13.352 -2.189 1 81.75 58 ASP B N 1
ATOM 2707 C CA . ASP B 1 58 ? 6.875 14.32 -1.186 1 81.75 58 ASP B CA 1
ATOM 2708 C C . ASP B 1 58 ? 5.812 15.258 -1.751 1 81.75 58 ASP B C 1
ATOM 2710 O O . ASP B 1 58 ? 6.043 15.93 -2.764 1 81.75 58 ASP B O 1
ATOM 2714 N N . PRO B 1 59 ? 4.699 15.281 -1.102 1 81.19 59 PRO B N 1
ATOM 2715 C CA . PRO B 1 59 ? 3.619 16.109 -1.658 1 81.19 59 PRO B CA 1
ATOM 2716 C C . PRO B 1 59 ? 4.016 17.562 -1.828 1 81.19 59 PRO B C 1
ATOM 2718 O O . PRO B 1 59 ? 3.629 18.203 -2.809 1 81.19 59 PRO B O 1
ATOM 2721 N N . GLU B 1 60 ? 4.684 18.125 -0.891 1 76.69 60 GLU B N 1
ATOM 2722 C CA . GLU B 1 60 ? 5.086 19.516 -0.972 1 76.69 60 GLU B CA 1
ATOM 2723 C C . GLU B 1 60 ? 6.09 19.734 -2.1 1 76.69 60 GLU B C 1
ATOM 2725 O O . GLU B 1 60 ? 5.969 20.703 -2.865 1 76.69 60 GLU B O 1
ATOM 2730 N N . LYS B 1 61 ? 7.121 18.891 -2.203 1 79.06 61 LYS B N 1
ATOM 2731 C CA . LYS B 1 61 ? 8.109 19 -3.273 1 79.06 61 LYS B CA 1
ATOM 2732 C C . LYS B 1 61 ? 7.461 18.828 -4.641 1 79.06 61 LYS B C 1
ATOM 2734 O O . LYS B 1 61 ? 7.805 19.531 -5.594 1 79.06 61 LYS B O 1
ATOM 2739 N N . ARG B 1 62 ? 6.57 17.891 -4.695 1 86.69 62 ARG B N 1
ATOM 2740 C CA . ARG B 1 62 ? 5.875 17.641 -5.957 1 86.69 62 ARG B CA 1
ATOM 2741 C C . ARG B 1 62 ? 5.059 18.859 -6.387 1 86.69 62 ARG B C 1
ATOM 2743 O O . ARG B 1 62 ? 5.062 19.234 -7.562 1 86.69 62 ARG B O 1
ATOM 2750 N N . ALA B 1 63 ? 4.359 19.453 -5.457 1 81.62 63 ALA B N 1
ATOM 2751 C CA . ALA B 1 63 ? 3.58 20.641 -5.766 1 81.62 63 ALA B CA 1
ATOM 2752 C C . ALA B 1 63 ? 4.473 21.766 -6.309 1 81.62 63 ALA B C 1
ATOM 2754 O O . ALA B 1 63 ? 4.109 22.438 -7.27 1 81.62 63 ALA B O 1
ATOM 2755 N N . ALA B 1 64 ? 5.578 21.938 -5.676 1 76.12 64 ALA B N 1
ATOM 2756 C CA . ALA B 1 64 ? 6.535 22.953 -6.125 1 76.12 64 ALA B CA 1
ATOM 2757 C C . ALA B 1 64 ? 7.039 22.641 -7.531 1 76.12 64 ALA B C 1
ATOM 2759 O O . ALA B 1 64 ? 7.141 23.531 -8.375 1 76.12 64 ALA B O 1
ATOM 2760 N N . TYR B 1 65 ? 7.363 21.438 -7.738 1 84.38 65 TYR B N 1
ATOM 2761 C CA . TYR B 1 65 ? 7.82 20.984 -9.047 1 84.38 65 TYR B CA 1
ATOM 2762 C C . TYR B 1 65 ? 6.754 21.219 -10.109 1 84.38 65 TYR B C 1
ATOM 2764 O O . TYR B 1 65 ? 7.051 21.703 -11.203 1 84.38 65 TYR B O 1
ATOM 2772 N N . ASP B 1 66 ? 5.609 20.875 -9.789 1 84.75 66 ASP B N 1
ATOM 2773 C CA . ASP B 1 66 ? 4.504 21.016 -10.734 1 84.75 66 ASP B CA 1
ATOM 2774 C C . ASP B 1 66 ? 4.25 22.5 -11.055 1 84.75 66 ASP B C 1
ATOM 2776 O O . ASP B 1 66 ? 3.871 22.828 -12.18 1 84.75 66 ASP B O 1
ATOM 2780 N N . GLN B 1 67 ? 4.359 23.281 -10.094 1 79.75 67 GLN B N 1
ATOM 2781 C CA . GLN B 1 67 ? 4.215 24.719 -10.32 1 79.75 67 GLN B CA 1
ATOM 2782 C C . GLN B 1 67 ? 5.273 25.219 -11.297 1 79.75 67 GLN B C 1
ATOM 2784 O O . GLN B 1 67 ? 4.973 26.047 -12.164 1 79.75 67 GLN B O 1
ATOM 2789 N N . LEU B 1 68 ? 6.496 24.797 -11.148 1 76.62 68 LEU B N 1
ATOM 2790 C CA . LEU B 1 68 ? 7.574 25.172 -12.055 1 76.62 68 LEU B CA 1
ATOM 2791 C C . LEU B 1 68 ? 7.301 24.672 -13.461 1 76.62 68 LEU B C 1
ATOM 2793 O O . LEU B 1 68 ? 7.543 25.391 -14.445 1 76.62 68 LEU B O 1
ATOM 2797 N N . ARG B 1 69 ? 6.844 23.516 -13.469 1 80 69 ARG B N 1
ATOM 2798 C CA . ARG B 1 69 ? 6.492 22.938 -14.766 1 80 69 ARG B CA 1
ATOM 2799 C C . ARG B 1 69 ? 5.402 23.75 -15.453 1 80 69 ARG B C 1
ATOM 2801 O O . ARG B 1 69 ? 5.445 23.938 -16.672 1 80 69 ARG B O 1
ATOM 2808 N N . ALA B 1 70 ? 4.527 24.125 -14.742 1 76.81 70 ALA B N 1
ATOM 2809 C CA . ALA B 1 70 ? 3.408 24.891 -15.273 1 76.81 70 ALA B CA 1
ATOM 2810 C C . ALA B 1 70 ? 3.873 26.25 -15.781 1 76.81 70 ALA B C 1
ATOM 2812 O O . ALA B 1 70 ? 3.258 26.828 -16.688 1 76.81 70 ALA B O 1
ATOM 2813 N N . GLN B 1 71 ? 4.863 26.766 -15.172 1 70.5 71 GLN B N 1
ATOM 2814 C CA . GLN B 1 71 ? 5.379 28.078 -15.555 1 70.5 71 GLN B CA 1
ATOM 2815 C C . GLN B 1 71 ? 6.191 28 -16.844 1 70.5 71 GLN B C 1
ATOM 2817 O O . GLN B 1 71 ? 6.703 29 -17.328 1 70.5 71 GLN B O 1
ATOM 2822 N N . GLY B 1 72 ? 6.199 26.812 -17.391 1 66.25 72 GLY B N 1
ATOM 2823 C CA . GLY B 1 72 ? 6.738 26.703 -18.734 1 66.25 72 GLY B CA 1
ATOM 2824 C C . GLY B 1 72 ? 8.164 26.172 -18.766 1 66.25 72 GLY B C 1
ATOM 2825 O O . GLY B 1 72 ? 8.812 26.188 -19.812 1 66.25 72 GLY B O 1
ATOM 2826 N N . TYR B 1 73 ? 8.688 25.922 -17.734 1 63.69 73 TYR B N 1
ATOM 2827 C CA . TYR B 1 73 ? 10.031 25.359 -17.797 1 63.69 73 TYR B CA 1
ATOM 2828 C C . TYR B 1 73 ? 10.008 23.984 -18.453 1 63.69 73 TYR B C 1
ATOM 2830 O O . TYR B 1 73 ? 9.133 23.172 -18.172 1 63.69 73 TYR B O 1
ATOM 2838 N N . ARG B 1 74 ? 10.641 23.969 -19.609 1 64.31 74 ARG B N 1
ATOM 2839 C CA . ARG B 1 74 ? 10.703 22.719 -20.375 1 64.31 74 ARG B CA 1
ATOM 2840 C C . ARG B 1 74 ? 12.008 21.984 -20.125 1 64.31 74 ARG B C 1
ATOM 2842 O O . ARG B 1 74 ? 13.023 22.594 -19.781 1 64.31 74 ARG B O 1
ATOM 2849 N N . PRO B 1 75 ? 11.984 20.562 -20.297 1 62.59 75 PRO B N 1
ATOM 2850 C CA . PRO B 1 75 ? 13.203 19.781 -20.094 1 62.59 75 PRO B CA 1
ATOM 2851 C C . PRO B 1 75 ? 14.383 20.312 -20.906 1 62.59 75 PRO B C 1
ATOM 2853 O O . PRO B 1 75 ? 14.234 20.609 -22.094 1 62.59 75 PRO B O 1
ATOM 2856 N N . GLY B 1 76 ? 15.531 20.516 -20.234 1 60.56 76 GLY B N 1
ATOM 2857 C CA . GLY B 1 76 ? 16.734 20.984 -20.922 1 60.56 76 GLY B CA 1
ATOM 2858 C C . GLY B 1 76 ? 16.969 22.469 -20.766 1 60.56 76 GLY B C 1
ATOM 2859 O O . GLY B 1 76 ? 18.047 22.969 -21.109 1 60.56 76 GLY B O 1
ATOM 2860 N N . GLU B 1 77 ? 15.953 23.172 -20.469 1 56.41 77 GLU B N 1
ATOM 2861 C CA . GLU B 1 77 ? 16.109 24.625 -20.344 1 56.41 77 GLU B CA 1
ATOM 2862 C C . GLU B 1 77 ? 16.828 24.969 -19.031 1 56.41 77 GLU B C 1
ATOM 2864 O O . GLU B 1 77 ? 16.641 24.297 -18.016 1 56.41 77 GLU B O 1
ATOM 2869 N N . GLU B 1 78 ? 17.875 25.797 -19.344 1 56.41 78 GLU B N 1
ATOM 2870 C CA . GLU B 1 78 ? 18.594 26.312 -18.172 1 56.41 78 GLU B CA 1
ATOM 2871 C C . GLU B 1 78 ? 17.703 27.203 -17.328 1 56.41 78 GLU B C 1
ATOM 2873 O O . GLU B 1 78 ? 16.922 27.984 -17.859 1 56.41 78 GLU B O 1
ATOM 2878 N N . PHE B 1 79 ? 17.312 26.812 -16.312 1 48.16 79 PHE B N 1
ATOM 2879 C CA . PHE B 1 79 ? 16.438 27.562 -15.43 1 48.16 79 PHE B CA 1
ATOM 2880 C C . PHE B 1 79 ? 17.219 28.609 -14.641 1 48.16 79 PHE B C 1
ATOM 2882 O O . PHE B 1 79 ? 18.188 28.266 -13.953 1 48.16 79 PHE B O 1
ATOM 2889 N N . ASN B 1 80 ? 17.375 29.828 -15.258 1 46.72 80 ASN B N 1
ATOM 2890 C CA . ASN B 1 80 ? 17.766 30.953 -14.422 1 46.72 80 ASN B CA 1
ATOM 2891 C C . ASN B 1 80 ? 16.578 31.516 -13.641 1 46.72 80 ASN B C 1
ATOM 2893 O O . ASN B 1 80 ? 15.539 31.812 -14.227 1 46.72 80 ASN B O 1
ATOM 2897 N N . VAL B 1 81 ? 16.422 31.125 -12.492 1 42.56 81 VAL B N 1
ATOM 2898 C CA . VAL B 1 81 ? 15.305 31.609 -11.695 1 42.56 81 VAL B CA 1
ATOM 2899 C C . VAL B 1 81 ? 15.148 33.125 -11.898 1 42.56 81 VAL B C 1
ATOM 2901 O O . VAL B 1 81 ? 16.078 33.875 -11.656 1 42.56 81 VAL B O 1
ATOM 2904 N N . PRO B 1 82 ? 14.234 33.531 -12.758 1 42.03 82 PRO B N 1
ATOM 2905 C CA . PRO B 1 82 ? 14.094 34.969 -12.875 1 42.03 82 PRO B CA 1
ATOM 2906 C C . PRO B 1 82 ? 14.008 35.688 -11.523 1 42.03 82 PRO B C 1
ATOM 2908 O O . PRO B 1 82 ? 13.523 35.094 -10.555 1 42.03 82 PRO B O 1
ATOM 2911 N N . PRO B 1 83 ? 14.766 36.812 -11.32 1 40.47 83 PRO B N 1
ATOM 2912 C CA . PRO B 1 83 ? 14.719 37.594 -10.078 1 40.47 83 PRO B CA 1
ATOM 2913 C C . PRO B 1 83 ? 13.297 37.781 -9.562 1 40.47 83 PRO B C 1
ATOM 2915 O O . PRO B 1 83 ? 13.102 37.969 -8.359 1 40.47 83 PRO B O 1
ATOM 2918 N N . ASN B 1 84 ? 12.32 38.188 -10.453 1 33.31 84 ASN B N 1
ATOM 2919 C CA . ASN B 1 84 ? 10.953 38.562 -10.094 1 33.31 84 ASN B CA 1
ATOM 2920 C C . ASN B 1 84 ? 10.102 37.344 -9.828 1 33.31 84 ASN B C 1
ATOM 2922 O O . ASN B 1 84 ? 8.875 37.375 -9.922 1 33.31 84 ASN B O 1
ATOM 2926 N N . TYR B 1 85 ? 10.523 36.281 -10.141 1 38 85 TYR B N 1
ATOM 2927 C CA . TYR B 1 85 ? 9.688 35.125 -9.781 1 38 85 TYR B CA 1
ATOM 2928 C C . TYR B 1 85 ? 9.289 35.188 -8.312 1 38 85 TYR B C 1
ATOM 2930 O O . TYR B 1 85 ? 10.07 34.812 -7.43 1 38 85 TYR B O 1
ATOM 2938 N N . GLY B 1 86 ? 8.82 36.375 -7.801 1 32.53 86 GLY B N 1
ATOM 2939 C CA . GLY B 1 86 ? 8.234 36.625 -6.496 1 32.53 86 GLY B CA 1
ATOM 2940 C C . GLY B 1 86 ? 7.406 35.438 -5.992 1 32.53 86 GLY B C 1
ATOM 2941 O O . GLY B 1 86 ? 6.977 34.594 -6.777 1 32.53 86 GLY B O 1
ATOM 2942 N N . GLY B 1 87 ? 7.734 35.031 -4.66 1 36.62 87 GLY B N 1
ATOM 2943 C CA . GLY B 1 87 ? 7.125 34.219 -3.625 1 36.62 87 GLY B CA 1
ATOM 2944 C C . GLY B 1 87 ? 5.609 34.25 -3.648 1 36.62 87 GLY B C 1
ATOM 2945 O O . GLY B 1 87 ? 4.984 34.844 -2.775 1 36.62 87 GLY B O 1
ATOM 2946 N N . ALA B 1 88 ? 5.031 34.594 -4.645 1 33.19 88 ALA B N 1
ATOM 2947 C CA . ALA B 1 88 ? 3.625 34.625 -4.258 1 33.19 88 ALA B CA 1
ATOM 2948 C C . ALA B 1 88 ? 3.293 33.531 -3.268 1 33.19 88 ALA B C 1
ATOM 2950 O O . ALA B 1 88 ? 2.549 33.719 -2.307 1 33.19 88 ALA B O 1
ATOM 2951 N N . GLY B 1 89 ? 3.213 32.156 -3.779 1 31.72 89 GLY B N 1
ATOM 2952 C CA . GLY B 1 89 ? 2.666 31.203 -2.834 1 31.72 89 GLY B CA 1
ATOM 2953 C C . GLY B 1 89 ? 3.605 30.891 -1.685 1 31.72 89 GLY B C 1
ATOM 2954 O O . GLY B 1 89 ? 4.824 31 -1.826 1 31.72 89 GLY B O 1
ATOM 2955 N N . GLY B 1 90 ? 3.361 31.406 -0.357 1 32.09 90 GLY B N 1
ATOM 2956 C CA . GLY B 1 90 ? 3.756 31.266 1.037 1 32.09 90 GLY B CA 1
ATOM 2957 C C . GLY B 1 90 ? 4.508 29.984 1.326 1 32.09 90 GLY B C 1
ATOM 2958 O O . GLY B 1 90 ? 4.531 29.516 2.465 1 32.09 90 GLY B O 1
ATOM 2959 N N . PHE B 1 91 ? 4.801 29.234 0.284 1 31.44 91 PHE B N 1
ATOM 2960 C CA . PHE B 1 91 ? 5.371 27.984 0.782 1 31.44 91 PHE B CA 1
ATOM 2961 C C . PHE B 1 91 ? 6.766 28.219 1.357 1 31.44 91 PHE B C 1
ATOM 2963 O O . PHE B 1 91 ? 7.57 28.938 0.771 1 31.44 91 PHE B O 1
ATOM 2970 N N . ASN B 1 92 ? 6.934 28.531 2.662 1 30.33 92 ASN B N 1
ATOM 2971 C CA . ASN B 1 92 ? 8.164 28.547 3.443 1 30.33 92 ASN B CA 1
ATOM 2972 C C . ASN B 1 92 ? 9 27.297 3.182 1 30.33 92 ASN B C 1
ATOM 2974 O O . ASN B 1 92 ? 8.82 26.266 3.844 1 30.33 92 ASN B O 1
ATOM 2978 N N . PHE B 1 93 ? 9.336 26.969 1.913 1 32.88 93 PHE B N 1
ATOM 2979 C CA . PHE B 1 93 ? 10.086 25.734 1.661 1 32.88 93 PHE B CA 1
ATOM 2980 C C . PHE B 1 93 ? 11.555 25.906 2.055 1 32.88 93 PHE B C 1
ATOM 2982 O O . PHE B 1 93 ? 12.398 26.188 1.205 1 32.88 93 PHE B O 1
ATOM 2989 N N . GLU B 1 94 ? 12.062 26.609 2.967 1 33.34 94 GLU B N 1
ATOM 2990 C CA . GLU B 1 94 ? 13.461 26.594 3.383 1 33.34 94 GLU B CA 1
ATOM 2991 C C . GLU B 1 94 ? 14.023 25.172 3.379 1 33.34 94 GLU B C 1
ATOM 2993 O O . GLU B 1 94 ? 15.055 24.906 4.004 1 33.34 94 GLU B O 1
ATOM 2998 N N . GLU B 1 95 ? 13.367 24.062 2.832 1 33.62 95 GLU B N 1
ATOM 2999 C CA . GLU B 1 95 ? 13.75 22.703 3.215 1 33.62 95 GLU B CA 1
ATOM 3000 C C . GLU B 1 95 ? 15.008 22.266 2.482 1 33.62 95 GLU B C 1
ATOM 3002 O O . GLU B 1 95 ? 15.055 22.266 1.251 1 33.62 95 GLU B O 1
ATOM 3007 N N . VAL B 1 96 ? 16.297 22.391 3.053 1 32.44 96 VAL B N 1
ATOM 3008 C CA . VAL B 1 96 ? 17.609 21.938 2.59 1 32.44 96 VAL B CA 1
ATOM 3009 C C . VAL B 1 96 ? 17.578 20.438 2.307 1 32.44 96 VAL B C 1
ATOM 3011 O O . VAL B 1 96 ? 17.344 19.641 3.213 1 32.44 96 VAL B O 1
ATOM 3014 N N . PHE B 1 97 ? 17.188 19.812 1.24 1 37 97 PHE B N 1
ATOM 3015 C CA . PHE B 1 97 ? 17.359 18.406 0.921 1 37 97 PHE B CA 1
ATOM 3016 C C . PHE B 1 97 ? 18.828 18.062 0.754 1 37 97 PHE B C 1
ATOM 3018 O O . PHE B 1 97 ? 19.422 18.344 -0.293 1 37 97 PHE B O 1
ATOM 3025 N N . GLY B 1 98 ? 19.797 18.141 1.633 1 35.19 98 GLY B N 1
ATOM 3026 C CA . GLY B 1 98 ? 21.172 17.688 1.538 1 35.19 98 GLY B CA 1
ATOM 3027 C C . GLY B 1 98 ? 21.297 16.234 1.15 1 35.19 98 GLY B C 1
ATOM 3028 O O . GLY B 1 98 ? 21.656 15.391 1.977 1 35.19 98 GLY B O 1
ATOM 3029 N N . GLY B 1 99 ? 20.469 15.539 0.444 1 35.59 99 GLY B N 1
ATOM 3030 C CA . GLY B 1 99 ? 20.844 14.156 0.192 1 35.59 99 GLY B CA 1
ATOM 3031 C C . GLY B 1 99 ? 22.188 14 -0.471 1 35.59 99 GLY B C 1
ATOM 3032 O O . GLY B 1 99 ? 22.641 14.898 -1.181 1 35.59 99 GLY B O 1
ATOM 3033 N N . GLY B 1 100 ? 23.156 13.234 0.14 1 36.47 100 GLY B N 1
ATOM 3034 C CA . GLY B 1 100 ? 24.516 12.836 -0.148 1 36.47 100 GLY B CA 1
ATOM 3035 C C . GLY B 1 100 ? 24.719 12.367 -1.577 1 36.47 100 GLY B C 1
ATOM 3036 O O . GLY B 1 100 ? 25.719 11.719 -1.892 1 36.47 100 GLY B O 1
ATOM 3037 N N . GLY B 1 101 ? 23.828 11.953 -2.352 1 36.75 101 GLY B N 1
ATOM 3038 C CA . GLY B 1 101 ? 24.547 11.453 -3.516 1 36.75 101 GLY B CA 1
ATOM 3039 C C . GLY B 1 101 ? 25.453 12.5 -4.148 1 36.75 101 GLY B C 1
ATOM 3040 O O . GLY B 1 101 ? 25.344 13.688 -3.848 1 36.75 101 GLY B O 1
ATOM 3041 N N . PRO B 1 102 ? 26.594 12.117 -4.859 1 34.03 102 PRO B N 1
ATOM 3042 C CA . PRO B 1 102 ? 27.594 13.031 -5.422 1 34.03 102 PRO B CA 1
ATOM 3043 C C . PRO B 1 102 ? 26.969 14.258 -6.078 1 34.03 102 PRO B C 1
ATOM 3045 O O . PRO B 1 102 ? 27.641 15.289 -6.23 1 34.03 102 PRO B O 1
ATOM 3048 N N . ASN B 1 103 ? 26.031 14.148 -6.98 1 34.66 103 ASN B N 1
ATOM 3049 C CA . ASN B 1 103 ? 25.688 15.289 -7.82 1 34.66 103 ASN B CA 1
ATOM 3050 C C . ASN B 1 103 ? 24.578 16.141 -7.188 1 34.66 103 ASN B C 1
ATOM 3052 O O . ASN B 1 103 ? 23.5 15.633 -6.895 1 34.66 103 ASN B O 1
ATOM 3056 N N . GLY B 1 104 ? 24.875 17.234 -6.422 1 38.22 104 GLY B N 1
ATOM 3057 C CA . GLY B 1 104 ? 24.391 18.469 -5.832 1 38.22 104 GLY B CA 1
ATOM 3058 C C . GLY B 1 104 ? 23.25 19.094 -6.609 1 38.22 104 GLY B C 1
ATOM 3059 O O . GLY B 1 104 ? 22.938 20.266 -6.414 1 38.22 104 GLY B O 1
ATOM 3060 N N . GLY B 1 105 ? 22.812 18.609 -7.625 1 38.19 105 GLY B N 1
ATOM 3061 C CA . GLY B 1 105 ? 22.062 19.484 -8.516 1 38.19 105 GLY B CA 1
ATOM 3062 C C . GLY B 1 105 ? 20.719 19.891 -7.957 1 38.19 105 GLY B C 1
ATOM 3063 O O . GLY B 1 105 ? 20.406 21.094 -7.875 1 38.19 105 GLY B O 1
ATOM 3064 N N . PHE B 1 106 ? 19.812 18.938 -7.715 1 42.5 106 PHE B N 1
ATOM 3065 C CA . PHE B 1 106 ? 18.438 19.328 -7.418 1 42.5 106 PHE B CA 1
ATOM 3066 C C . PHE B 1 106 ? 18.344 19.938 -6.027 1 42.5 106 PHE B C 1
ATOM 3068 O O . PHE B 1 106 ? 17.578 20.891 -5.816 1 42.5 106 PHE B O 1
ATOM 3075 N N . SER B 1 107 ? 19.172 19.453 -5.051 1 46.12 107 SER B N 1
ATOM 3076 C CA . SER B 1 107 ? 19.188 20.031 -3.713 1 46.12 107 SER B CA 1
ATOM 3077 C C . SER B 1 107 ? 19.578 21.516 -3.754 1 46.12 107 SER B C 1
ATOM 3079 O O . SER B 1 107 ? 19 22.328 -3.035 1 46.12 107 SER B O 1
ATOM 3081 N N . ASP B 1 108 ? 20.609 21.703 -4.508 1 44.19 108 ASP B N 1
ATOM 3082 C CA . ASP B 1 108 ? 21.062 23.094 -4.691 1 44.19 108 ASP B CA 1
ATOM 3083 C C . ASP B 1 108 ? 19.969 23.938 -5.344 1 44.19 108 ASP B C 1
ATOM 3085 O O . ASP B 1 108 ? 19.844 25.125 -5.043 1 44.19 108 ASP B O 1
ATOM 3089 N N . PHE B 1 109 ? 19.188 23.266 -6.184 1 43.22 109 PHE B N 1
ATOM 3090 C CA . PHE B 1 109 ? 18.125 23.969 -6.891 1 43.22 109 PHE B CA 1
ATOM 3091 C C . PHE B 1 109 ? 17.062 24.438 -5.918 1 43.22 109 PHE B C 1
ATOM 3093 O O . PHE B 1 109 ? 16.703 25.625 -5.906 1 43.22 109 PHE B O 1
ATOM 3100 N N . PHE B 1 110 ? 16.594 23.531 -5.25 1 48.09 110 PHE B N 1
ATOM 3101 C CA . PHE B 1 110 ? 15.492 23.859 -4.352 1 48.09 110 PHE B CA 1
ATOM 3102 C C . PHE B 1 110 ? 15.977 24.734 -3.201 1 48.09 110 PHE B C 1
ATOM 3104 O O . PHE B 1 110 ? 15.266 25.641 -2.76 1 48.09 110 PHE B O 1
ATOM 3111 N N . GLU B 1 111 ? 17.234 24.453 -2.881 1 47.88 111 GLU B N 1
ATOM 3112 C CA . GLU B 1 111 ? 17.859 25.344 -1.904 1 47.88 111 GLU B CA 1
ATOM 3113 C C . GLU B 1 111 ? 18 26.75 -2.451 1 47.88 111 GLU B C 1
ATOM 3115 O O . GLU B 1 111 ? 17.734 27.734 -1.74 1 47.88 111 GLU B O 1
ATOM 3120 N N . SER B 1 112 ? 18.578 26.781 -3.594 1 44.78 112 SER B N 1
ATOM 3121 C CA . SER B 1 112 ? 18.781 28.094 -4.199 1 44.78 112 SER B CA 1
ATOM 3122 C C . SER B 1 112 ? 17.453 28.781 -4.492 1 44.78 112 SER B C 1
ATOM 3124 O O . SER B 1 112 ? 17.328 30 -4.301 1 44.78 112 SER B O 1
ATOM 3126 N N . LEU B 1 113 ? 16.609 28.031 -4.941 1 45.94 113 LEU B N 1
ATOM 3127 C CA . LEU B 1 113 ? 15.297 28.594 -5.277 1 45.94 113 LEU B CA 1
ATOM 3128 C C . LEU B 1 113 ? 14.57 29.062 -4.023 1 45.94 113 LEU B C 1
ATOM 3130 O O . LEU B 1 113 ? 13.984 30.156 -4.016 1 45.94 113 LEU B O 1
ATOM 3134 N N . PHE B 1 114 ? 14.805 28.297 -2.943 1 46.12 114 PHE B N 1
ATOM 3135 C CA . PHE B 1 114 ? 14.07 28.609 -1.723 1 46.12 114 PHE B CA 1
ATOM 3136 C C . PHE B 1 114 ? 14.852 29.578 -0.843 1 46.12 114 PHE B C 1
ATOM 3138 O O . PHE B 1 114 ? 14.266 30.344 -0.083 1 46.12 114 PHE B O 1
ATOM 3145 N N . ALA B 1 115 ? 16.141 29.422 -0.823 1 45.22 115 ALA B N 1
ATOM 3146 C CA . ALA B 1 115 ? 16.953 30.391 -0.12 1 45.22 115 ALA B CA 1
ATOM 3147 C C . ALA B 1 115 ? 16.75 31.797 -0.686 1 45.22 115 ALA B C 1
ATOM 3149 O O . ALA B 1 115 ? 16.672 32.781 0.066 1 45.22 115 ALA B O 1
ATOM 3150 N N . ARG B 1 116 ? 16.797 31.938 -1.908 1 42.59 116 ARG B N 1
ATOM 3151 C CA . ARG B 1 116 ? 16.688 33.25 -2.533 1 42.59 116 ARG B CA 1
ATOM 3152 C C . ARG B 1 116 ? 15.305 33.844 -2.318 1 42.59 116 ARG B C 1
ATOM 3154 O O . ARG B 1 116 ? 15.156 35.062 -2.234 1 42.59 116 ARG B O 1
ATOM 3161 N N . GLN B 1 117 ? 14.422 32.969 -2.217 1 40.91 117 GLN B N 1
ATOM 3162 C CA . GLN B 1 117 ? 13.086 33.5 -1.984 1 40.91 117 GLN B CA 1
ATOM 3163 C C . GLN B 1 117 ? 12.984 34.125 -0.602 1 40.91 117 GLN B C 1
ATOM 3165 O O . GLN B 1 117 ? 12.297 35.156 -0.427 1 40.91 117 GLN B O 1
ATOM 3170 N N . ARG B 1 118 ? 13.688 33.688 0.323 1 42.28 118 ARG B N 1
ATOM 3171 C CA . ARG B 1 118 ? 13.672 34.344 1.636 1 42.28 118 ARG B CA 1
ATOM 3172 C C . ARG B 1 118 ? 14.5 35.625 1.631 1 42.28 118 ARG B C 1
ATOM 3174 O O . ARG B 1 118 ? 14.18 36.562 2.34 1 42.28 118 ARG B O 1
ATOM 3181 N N . GLY B 1 119 ? 15.586 35.5 0.953 1 37.84 119 GLY B N 1
ATOM 3182 C CA . GLY B 1 119 ? 16.406 36.688 0.96 1 37.84 119 GLY B CA 1
ATOM 3183 C C . GLY B 1 119 ? 15.734 37.875 0.275 1 37.84 119 GLY B C 1
ATOM 3184 O O . GLY B 1 119 ? 16.266 39 0.279 1 37.84 119 GLY B O 1
ATOM 3185 N N . GLY B 1 120 ? 14.867 37.531 -0.618 1 35.53 120 GLY B N 1
ATOM 3186 C CA . GLY B 1 120 ? 14.359 38.719 -1.311 1 35.53 120 GLY B CA 1
ATOM 3187 C C . GLY B 1 120 ? 13.469 39.594 -0.444 1 35.53 120 GLY B C 1
ATOM 3188 O O . GLY B 1 120 ? 12.992 40.625 -0.883 1 35.53 120 GLY B O 1
ATOM 3189 N N . ALA B 1 121 ? 12.828 38.969 0.596 1 34.88 121 ALA B N 1
ATOM 3190 C CA . ALA B 1 121 ? 11.977 39.938 1.28 1 34.88 121 ALA B CA 1
ATOM 3191 C C . ALA B 1 121 ? 12.812 40.906 2.139 1 34.88 121 ALA B C 1
ATOM 3193 O O . ALA B 1 121 ? 12.266 41.625 2.965 1 34.88 121 ALA B O 1
ATOM 3194 N N . GLY B 1 122 ? 14.094 40.562 2.25 1 32.88 122 GLY B N 1
ATOM 3195 C CA . GLY B 1 122 ? 14.742 41.531 3.146 1 32.88 122 GLY B CA 1
ATOM 3196 C C . GLY B 1 122 ? 14.719 42.938 2.631 1 32.88 122 GLY B C 1
ATOM 3197 O O . GLY B 1 122 ? 15.234 43.844 3.287 1 32.88 122 GLY B O 1
ATOM 3198 N N . ALA B 1 123 ? 14.719 43.125 1.353 1 33.22 123 ALA B N 1
ATOM 3199 C CA . ALA B 1 123 ? 15.25 44.438 1.101 1 33.22 123 ALA B CA 1
ATOM 3200 C C . ALA B 1 123 ? 14.211 45.531 1.398 1 33.22 123 ALA B C 1
ATOM 3202 O O . ALA B 1 123 ? 14.367 46.688 1.004 1 33.22 123 ALA B O 1
ATOM 3203 N N . GLY B 1 124 ? 12.906 45.25 1.634 1 30.34 124 GLY B N 1
ATOM 3204 C CA . GLY B 1 124 ? 12.328 46.562 1.812 1 30.34 124 GLY B CA 1
ATOM 3205 C C . GLY B 1 124 ? 12.773 47.25 3.09 1 30.34 124 GLY B C 1
ATOM 3206 O O . GLY B 1 124 ? 12.414 46.812 4.188 1 30.34 124 GLY B O 1
ATOM 3207 N N . ALA B 1 125 ? 13.992 47.719 3.186 1 31.12 125 ALA B N 1
ATOM 3208 C CA . ALA B 1 125 ? 14.641 48.594 4.148 1 31.12 125 ALA B CA 1
ATOM 3209 C C . ALA B 1 125 ? 13.781 49.844 4.414 1 31.12 125 ALA B C 1
ATOM 3211 O O . ALA B 1 125 ? 13.742 50.75 3.596 1 31.12 125 ALA B O 1
ATOM 3212 N N . GLY B 1 126 ? 12.469 49.875 4.773 1 30 126 GLY B N 1
ATOM 3213 C CA . GLY B 1 126 ? 12.148 51.188 5.305 1 30 126 GLY B CA 1
ATOM 3214 C C . GLY B 1 126 ? 13.102 51.625 6.398 1 30 126 GLY B C 1
ATOM 3215 O O . GLY B 1 126 ? 13.852 50.812 6.945 1 30 126 GLY B O 1
ATOM 3216 N N . PRO B 1 127 ? 13.039 53.031 6.918 1 31.05 127 PRO B N 1
ATOM 3217 C CA . PRO B 1 127 ? 13.977 53.844 7.723 1 31.05 127 PRO B CA 1
ATOM 3218 C C . PRO B 1 127 ? 14.43 53.094 8.984 1 31.05 127 PRO B C 1
ATOM 3220 O O . PRO B 1 127 ? 13.883 52.031 9.32 1 31.05 127 PRO B O 1
ATOM 3223 N N . GLY B 1 128 ? 14.836 54.094 10.242 1 31.44 128 GLY B N 1
ATOM 3224 C CA . GLY B 1 128 ? 15.852 54.281 11.258 1 31.44 128 GLY B CA 1
ATOM 3225 C C . GLY B 1 128 ? 15.641 53.438 12.492 1 31.44 128 GLY B C 1
ATOM 3226 O O . GLY B 1 128 ? 16.297 53.625 13.516 1 31.44 128 GLY B O 1
ATOM 3227 N N . PHE B 1 129 ? 14.375 53.125 12.938 1 33.81 129 PHE B N 1
ATOM 3228 C CA . PHE B 1 129 ? 14.344 52.75 14.352 1 33.81 129 PHE B CA 1
ATOM 3229 C C . PHE B 1 129 ? 15.312 51.594 14.617 1 33.81 129 PHE B C 1
ATOM 3231 O O . PHE B 1 129 ? 15.398 50.656 13.828 1 33.81 129 PHE B O 1
ATOM 3238 N N . SER B 1 130 ? 16.453 52.031 15.289 1 33.62 130 SER B N 1
ATOM 3239 C CA . SER B 1 130 ? 17.438 51.125 15.867 1 33.62 130 SER B CA 1
ATOM 3240 C C . SER B 1 130 ? 16.75 49.969 16.594 1 33.62 130 SER B C 1
ATOM 3242 O O . SER B 1 130 ? 16.641 49.969 17.812 1 33.62 130 SER B O 1
ATOM 3244 N N . SER B 1 131 ? 15.555 49.594 16.297 1 32.88 131 SER B N 1
ATOM 3245 C CA . SER B 1 131 ? 15.117 48.438 17.094 1 32.88 131 SER B CA 1
ATOM 3246 C C . SER B 1 131 ? 16.25 47.438 17.297 1 32.88 131 SER B C 1
ATOM 3248 O O . SER B 1 131 ? 17.078 47.25 16.406 1 32.88 131 SER B O 1
ATOM 3250 N N . GLN B 1 132 ? 16.766 47.406 18.594 1 34.12 132 GLN B N 1
ATOM 3251 C CA . GLN B 1 132 ? 17.594 46.281 19.031 1 34.12 132 GLN B CA 1
ATOM 3252 C C . GLN B 1 132 ? 17.266 45.031 18.234 1 34.12 132 GLN B C 1
ATOM 3254 O O . GLN B 1 132 ? 16.203 44.438 18.391 1 34.12 132 GLN B O 1
ATOM 3259 N N . GLY B 1 133 ? 17.562 45.062 17.031 1 36.25 133 GLY B N 1
ATOM 3260 C CA . GLY B 1 133 ? 17.391 44 16.031 1 36.25 133 GLY B CA 1
ATOM 3261 C C . GLY B 1 133 ? 17.594 42.625 16.578 1 36.25 133 GLY B C 1
ATOM 3262 O O . GLY B 1 133 ? 18.625 42.344 17.188 1 36.25 133 GLY B O 1
ATOM 3263 N N . HIS B 1 134 ? 16.578 42.156 17.344 1 38.78 134 HIS B N 1
ATOM 3264 C CA . HIS B 1 134 ? 16.734 40.719 17.516 1 38.78 134 HIS B CA 1
ATOM 3265 C C . HIS B 1 134 ? 17.547 40.094 16.391 1 38.78 134 HIS B C 1
ATOM 3267 O O . HIS B 1 134 ? 17.344 40.406 15.219 1 38.78 134 HIS B O 1
ATOM 3273 N N . ALA B 1 135 ? 18.859 39.969 16.594 1 42.38 135 ALA B N 1
ATOM 3274 C CA . ALA B 1 135 ? 19.734 39.281 15.672 1 42.38 135 ALA B CA 1
ATOM 3275 C C . ALA B 1 135 ? 18.938 38.219 14.867 1 42.38 135 ALA B C 1
ATOM 3277 O O . ALA B 1 135 ? 18.219 37.406 15.438 1 42.38 135 ALA B O 1
ATOM 3278 N N . PRO B 1 136 ? 18.375 38.469 13.688 1 47.84 136 PRO B N 1
ATOM 3279 C CA . PRO B 1 136 ? 17.688 37.438 12.883 1 47.84 136 PRO B CA 1
ATOM 3280 C C . PRO B 1 136 ? 18.219 36.031 13.148 1 47.84 136 PRO B C 1
ATOM 3282 O O . PRO B 1 136 ? 19.375 35.875 13.516 1 47.84 136 PRO B O 1
ATOM 3285 N N . ASN B 1 137 ? 17.375 35.219 13.891 1 55.25 137 ASN B N 1
ATOM 3286 C CA . ASN B 1 137 ? 17.703 33.812 14.055 1 55.25 137 ASN B CA 1
ATOM 3287 C C . ASN B 1 137 ? 18.594 33.312 12.922 1 55.25 137 ASN B C 1
ATOM 3289 O O . ASN B 1 137 ? 18.172 33.281 11.758 1 55.25 137 ASN B O 1
ATOM 3293 N N . ARG B 1 138 ? 19.906 33.562 13.023 1 69.44 138 ARG B N 1
ATOM 3294 C CA . ARG B 1 138 ? 21 33.281 12.102 1 69.44 138 ARG B CA 1
ATOM 3295 C C . ARG B 1 138 ? 21.078 31.812 11.75 1 69.44 138 ARG B C 1
ATOM 3297 O O . ARG B 1 138 ? 21.922 31.406 10.945 1 69.44 138 ARG B O 1
ATOM 3304 N N . ASP B 1 139 ? 20.094 31 12.438 1 81.56 139 ASP B N 1
ATOM 3305 C CA . ASP B 1 139 ? 20.172 29.578 12.148 1 81.56 139 ASP B CA 1
ATOM 3306 C C . ASP B 1 139 ? 19.594 29.266 10.766 1 81.56 139 ASP B C 1
ATOM 3308 O O . ASP B 1 139 ? 18.594 29.859 10.367 1 81.56 139 ASP B O 1
ATOM 3312 N N . THR B 1 140 ? 20.391 28.594 10.016 1 83.94 140 THR B N 1
ATOM 3313 C CA . THR B 1 140 ? 19.969 28.109 8.711 1 83.94 140 THR B CA 1
ATOM 3314 C C . THR B 1 140 ? 19.438 26.672 8.828 1 83.94 140 THR B C 1
ATOM 3316 O O . THR B 1 140 ? 20.016 25.844 9.531 1 83.94 140 THR B O 1
ATOM 3319 N N . ARG B 1 141 ? 18.281 26.484 8.273 1 86.69 141 ARG B N 1
ATOM 3320 C CA . ARG B 1 141 ? 17.688 25.156 8.312 1 86.69 141 ARG B CA 1
ATOM 3321 C C . ARG B 1 141 ? 17.734 24.484 6.945 1 86.69 141 ARG B C 1
ATOM 3323 O O . ARG B 1 141 ? 17.625 25.141 5.914 1 86.69 141 ARG B O 1
ATOM 3330 N N . ALA B 1 142 ? 18.094 23.188 6.922 1 82.69 142 ALA B N 1
ATOM 3331 C CA . ALA B 1 142 ? 18.109 22.391 5.699 1 82.69 142 ALA B CA 1
ATOM 3332 C C . ALA B 1 142 ? 17.656 20.953 5.977 1 82.69 142 ALA B C 1
ATOM 3334 O O . ALA B 1 142 ? 17.688 20.5 7.121 1 82.69 142 ALA B O 1
ATOM 3335 N N . LYS B 1 143 ? 17.125 20.328 4.926 1 86.56 143 LYS B N 1
ATOM 3336 C CA . LYS B 1 143 ? 16.781 18.906 5.02 1 86.56 143 LYS B CA 1
ATOM 3337 C C . LYS B 1 143 ? 17.984 18.031 4.633 1 86.56 143 LYS B C 1
ATOM 3339 O O . LYS B 1 143 ? 18.703 18.344 3.689 1 86.56 143 LYS B O 1
ATOM 3344 N N . LEU B 1 144 ? 18.203 17.047 5.355 1 88.5 144 LEU B N 1
ATOM 3345 C CA . LEU B 1 144 ? 19.266 16.094 5.07 1 88.5 144 LEU B CA 1
ATOM 3346 C C . LEU B 1 144 ? 18.688 14.719 4.758 1 88.5 144 LEU B C 1
ATOM 3348 O O . LEU B 1 144 ? 18.031 14.109 5.605 1 88.5 144 LEU B O 1
ATOM 3352 N N . SER B 1 145 ? 18.906 14.25 3.564 1 90 145 SER B N 1
ATOM 3353 C CA . SER B 1 145 ? 18.5 12.906 3.176 1 90 145 SER B CA 1
ATOM 3354 C C . SER B 1 145 ? 19.531 11.867 3.629 1 90 145 SER B C 1
ATOM 3356 O O . SER B 1 145 ? 20.656 11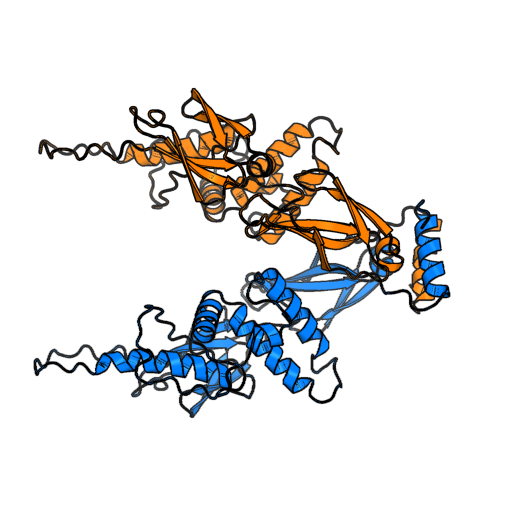.844 3.125 1 90 145 SER B O 1
ATOM 3358 N N . VAL B 1 146 ? 19.125 11.062 4.484 1 93.25 146 VAL B N 1
ATOM 3359 C CA . VAL B 1 146 ? 20.031 10.086 5.078 1 93.25 146 VAL B CA 1
ATOM 3360 C C . VAL B 1 146 ? 19.734 8.695 4.52 1 93.25 146 VAL B C 1
ATOM 3362 O O . VAL B 1 146 ? 18.609 8.211 4.613 1 93.25 146 VAL B O 1
ATOM 3365 N N . PRO B 1 147 ? 20.766 8.047 3.893 1 93.38 147 PRO B N 1
ATOM 3366 C CA . PRO B 1 147 ? 20.562 6.648 3.496 1 93.38 147 PRO B CA 1
ATOM 3367 C C . PRO B 1 147 ? 20.266 5.734 4.68 1 93.38 147 PRO B C 1
ATOM 3369 O O . PRO B 1 147 ? 20.781 5.953 5.781 1 93.38 147 PRO B O 1
ATOM 3372 N N . LEU B 1 148 ? 19.469 4.734 4.41 1 95.62 148 LEU B N 1
ATOM 3373 C CA . LEU B 1 148 ? 19.078 3.82 5.477 1 95.62 148 LEU B CA 1
ATOM 3374 C C . LEU B 1 148 ? 20.297 3.105 6.059 1 95.62 148 LEU B C 1
ATOM 3376 O O . LEU B 1 148 ? 20.328 2.826 7.258 1 95.62 148 LEU B O 1
ATOM 3380 N N . GLU B 1 149 ? 21.266 2.857 5.199 1 95.5 149 GLU B N 1
ATOM 3381 C CA . GLU B 1 149 ? 22.484 2.205 5.66 1 95.5 149 GLU B CA 1
ATOM 3382 C C . GLU B 1 149 ? 23.203 3.057 6.699 1 95.5 149 GLU B C 1
ATOM 3384 O O . GLU B 1 149 ? 23.734 2.531 7.68 1 95.5 149 GLU B O 1
ATOM 3389 N N . ALA B 1 150 ? 23.156 4.383 6.477 1 94.94 150 ALA B N 1
ATOM 3390 C CA . ALA B 1 150 ? 23.797 5.309 7.414 1 94.94 150 ALA B CA 1
ATOM 3391 C C . ALA B 1 150 ? 23.031 5.363 8.734 1 94.94 150 ALA B C 1
ATOM 3393 O O . ALA B 1 150 ? 23.641 5.387 9.805 1 94.94 150 ALA B O 1
ATOM 3394 N N . ALA B 1 151 ? 21.75 5.367 8.656 1 96.38 151 ALA B N 1
ATOM 3395 C CA . ALA B 1 151 ? 20.938 5.367 9.859 1 96.38 151 ALA B CA 1
ATOM 3396 C C . ALA B 1 151 ? 21.109 4.078 10.656 1 96.38 151 ALA B C 1
ATOM 3398 O O . ALA B 1 151 ? 21.031 4.078 11.883 1 96.38 151 ALA B O 1
ATOM 3399 N N . TYR B 1 152 ? 21.359 2.988 9.93 1 97.31 152 TYR B N 1
ATOM 3400 C CA . TYR B 1 152 ? 21.5 1.675 10.555 1 97.31 152 TYR B CA 1
ATOM 3401 C C . TYR B 1 152 ? 22.859 1.536 11.234 1 97.31 152 TYR B C 1
ATOM 3403 O O . TYR B 1 152 ? 22.938 1.096 12.383 1 97.31 152 TYR B O 1
ATOM 3411 N N . SER B 1 153 ? 23.938 1.899 10.609 1 96.25 153 SER B N 1
ATOM 3412 C CA . SER B 1 153 ? 25.297 1.609 11.078 1 96.25 153 SER B CA 1
ATOM 3413 C C . SER B 1 153 ? 25.922 2.83 11.742 1 96.25 153 SER B C 1
ATOM 3415 O O . SER B 1 153 ? 26.938 2.717 12.422 1 96.25 153 SER B O 1
ATOM 3417 N N . GLY B 1 154 ? 25.281 3.875 11.625 1 94.56 154 GLY B N 1
ATOM 3418 C CA . GLY B 1 154 ? 26.047 5.082 11.914 1 94.56 154 GLY B CA 1
ATOM 3419 C C . GLY B 1 154 ? 27.141 5.355 10.898 1 94.56 154 GLY B C 1
ATOM 3420 O O . GLY B 1 154 ? 27.797 4.43 10.43 1 94.56 154 GLY B O 1
ATOM 3421 N N . ASP B 1 155 ? 27.109 6.613 10.406 1 91.44 155 ASP B N 1
ATOM 3422 C CA . ASP B 1 155 ? 28.078 6.949 9.375 1 91.44 155 ASP B CA 1
ATOM 3423 C C . ASP B 1 155 ? 28.312 8.461 9.297 1 91.44 155 ASP B C 1
ATOM 3425 O O . ASP B 1 155 ? 27.719 9.219 10.078 1 91.44 155 ASP B O 1
ATOM 3429 N N . SER B 1 156 ? 29.328 8.797 8.57 1 92.62 156 SER B N 1
ATOM 3430 C CA . SER B 1 156 ? 29.562 10.203 8.25 1 92.62 156 SER B CA 1
ATOM 3431 C C . SER B 1 156 ? 29.234 10.508 6.789 1 92.62 156 SER B C 1
ATOM 3433 O O . SER B 1 156 ? 29.672 9.789 5.887 1 92.62 156 SER B O 1
ATOM 3435 N N . LEU B 1 157 ? 28.359 11.492 6.676 1 90.38 157 LEU B N 1
ATOM 3436 C CA . LEU B 1 157 ? 27.984 11.906 5.328 1 90.38 157 LEU B CA 1
ATOM 3437 C C . LEU B 1 157 ? 28.688 13.203 4.941 1 90.38 157 LEU B C 1
ATOM 3439 O O . LEU B 1 157 ? 28.766 14.133 5.746 1 90.38 157 LEU B O 1
ATOM 3443 N N . ARG B 1 158 ? 29.297 13.188 3.732 1 89.5 158 ARG B N 1
ATOM 3444 C CA . ARG B 1 158 ? 29.859 14.414 3.182 1 89.5 158 ARG B CA 1
ATOM 3445 C C . ARG B 1 158 ? 28.828 15.188 2.379 1 89.5 158 ARG B C 1
ATOM 3447 O O . ARG B 1 158 ? 28.25 14.664 1.42 1 89.5 158 ARG B O 1
ATOM 3454 N N . ILE B 1 159 ? 28.516 16.391 2.85 1 83.69 159 ILE B N 1
ATOM 3455 C CA . ILE B 1 159 ? 27.516 17.188 2.145 1 83.69 159 ILE B CA 1
ATOM 3456 C C . ILE B 1 159 ? 28.141 18.531 1.733 1 83.69 159 ILE B C 1
ATOM 3458 O O . ILE B 1 159 ? 29.156 18.938 2.289 1 83.69 159 ILE B O 1
ATOM 3462 N N . THR B 1 160 ? 27.578 19.125 0.685 1 81.75 160 THR B N 1
ATOM 3463 C CA . THR B 1 160 ? 28 20.438 0.234 1 81.75 160 THR B CA 1
ATOM 3464 C C . THR B 1 160 ? 26.938 21.484 0.534 1 81.75 160 THR B C 1
ATOM 3466 O O . THR B 1 160 ? 25.797 21.359 0.1 1 81.75 160 THR B O 1
ATOM 3469 N N . VAL B 1 161 ? 27.281 22.312 1.363 1 73.88 161 VAL B N 1
ATOM 3470 C CA . VAL B 1 161 ? 26.406 23.438 1.684 1 73.88 161 VAL B CA 1
ATOM 3471 C C . VAL B 1 161 ? 27.109 24.75 1.352 1 73.88 161 VAL B C 1
ATOM 3473 O O . VAL B 1 161 ? 28.203 25.031 1.852 1 73.88 161 VAL B O 1
ATOM 3476 N N . ASN B 1 162 ? 26.422 25.5 0.528 1 70 162 ASN B N 1
ATOM 3477 C CA . ASN B 1 162 ? 26.984 26.797 0.125 1 70 162 ASN B CA 1
ATOM 3478 C C . ASN B 1 162 ? 28.422 26.656 -0.368 1 70 162 ASN B C 1
ATOM 3480 O O . ASN B 1 162 ? 29.297 27.406 0.049 1 70 162 ASN B O 1
ATOM 3484 N N . GLY B 1 163 ? 28.656 25.594 -1.155 1 72 163 GLY B N 1
ATOM 3485 C CA . GLY B 1 163 ? 29.953 25.375 -1.763 1 72 163 GLY B CA 1
ATOM 3486 C C . GLY B 1 163 ? 30.969 24.75 -0.814 1 72 163 GLY B C 1
ATOM 3487 O O . GLY B 1 163 ? 32.094 24.453 -1.209 1 72 163 GLY B O 1
ATOM 3488 N N . LYS B 1 164 ? 30.625 24.688 0.386 1 78.69 164 LYS B N 1
ATOM 3489 C CA . LYS B 1 164 ? 31.516 24.094 1.378 1 78.69 164 LYS B CA 1
ATOM 3490 C C . LYS B 1 164 ? 31.156 22.625 1.623 1 78.69 164 LYS B C 1
ATOM 3492 O O . LYS B 1 164 ? 29.984 22.281 1.729 1 78.69 164 LYS B O 1
ATOM 3497 N N . GLN B 1 165 ? 32.188 21.844 1.642 1 88.12 165 GLN B N 1
ATOM 3498 C CA . GLN B 1 165 ? 31.984 20.438 1.972 1 88.12 165 GLN B CA 1
ATOM 3499 C C . GLN B 1 165 ? 32 20.219 3.482 1 88.12 165 GLN B C 1
ATOM 3501 O O . GLN B 1 165 ? 32.906 20.672 4.172 1 88.12 165 GLN B O 1
ATOM 3506 N N . LEU B 1 166 ? 30.984 19.641 3.965 1 88.5 166 LEU B N 1
ATOM 3507 C CA . LEU B 1 166 ? 30.844 19.391 5.395 1 88.5 166 LEU B CA 1
ATOM 3508 C C . LEU B 1 166 ? 30.688 17.906 5.668 1 88.5 166 LEU B C 1
ATOM 3510 O O . LEU B 1 166 ? 30 17.203 4.918 1 88.5 166 LEU B O 1
ATOM 3514 N N . ASP B 1 167 ? 31.359 17.453 6.715 1 91.38 167 ASP B N 1
ATOM 3515 C CA . ASP B 1 167 ? 31.188 16.094 7.188 1 91.38 167 ASP B CA 1
ATOM 3516 C C . ASP B 1 167 ? 30.188 16.031 8.336 1 91.38 167 ASP B C 1
ATOM 3518 O O . ASP B 1 167 ? 30.422 16.594 9.406 1 91.38 167 ASP B O 1
ATOM 3522 N N . VAL B 1 168 ? 29.141 15.383 8.07 1 93.81 168 VAL B N 1
ATOM 3523 C CA . VAL B 1 168 ? 28.062 15.305 9.055 1 93.81 168 VAL B CA 1
ATOM 3524 C C . VAL B 1 168 ? 28.016 13.898 9.648 1 93.81 168 VAL B C 1
ATOM 3526 O O . VAL B 1 168 ? 27.812 12.922 8.93 1 93.81 168 VAL B O 1
ATOM 3529 N N . ARG B 1 169 ? 28.156 13.875 10.914 1 95.5 169 ARG B N 1
ATOM 3530 C CA . ARG B 1 169 ? 28.031 12.594 11.602 1 95.5 169 ARG B CA 1
ATOM 3531 C C . ARG B 1 169 ? 26.562 12.227 11.82 1 95.5 169 ARG B C 1
ATOM 3533 O O . ARG B 1 169 ? 25.812 13.016 12.391 1 95.5 169 ARG B O 1
ATOM 3540 N N . VAL B 1 170 ? 26.203 11.008 11.312 1 95.5 170 VAL B N 1
ATOM 3541 C CA . VAL B 1 170 ? 24.844 10.508 11.477 1 95.5 170 VAL B CA 1
ATOM 3542 C C . VAL B 1 170 ? 24.797 9.469 12.594 1 95.5 170 VAL B C 1
ATOM 3544 O O . VAL B 1 170 ? 25.406 8.398 12.477 1 95.5 170 VAL B O 1
ATOM 3547 N N . PRO B 1 171 ? 24.094 9.789 13.664 1 96.12 171 PRO B N 1
ATOM 3548 C CA . PRO B 1 171 ? 24 8.812 14.75 1 96.12 171 PRO B CA 1
ATOM 3549 C C . PRO B 1 171 ? 23.234 7.555 14.344 1 96.12 171 PRO B C 1
ATOM 3551 O O . PRO B 1 171 ? 22.266 7.633 13.578 1 96.12 171 PRO B O 1
ATOM 3554 N N . LYS B 1 172 ? 23.734 6.469 14.953 1 95.81 172 LYS B N 1
ATOM 3555 C CA . LYS B 1 172 ? 23.047 5.199 14.742 1 95.81 172 LYS B CA 1
ATOM 3556 C C . LYS B 1 172 ? 21.594 5.281 15.227 1 95.81 172 LYS B C 1
ATOM 3558 O O . LYS B 1 172 ? 21.328 5.773 16.328 1 95.81 172 LYS B O 1
ATOM 3563 N N . GLY B 1 173 ? 20.688 4.883 14.383 1 96.25 173 GLY B N 1
ATOM 3564 C CA . GLY B 1 173 ? 19.281 4.828 14.773 1 96.25 173 GLY B CA 1
ATOM 3565 C C . GLY B 1 173 ? 18.578 6.164 14.648 1 96.25 173 GLY B C 1
ATOM 3566 O O . GLY B 1 173 ? 17.453 6.332 15.133 1 96.25 173 GLY B O 1
ATOM 3567 N N . ILE B 1 174 ? 19.203 7.125 14.008 1 95.69 174 ILE B N 1
ATOM 3568 C CA . ILE B 1 174 ? 18.609 8.453 13.852 1 95.69 174 ILE B CA 1
ATOM 3569 C C . ILE B 1 174 ? 17.266 8.328 13.164 1 95.69 174 ILE B C 1
ATOM 3571 O O . ILE B 1 174 ? 17.078 7.496 12.273 1 95.69 174 ILE B O 1
ATOM 3575 N N . ARG B 1 175 ? 16.297 9.148 13.539 1 94.88 175 ARG B N 1
ATOM 3576 C CA . ARG B 1 175 ? 14.938 9.086 13.023 1 94.88 175 ARG B CA 1
ATOM 3577 C C . ARG B 1 175 ? 14.609 10.328 12.195 1 94.88 175 ARG B C 1
ATOM 3579 O O . ARG B 1 175 ? 15.203 11.391 12.398 1 94.88 175 ARG B O 1
ATOM 3586 N N . PRO B 1 176 ? 13.625 10.102 11.281 1 93 176 PRO B N 1
ATOM 3587 C CA . PRO B 1 176 ? 13.188 11.281 10.539 1 93 176 PRO B CA 1
ATOM 3588 C C . PRO B 1 176 ? 12.656 12.391 11.453 1 93 176 PRO B C 1
ATOM 3590 O O . PRO B 1 176 ? 11.992 12.102 12.453 1 93 176 PRO B O 1
ATOM 3593 N N . GLY B 1 177 ? 12.93 13.68 11.102 1 92.81 177 GLY B N 1
ATOM 3594 C CA . GLY B 1 177 ? 12.484 14.82 11.891 1 92.81 177 GLY B CA 1
ATOM 3595 C C . GLY B 1 177 ? 13.508 15.289 12.906 1 92.81 177 GLY B C 1
ATOM 3596 O O . GLY B 1 177 ? 13.469 16.438 13.352 1 92.81 177 GLY B O 1
ATOM 3597 N N . GLN B 1 178 ? 14.398 14.406 13.297 1 95.5 178 GLN B N 1
ATOM 3598 C CA . GLN B 1 178 ? 15.477 14.82 14.188 1 95.5 178 GLN B CA 1
ATOM 3599 C C . GLN B 1 178 ? 16.406 15.82 13.5 1 95.5 178 GLN B C 1
ATOM 3601 O O . GLN B 1 178 ? 16.469 15.859 12.273 1 95.5 178 GLN B O 1
ATOM 3606 N N . VAL B 1 179 ? 17 16.656 14.367 1 95.19 179 VAL B N 1
ATOM 3607 C CA . VAL B 1 179 ? 17.812 17.75 13.828 1 95.19 179 VAL B CA 1
ATOM 3608 C C . VAL B 1 179 ? 19.266 17.562 14.242 1 95.19 179 VAL B C 1
ATOM 3610 O O . VAL B 1 179 ? 19.562 17.297 15.414 1 95.19 179 VAL B O 1
ATOM 3613 N N . ILE B 1 180 ? 20.125 17.594 13.289 1 94 180 ILE B N 1
ATOM 3614 C CA . ILE B 1 180 ? 21.562 17.625 13.523 1 94 180 ILE B CA 1
ATOM 3615 C C . ILE B 1 180 ? 22.062 19.062 13.422 1 94 180 ILE B C 1
ATOM 3617 O O . ILE B 1 180 ? 21.906 19.719 12.391 1 94 180 ILE B O 1
ATOM 3621 N N . ARG B 1 181 ? 22.625 19.516 14.414 1 94.81 181 ARG B N 1
ATOM 3622 C CA . ARG B 1 181 ? 23.109 20.891 14.477 1 94.81 181 ARG B CA 1
ATOM 3623 C C . ARG B 1 181 ? 24.609 20.953 14.18 1 94.81 181 ARG B C 1
ATOM 3625 O O . ARG B 1 181 ? 25.406 20.219 14.773 1 94.81 181 ARG B O 1
ATOM 3632 N N . LEU B 1 182 ? 24.969 21.734 13.242 1 91.94 182 LEU B N 1
ATOM 3633 C CA . LEU B 1 182 ? 26.359 22.062 12.953 1 91.94 182 LEU B CA 1
ATOM 3634 C C . LEU B 1 182 ? 26.672 23.5 13.336 1 91.94 182 LEU B C 1
ATOM 3636 O O . LEU B 1 182 ? 26.281 24.438 12.625 1 91.94 182 LEU B O 1
ATOM 3640 N N . ALA B 1 183 ? 27.453 23.562 14.32 1 91.62 183 ALA B N 1
ATOM 3641 C CA . ALA B 1 183 ? 27.75 24.891 14.883 1 91.62 183 ALA B CA 1
ATOM 3642 C C . ALA B 1 183 ? 28.594 25.719 13.914 1 91.62 183 ALA B C 1
ATOM 3644 O O . ALA B 1 183 ? 29.578 25.234 13.367 1 91.62 183 ALA B O 1
ATOM 3645 N N . GLY B 1 184 ? 28.172 26.953 13.68 1 88.56 184 GLY B N 1
ATOM 3646 C CA . GLY B 1 184 ? 28.969 27.922 12.922 1 88.56 184 GLY B CA 1
ATOM 3647 C C . GLY B 1 184 ? 28.938 27.672 11.43 1 88.56 184 GLY B C 1
ATOM 3648 O O . GLY B 1 184 ? 29.672 28.297 10.672 1 88.56 184 GLY B O 1
ATOM 3649 N N . GLN B 1 185 ? 28.109 26.719 11.07 1 86.06 185 GLN B N 1
ATOM 3650 C CA . GLN B 1 185 ? 28.125 26.328 9.664 1 86.06 185 GLN B CA 1
ATOM 3651 C C . GLN B 1 185 ? 26.938 26.891 8.914 1 86.06 185 GLN B C 1
ATOM 3653 O O . GLN B 1 185 ? 26.734 26.594 7.73 1 86.06 185 GLN B O 1
ATOM 3658 N N . GLY B 1 186 ? 26.172 27.656 9.664 1 82.44 186 GLY B N 1
ATOM 3659 C CA . GLY B 1 186 ? 25.031 28.312 9.031 1 82.44 186 GLY B CA 1
ATOM 3660 C C . GLY B 1 186 ? 25.406 29.625 8.352 1 82.44 186 GLY B C 1
ATOM 3661 O O . GLY B 1 186 ? 26.594 29.953 8.242 1 82.44 186 GLY B O 1
ATOM 3662 N N . ASN B 1 187 ? 24.344 30.281 7.742 1 79.19 187 ASN B N 1
ATOM 3663 C CA . ASN B 1 187 ? 24.562 31.594 7.145 1 79.19 187 ASN B CA 1
ATOM 3664 C C . ASN B 1 187 ? 25.078 32.594 8.18 1 79.19 187 ASN B C 1
ATOM 3666 O O . ASN B 1 187 ? 24.594 32.625 9.312 1 79.19 187 ASN B O 1
ATOM 3670 N N . HIS B 1 188 ? 26.031 33.469 7.68 1 80.31 188 HIS B N 1
ATOM 3671 C CA . HIS B 1 188 ? 26.578 34.562 8.492 1 80.31 188 HIS B CA 1
ATOM 3672 C C . HIS B 1 188 ? 27.094 34.031 9.828 1 80.31 188 HIS B C 1
ATOM 3674 O O . HIS B 1 188 ? 26.938 34.688 10.859 1 80.31 188 HIS B O 1
ATOM 3680 N N . GLY B 1 189 ? 27.562 32.812 9.844 1 80.12 189 GLY B N 1
ATOM 3681 C CA . GLY B 1 189 ? 28.203 32.25 11.023 1 80.12 189 GLY B CA 1
ATOM 3682 C C . GLY B 1 189 ? 27.234 31.625 11.992 1 80.12 189 GLY B C 1
ATOM 3683 O O . GLY B 1 189 ? 27.625 31.203 13.086 1 80.12 189 GLY B O 1
ATOM 3684 N N . GLY B 1 190 ? 26 31.578 11.664 1 87.12 190 GLY B N 1
ATOM 3685 C CA . GLY B 1 190 ? 25.031 30.922 12.508 1 87.12 190 GLY B CA 1
ATOM 3686 C C . GLY B 1 190 ? 25.094 29.406 12.43 1 87.12 190 GLY B C 1
ATOM 3687 O O . GLY B 1 190 ? 26.016 28.844 11.828 1 87.12 190 GLY B O 1
ATOM 3688 N N . ASN B 1 191 ? 24.172 28.703 13.141 1 91.62 191 ASN B N 1
ATOM 3689 C CA . ASN B 1 191 ? 24.125 27.25 13.117 1 91.62 191 ASN B CA 1
ATOM 3690 C C . ASN B 1 191 ? 23.391 26.734 11.883 1 91.62 191 ASN B C 1
ATOM 3692 O O . ASN B 1 191 ? 22.516 27.406 11.344 1 91.62 191 ASN B O 1
ATOM 3696 N N . LEU B 1 192 ? 23.906 25.688 11.438 1 90.06 192 LEU B N 1
ATOM 3697 C CA . LEU B 1 192 ? 23.172 24.922 10.43 1 90.06 192 LEU B CA 1
ATOM 3698 C C . LEU B 1 192 ? 22.406 23.781 11.07 1 90.06 192 LEU B C 1
ATOM 3700 O O . LEU B 1 192 ? 23 22.891 11.695 1 90.06 192 LEU B O 1
ATOM 3704 N N . LEU B 1 193 ? 21.094 23.906 10.961 1 92.94 193 LEU B N 1
ATOM 3705 C CA . LEU B 1 193 ? 20.219 22.875 11.484 1 92.94 193 LEU B CA 1
ATOM 3706 C C . LEU B 1 193 ? 19.75 21.938 10.367 1 92.94 193 LEU B C 1
ATOM 3708 O O . LEU B 1 193 ? 18.969 22.344 9.5 1 92.94 193 LEU B O 1
ATOM 3712 N N . LEU B 1 194 ? 20.203 20.719 10.461 1 92.12 194 LEU B N 1
ATOM 3713 C CA . LEU B 1 194 ? 19.859 19.734 9.445 1 92.12 194 LEU B CA 1
ATOM 3714 C C . LEU B 1 194 ? 18.734 18.812 9.93 1 92.12 194 LEU B C 1
ATOM 3716 O O . LEU B 1 194 ? 18.938 18.016 10.844 1 92.12 194 LEU B O 1
ATOM 3720 N N . GLU B 1 195 ? 17.625 18.953 9.32 1 93.62 195 GLU B N 1
ATOM 3721 C CA . GLU B 1 195 ? 16.516 18.062 9.648 1 93.62 195 GLU B CA 1
ATOM 3722 C C . GLU B 1 195 ? 16.594 16.766 8.859 1 93.62 195 GLU B C 1
ATOM 3724 O O . GLU B 1 195 ? 16.609 16.781 7.625 1 93.62 195 GLU B O 1
ATOM 3729 N N . VAL B 1 196 ? 16.5 15.734 9.484 1 93.94 196 VAL B N 1
ATOM 3730 C CA . VAL B 1 196 ? 16.75 14.43 8.906 1 93.94 196 VAL B CA 1
ATOM 3731 C C . VAL B 1 196 ? 15.5 13.914 8.195 1 93.94 196 VAL B C 1
ATOM 3733 O O . VAL B 1 196 ? 14.398 14 8.742 1 93.94 196 VAL B O 1
ATOM 3736 N N . GLU B 1 197 ? 15.695 13.391 7.031 1 92.56 197 GLU B N 1
ATOM 3737 C CA . GLU B 1 197 ? 14.758 12.523 6.328 1 92.56 197 GLU B CA 1
ATOM 3738 C C . GLU B 1 197 ? 15.469 11.305 5.75 1 92.56 197 GLU B C 1
ATOM 3740 O O . GLU B 1 197 ? 16.672 11.359 5.457 1 92.56 197 GLU B O 1
ATOM 3745 N N . TYR B 1 198 ? 14.742 10.25 5.586 1 93.25 198 TYR B N 1
ATOM 3746 C CA . TYR B 1 198 ? 15.359 9.07 4.984 1 93.25 198 TYR B CA 1
ATOM 3747 C C . TYR B 1 198 ? 15.367 9.18 3.463 1 93.25 198 TYR B C 1
ATOM 3749 O O . TYR B 1 198 ? 14.383 9.609 2.859 1 93.25 198 TYR B O 1
ATOM 3757 N N . ALA B 1 199 ? 16.5 8.781 2.947 1 88.19 199 ALA B N 1
ATOM 3758 C CA . ALA B 1 199 ? 16.562 8.633 1.494 1 88.19 199 ALA B CA 1
ATOM 3759 C C . ALA B 1 199 ? 15.711 7.457 1.024 1 88.19 199 ALA B C 1
ATOM 3761 O O . ALA B 1 199 ? 15.562 6.469 1.746 1 88.19 199 ALA B O 1
ATOM 3762 N N . ALA B 1 200 ? 15.164 7.582 -0.169 1 87.56 200 ALA B N 1
ATOM 3763 C CA . ALA B 1 200 ? 14.43 6.469 -0.766 1 87.56 200 ALA B CA 1
ATOM 3764 C C . ALA B 1 200 ? 15.328 5.25 -0.947 1 87.56 200 ALA B C 1
ATOM 3766 O O . ALA B 1 200 ? 16.516 5.387 -1.275 1 87.56 200 ALA B O 1
ATOM 3767 N N . HIS B 1 201 ? 14.812 4.098 -0.68 1 89.62 201 HIS B N 1
ATOM 3768 C CA . HIS B 1 201 ? 15.523 2.836 -0.868 1 89.62 201 HIS B CA 1
ATOM 3769 C C . HIS B 1 201 ? 14.781 1.922 -1.833 1 89.62 201 HIS B C 1
ATOM 3771 O O . HIS B 1 201 ? 13.555 1.804 -1.761 1 89.62 201 HIS B O 1
ATOM 3777 N N . PRO B 1 202 ? 15.469 1.275 -2.744 1 86.25 202 PRO B N 1
ATOM 3778 C CA . PRO B 1 202 ? 14.789 0.464 -3.76 1 86.25 202 PRO B CA 1
ATOM 3779 C C . PRO B 1 202 ? 14.156 -0.798 -3.178 1 86.25 202 PRO B C 1
ATOM 3781 O O . PRO B 1 202 ? 13.195 -1.323 -3.74 1 86.25 202 PRO B O 1
ATOM 3784 N N . GLN B 1 203 ? 14.641 -1.287 -2.012 1 90.56 203 GLN B N 1
ATOM 3785 C CA . GLN B 1 203 ? 14.18 -2.576 -1.506 1 90.56 203 GLN B CA 1
ATOM 3786 C C . GLN B 1 203 ? 13.445 -2.414 -0.179 1 90.56 203 GLN B C 1
ATOM 3788 O O . GLN B 1 203 ? 12.609 -3.25 0.182 1 90.56 203 GLN B O 1
ATOM 3793 N N . PHE B 1 204 ? 13.781 -1.321 0.467 1 94.19 204 PHE B N 1
ATOM 3794 C CA . PHE B 1 204 ? 13.32 -1.245 1.849 1 94.19 204 PHE B CA 1
ATOM 3795 C C . PHE B 1 204 ? 12.406 -0.046 2.049 1 94.19 204 PHE B C 1
ATOM 3797 O O . PHE B 1 204 ? 12.641 1.023 1.484 1 94.19 204 PHE B O 1
ATOM 3804 N N . GLU B 1 205 ? 11.438 -0.269 2.865 1 91.31 205 GLU B N 1
ATOM 3805 C CA . GLU B 1 205 ? 10.594 0.787 3.416 1 91.31 205 GLU B CA 1
ATOM 3806 C C . GLU B 1 205 ? 10.641 0.792 4.941 1 91.31 205 GLU B C 1
ATOM 3808 O O . GLU B 1 205 ? 10.922 -0.235 5.562 1 91.31 205 GLU B O 1
ATOM 3813 N N . VAL B 1 206 ? 10.375 2.027 5.461 1 93 206 VAL B N 1
ATOM 3814 C CA . VAL B 1 206 ? 10.5 2.137 6.91 1 93 206 VAL B CA 1
ATOM 3815 C C . VAL B 1 206 ? 9.125 2.389 7.531 1 93 206 VAL B C 1
ATOM 3817 O O . VAL B 1 206 ? 8.352 3.201 7.027 1 93 206 VAL B O 1
ATOM 3820 N N . ASP B 1 207 ? 8.805 1.633 8.516 1 88.75 207 ASP B N 1
ATOM 3821 C CA . ASP B 1 207 ? 7.66 1.849 9.391 1 88.75 207 ASP B CA 1
ATOM 3822 C C . ASP B 1 207 ? 8.094 1.882 10.859 1 88.75 207 ASP B C 1
ATOM 3824 O O . ASP B 1 207 ? 8.258 0.834 11.484 1 88.75 207 ASP B O 1
ATOM 3828 N N . GLY B 1 208 ? 8.141 3.111 11.367 1 88.81 208 GLY B N 1
ATOM 3829 C CA . GLY B 1 208 ? 8.773 3.23 12.672 1 88.81 208 GLY B CA 1
ATOM 3830 C C . GLY B 1 208 ? 10.227 2.801 12.664 1 88.81 208 GLY B C 1
ATOM 3831 O O . GLY B 1 208 ? 11.055 3.387 11.961 1 88.81 208 GLY B O 1
ATOM 3832 N N . ARG B 1 209 ? 10.57 1.791 13.398 1 93.75 209 ARG B N 1
ATOM 3833 C CA . ARG B 1 209 ? 11.922 1.244 13.398 1 93.75 209 ARG B CA 1
ATOM 3834 C C . ARG B 1 209 ? 11.992 -0.057 12.602 1 93.75 209 ARG B C 1
ATOM 3836 O O . ARG B 1 209 ? 13.07 -0.629 12.43 1 93.75 209 ARG B O 1
ATOM 3843 N N . ASN B 1 210 ? 10.812 -0.424 12.094 1 94.31 210 ASN B N 1
ATOM 3844 C CA . ASN B 1 210 ? 10.766 -1.65 11.305 1 94.31 210 ASN B CA 1
ATOM 3845 C C . ASN B 1 210 ? 11.133 -1.392 9.844 1 94.31 210 ASN B C 1
ATOM 3847 O O . ASN B 1 210 ? 10.867 -0.311 9.32 1 94.31 210 ASN B O 1
ATOM 3851 N N . ILE B 1 211 ? 11.742 -2.408 9.32 1 96.62 211 ILE B N 1
ATOM 3852 C CA . ILE B 1 211 ? 12.055 -2.395 7.895 1 96.62 211 ILE B CA 1
ATOM 3853 C C . ILE B 1 211 ? 11.109 -3.338 7.152 1 96.62 211 ILE B C 1
ATOM 3855 O O . ILE B 1 211 ? 10.953 -4.5 7.539 1 96.62 211 ILE B O 1
ATOM 3859 N N . LEU B 1 212 ? 10.461 -2.834 6.203 1 93.88 212 LEU B N 1
ATOM 3860 C CA . LEU B 1 212 ? 9.57 -3.643 5.375 1 93.88 212 LEU B CA 1
ATOM 3861 C C . LEU B 1 212 ? 10.266 -4.066 4.086 1 93.88 212 LEU B C 1
ATOM 3863 O O . LEU B 1 212 ? 10.891 -3.244 3.412 1 93.88 212 LEU B O 1
ATOM 3867 N N . TYR B 1 213 ? 10.234 -5.297 3.785 1 95.19 213 TYR B N 1
ATOM 3868 C CA . TYR B 1 213 ? 10.82 -5.875 2.578 1 95.19 213 TYR B CA 1
ATOM 3869 C C . TYR B 1 213 ? 9.828 -6.809 1.892 1 95.19 213 TYR B C 1
ATOM 3871 O O . TYR B 1 213 ? 9.227 -7.668 2.539 1 95.19 213 TYR B O 1
ATOM 3879 N N . THR B 1 214 ? 9.617 -6.547 0.621 1 93.94 214 THR B N 1
ATOM 3880 C CA . THR B 1 214 ? 8.789 -7.445 -0.169 1 93.94 214 THR B CA 1
ATOM 3881 C C . THR B 1 214 ? 9.633 -8.539 -0.812 1 93.94 214 THR B C 1
ATOM 3883 O O . THR B 1 214 ? 10.492 -8.258 -1.652 1 93.94 214 THR B O 1
ATOM 3886 N N . LEU B 1 215 ? 9.406 -9.766 -0.46 1 94.94 215 LEU B N 1
ATOM 3887 C CA . LEU B 1 215 ? 10.156 -10.914 -0.959 1 94.94 215 LEU B CA 1
ATOM 3888 C C . LEU B 1 215 ? 9.43 -11.57 -2.125 1 94.94 215 LEU B C 1
ATOM 3890 O O . LEU B 1 215 ? 8.359 -12.172 -1.94 1 94.94 215 LEU B O 1
ATOM 3894 N N . PRO B 1 216 ? 9.977 -11.5 -3.316 1 94.62 216 PRO B N 1
ATOM 3895 C CA . PRO B 1 216 ? 9.383 -12.242 -4.43 1 94.62 216 PRO B CA 1
ATOM 3896 C C . PRO B 1 216 ? 9.664 -13.742 -4.363 1 94.62 216 PRO B C 1
ATOM 3898 O O . PRO B 1 216 ? 10.82 -14.141 -4.18 1 94.62 216 PRO B O 1
ATOM 3901 N N . LEU B 1 217 ? 8.648 -14.547 -4.469 1 96.06 217 LEU B N 1
ATOM 3902 C CA . LEU B 1 217 ? 8.742 -16 -4.52 1 96.06 217 LEU B CA 1
ATOM 3903 C C . LEU B 1 217 ? 8.047 -16.547 -5.762 1 96.06 217 LEU B C 1
ATOM 3905 O O . LEU B 1 217 ? 7.031 -16 -6.203 1 96.06 217 LEU B O 1
ATOM 3909 N N . THR B 1 218 ? 8.695 -17.641 -6.27 1 96.94 218 THR B N 1
ATOM 3910 C CA . THR B 1 218 ? 7.977 -18.375 -7.301 1 96.94 218 THR B CA 1
ATOM 3911 C C . THR B 1 218 ? 6.84 -19.188 -6.691 1 96.94 218 THR B C 1
ATOM 3913 O O . THR B 1 218 ? 6.836 -19.453 -5.488 1 96.94 218 THR B O 1
ATOM 3916 N N . PRO B 1 219 ? 5.809 -19.516 -7.543 1 97.5 219 PRO B N 1
ATOM 3917 C CA . PRO B 1 219 ? 4.672 -20.266 -7.008 1 97.5 219 PRO B CA 1
ATOM 3918 C C . PRO B 1 219 ? 5.082 -21.578 -6.352 1 97.5 219 PRO B C 1
ATOM 3920 O O . PRO B 1 219 ? 4.531 -21.953 -5.312 1 97.5 219 PRO B O 1
ATOM 3923 N N . TRP B 1 220 ? 6.121 -22.297 -6.91 1 97.44 220 TRP B N 1
ATOM 3924 C CA . TRP B 1 220 ? 6.512 -23.578 -6.352 1 97.44 220 TRP B CA 1
ATOM 3925 C C . TRP B 1 220 ? 7.305 -23.391 -5.062 1 97.44 220 TRP B C 1
ATOM 3927 O O . TRP B 1 220 ? 7.207 -24.219 -4.145 1 97.44 220 TRP B O 1
ATOM 3937 N N . GLN B 1 221 ? 8.039 -22.297 -4.934 1 97.44 221 GLN B N 1
ATOM 3938 C CA . GLN B 1 221 ? 8.719 -22.016 -3.674 1 97.44 221 GLN B CA 1
ATOM 3939 C C . GLN B 1 221 ? 7.711 -21.75 -2.557 1 97.44 221 GLN B C 1
ATOM 3941 O O . GLN B 1 221 ? 7.895 -22.219 -1.429 1 97.44 221 GLN B O 1
ATOM 3946 N N . ALA B 1 222 ? 6.625 -21 -2.871 1 97.19 222 ALA B N 1
ATOM 3947 C CA . ALA B 1 222 ? 5.586 -20.672 -1.899 1 97.19 222 ALA B CA 1
ATOM 3948 C C . ALA B 1 222 ? 4.789 -21.906 -1.502 1 97.19 222 ALA B C 1
ATOM 3950 O O . ALA B 1 222 ? 4.492 -22.109 -0.323 1 97.19 222 ALA B O 1
ATOM 3951 N N . ALA B 1 223 ? 4.453 -22.75 -2.486 1 96.88 223 ALA B N 1
ATOM 3952 C CA . ALA B 1 223 ? 3.588 -23.906 -2.264 1 96.88 223 ALA B CA 1
ATOM 3953 C C . ALA B 1 223 ? 4.332 -25.016 -1.528 1 96.88 223 ALA B C 1
ATOM 3955 O O . ALA B 1 223 ? 3.773 -25.656 -0.64 1 96.88 223 ALA B O 1
ATOM 3956 N N . LEU B 1 224 ? 5.617 -25.281 -1.907 1 97.06 224 LEU B N 1
ATOM 3957 C CA . LEU B 1 224 ? 6.344 -26.438 -1.403 1 97.06 224 LEU B CA 1
ATOM 3958 C C . LEU B 1 224 ? 7.27 -26.047 -0.26 1 97.06 224 LEU B C 1
ATOM 3960 O O . LEU B 1 224 ? 7.75 -26.906 0.48 1 97.06 224 LEU B O 1
ATOM 3964 N N . GLY B 1 225 ? 7.504 -24.719 -0.034 1 96.5 225 GLY B N 1
ATOM 3965 C CA . GLY B 1 225 ? 8.469 -24.266 0.948 1 96.5 225 GLY B CA 1
ATOM 3966 C C . GLY B 1 225 ? 9.891 -24.219 0.412 1 96.5 225 GLY B C 1
ATOM 3967 O O . GLY B 1 225 ? 10.203 -24.844 -0.596 1 96.5 225 GLY B O 1
ATOM 3968 N N . THR B 1 226 ? 10.711 -23.406 1.008 1 95.69 226 THR B N 1
ATOM 3969 C CA . THR B 1 226 ? 12.102 -23.25 0.608 1 95.69 226 THR B CA 1
ATOM 3970 C C . THR B 1 226 ? 12.883 -22.484 1.668 1 95.69 226 THR B C 1
ATOM 3972 O O . THR B 1 226 ? 12.336 -22.109 2.705 1 95.69 226 THR B O 1
ATOM 3975 N N . SER B 1 227 ? 14.164 -22.5 1.539 1 96.31 227 SER B N 1
ATOM 3976 C CA . SER B 1 227 ? 15.055 -21.594 2.268 1 96.31 227 SER B CA 1
ATOM 3977 C C . SER B 1 227 ? 15.695 -20.578 1.334 1 96.31 227 SER B C 1
ATOM 3979 O O . SER B 1 227 ? 16.281 -20.953 0.313 1 96.31 227 SER B O 1
ATOM 3981 N N . ILE B 1 228 ? 15.555 -19.375 1.727 1 95.19 228 ILE B N 1
ATOM 3982 C CA . ILE B 1 228 ? 16.016 -18.344 0.8 1 95.19 228 ILE B CA 1
ATOM 3983 C C . ILE B 1 228 ? 16.781 -17.266 1.564 1 95.19 228 ILE B C 1
ATOM 3985 O O . ILE B 1 228 ? 16.469 -16.969 2.719 1 95.19 228 ILE B O 1
ATOM 3989 N N . SER B 1 229 ? 17.812 -16.75 0.91 1 96.19 229 SER B N 1
ATOM 3990 C CA . SER B 1 229 ? 18.578 -15.648 1.474 1 96.19 229 SER B CA 1
ATOM 3991 C C . SER B 1 229 ? 17.844 -14.32 1.311 1 96.19 229 SER B C 1
ATOM 3993 O O . SER B 1 229 ? 17.469 -13.945 0.197 1 96.19 229 SER B O 1
ATOM 3995 N N . VAL B 1 230 ? 17.578 -13.602 2.367 1 96.75 230 VAL B N 1
ATOM 3996 C CA . VAL B 1 230 ? 16.859 -12.328 2.361 1 96.75 230 VAL B CA 1
ATOM 3997 C C . VAL B 1 230 ? 17.812 -11.195 2.744 1 96.75 230 VAL B C 1
ATOM 3999 O O . VAL B 1 230 ? 18.578 -11.312 3.703 1 96.75 230 VAL B O 1
ATOM 4002 N N . PRO B 1 231 ? 17.766 -10.094 1.946 1 95.75 231 PRO B N 1
ATOM 4003 C CA . PRO B 1 231 ? 18.609 -8.945 2.301 1 95.75 231 PRO B CA 1
ATOM 4004 C C . PRO B 1 231 ? 18.125 -8.219 3.549 1 95.75 231 PRO B C 1
ATOM 4006 O O . PRO B 1 231 ? 16.922 -8.102 3.766 1 95.75 231 PRO B O 1
ATOM 4009 N N . THR B 1 232 ? 18.984 -7.773 4.398 1 97.19 232 THR B N 1
ATOM 4010 C CA . THR B 1 232 ? 18.75 -6.875 5.523 1 97.19 232 THR B CA 1
ATOM 4011 C C . THR B 1 232 ? 19.812 -5.785 5.578 1 97.19 232 THR B C 1
ATOM 4013 O O . THR B 1 232 ? 20.797 -5.836 4.832 1 97.19 232 THR B O 1
ATOM 4016 N N . LEU B 1 233 ? 19.547 -4.785 6.375 1 96.56 233 LEU B N 1
ATOM 4017 C CA . LEU B 1 233 ? 20.531 -3.725 6.516 1 96.56 233 LEU B CA 1
ATOM 4018 C C . LEU B 1 233 ? 21.797 -4.246 7.191 1 96.56 233 LEU B C 1
ATOM 4020 O O . LEU B 1 233 ? 22.875 -3.693 7.004 1 96.56 233 LEU B O 1
ATOM 4024 N N . GLY B 1 234 ? 21.734 -5.301 7.949 1 95.5 234 GLY B N 1
ATOM 4025 C CA . GLY B 1 234 ? 22.859 -5.887 8.664 1 95.5 234 GLY B CA 1
ATOM 4026 C C . GLY B 1 234 ? 23.469 -7.07 7.938 1 95.5 234 GLY B C 1
ATOM 4027 O O . GLY B 1 234 ? 24.25 -7.82 8.516 1 95.5 234 GLY B O 1
ATOM 4028 N N . GLY B 1 235 ? 23.078 -7.309 6.746 1 95.56 235 GLY B N 1
ATOM 4029 C CA . GLY B 1 235 ? 23.562 -8.461 6 1 95.56 235 GLY B CA 1
ATOM 4030 C C . GLY B 1 235 ? 22.484 -9.484 5.715 1 95.56 235 GLY B C 1
ATOM 4031 O O . GLY B 1 235 ? 21.453 -9.523 6.395 1 95.56 235 GLY B O 1
ATOM 4032 N N . ALA B 1 236 ? 22.781 -10.305 4.738 1 96.25 236 ALA B N 1
ATOM 4033 C CA . ALA B 1 236 ? 21.797 -11.289 4.301 1 96.25 236 ALA B CA 1
ATOM 4034 C C . ALA B 1 236 ? 21.547 -12.336 5.383 1 96.25 236 ALA B C 1
ATOM 4036 O O . ALA B 1 236 ? 22.469 -12.703 6.121 1 96.25 236 ALA B O 1
ATOM 4037 N N . VAL B 1 237 ? 20.344 -12.789 5.484 1 96.56 237 VAL B N 1
ATOM 4038 C CA . VAL B 1 237 ? 19.938 -13.82 6.434 1 96.56 237 VAL B CA 1
ATOM 4039 C C . VAL B 1 237 ? 19.156 -14.914 5.703 1 96.56 237 VAL B C 1
ATOM 4041 O O . VAL B 1 237 ? 18.328 -14.617 4.832 1 96.56 237 VAL B O 1
ATOM 4044 N N . GLU B 1 238 ? 19.438 -16.141 6.102 1 96.75 238 GLU B N 1
ATOM 4045 C CA . GLU B 1 238 ? 18.688 -17.25 5.539 1 96.75 238 GLU B CA 1
ATOM 4046 C C . GLU B 1 238 ? 17.312 -17.391 6.207 1 96.75 238 GLU B C 1
ATOM 4048 O O . GLU B 1 238 ? 17.219 -17.516 7.43 1 96.75 238 GLU B O 1
ATOM 4053 N N . LEU B 1 239 ? 16.266 -17.344 5.43 1 96.75 239 LEU B N 1
ATOM 4054 C CA . LEU B 1 239 ? 14.898 -17.406 5.926 1 96.75 239 LEU B CA 1
ATOM 4055 C C . LEU B 1 239 ? 14.195 -18.672 5.434 1 96.75 239 LEU B C 1
ATOM 4057 O O . LEU B 1 239 ? 14.227 -18.984 4.238 1 96.75 239 LEU B O 1
ATOM 4061 N N . LYS B 1 240 ? 13.688 -19.359 6.328 1 96.88 240 LYS B N 1
ATOM 4062 C CA . LYS B 1 240 ? 12.891 -20.531 5.973 1 96.88 240 LYS B CA 1
ATOM 4063 C C . LYS B 1 240 ? 11.453 -20.141 5.637 1 96.88 240 LYS B C 1
ATOM 4065 O O . LYS B 1 240 ? 10.781 -19.5 6.438 1 96.88 240 LYS B O 1
ATOM 4070 N N . ILE B 1 241 ? 11.047 -20.516 4.453 1 96.94 241 ILE B N 1
ATOM 4071 C CA . ILE B 1 241 ? 9.68 -20.281 4.004 1 96.94 241 ILE B CA 1
ATOM 4072 C C . ILE B 1 241 ? 8.867 -21.578 4.156 1 96.94 241 ILE B C 1
ATOM 4074 O O . ILE B 1 241 ? 9.164 -22.578 3.52 1 96.94 241 ILE B O 1
ATOM 4078 N N . PRO B 1 242 ? 7.875 -21.5 4.996 1 96.56 242 PRO B N 1
ATOM 4079 C CA . PRO B 1 242 ? 7.055 -22.703 5.137 1 96.56 242 PRO B CA 1
ATOM 4080 C C . PRO B 1 242 ? 6.266 -23.031 3.869 1 96.56 242 PRO B C 1
ATOM 4082 O O . PRO B 1 242 ? 5.984 -22.141 3.066 1 96.56 242 PRO B O 1
ATOM 4085 N N . ALA B 1 243 ? 5.988 -24.375 3.721 1 95.81 243 ALA B N 1
ATOM 4086 C CA . ALA B 1 243 ? 5.082 -24.766 2.646 1 95.81 243 ALA B CA 1
ATOM 4087 C C . ALA B 1 243 ? 3.723 -24.094 2.793 1 95.81 243 ALA B C 1
ATOM 4089 O O . ALA B 1 243 ? 3.344 -23.672 3.893 1 95.81 243 ALA B O 1
ATOM 4090 N N . ASP B 1 244 ? 3.082 -23.922 1.615 1 95.19 244 ASP B N 1
ATOM 4091 C CA . ASP B 1 244 ? 1.741 -23.344 1.544 1 95.19 244 ASP B CA 1
ATOM 4092 C C . ASP B 1 244 ? 1.728 -21.906 2.07 1 95.19 244 ASP B C 1
ATOM 4094 O O . ASP B 1 244 ? 0.837 -21.531 2.834 1 95.19 244 ASP B O 1
ATOM 4098 N N . SER B 1 245 ? 2.777 -21.188 1.802 1 94.38 245 SER B N 1
ATOM 4099 C CA . SER B 1 245 ? 2.838 -19.766 2.143 1 94.38 245 SER B CA 1
ATOM 4100 C C . SER B 1 245 ? 2.002 -18.922 1.178 1 94.38 245 SER B C 1
ATOM 4102 O O . SER B 1 245 ? 2.15 -19.047 -0.041 1 94.38 245 SER B O 1
ATOM 4104 N N . ASP B 1 246 ? 1.185 -18.078 1.668 1 91.81 246 ASP B N 1
ATOM 4105 C CA . ASP B 1 246 ? 0.283 -17.234 0.876 1 91.81 246 ASP B CA 1
ATOM 4106 C C . ASP B 1 246 ? 0.944 -15.914 0.502 1 91.81 246 ASP B C 1
ATOM 4108 O O . ASP B 1 246 ? 1.817 -15.43 1.222 1 91.81 246 ASP B O 1
ATOM 4112 N N . ALA B 1 247 ? 0.455 -15.422 -0.672 1 90.81 247 ALA B N 1
ATOM 4113 C CA . ALA B 1 247 ? 0.81 -14.039 -0.991 1 90.81 247 ALA B CA 1
ATOM 4114 C C . ALA B 1 247 ? 0.373 -13.094 0.121 1 90.81 247 ALA B C 1
ATOM 4116 O O . ALA B 1 247 ? -0.72 -13.234 0.674 1 90.81 247 ALA B O 1
ATOM 4117 N N . GLY B 1 248 ? 1.259 -12.141 0.48 1 87.94 248 GLY B N 1
ATOM 4118 C CA . GLY B 1 248 ? 0.927 -11.164 1.507 1 87.94 248 GLY B CA 1
ATOM 4119 C C . GLY B 1 248 ? 1.309 -11.609 2.904 1 87.94 248 GLY B C 1
ATOM 4120 O O . GLY B 1 248 ? 1.33 -10.805 3.838 1 87.94 248 GLY B O 1
ATOM 4121 N N . ARG B 1 249 ? 1.604 -12.898 3.057 1 89.88 249 ARG B N 1
ATOM 4122 C CA . ARG B 1 249 ? 2.061 -13.383 4.355 1 89.88 249 ARG B CA 1
ATOM 4123 C C . ARG B 1 249 ? 3.277 -12.602 4.836 1 89.88 249 ARG B C 1
ATOM 4125 O O . ARG B 1 249 ? 4.18 -12.297 4.051 1 89.88 249 ARG B O 1
ATOM 4132 N N . LYS B 1 250 ? 3.254 -12.297 6.156 1 91.19 250 LYS B N 1
ATOM 4133 C CA . LYS B 1 250 ? 4.359 -11.539 6.734 1 91.19 250 LYS B CA 1
ATOM 4134 C C . LYS B 1 250 ? 5.184 -12.398 7.684 1 91.19 250 LYS B C 1
ATOM 4136 O O . LYS B 1 250 ? 4.629 -13.125 8.516 1 91.19 250 LYS B O 1
ATOM 4141 N N . LEU B 1 251 ? 6.445 -12.422 7.461 1 94.56 251 LEU B N 1
ATOM 4142 C CA . LEU B 1 251 ? 7.406 -13.086 8.336 1 94.56 251 LEU B CA 1
ATOM 4143 C C . LEU B 1 251 ? 8.297 -12.062 9.031 1 94.56 251 LEU B C 1
ATOM 4145 O O . LEU B 1 251 ? 8.742 -11.094 8.414 1 94.56 251 LEU B O 1
ATOM 4149 N N . ARG B 1 252 ? 8.547 -12.305 10.273 1 95.12 252 ARG B N 1
ATOM 4150 C CA . ARG B 1 252 ? 9.273 -11.312 11.07 1 95.12 252 ARG B CA 1
ATOM 4151 C C . ARG B 1 252 ? 10.688 -11.789 11.375 1 95.12 252 ARG B C 1
ATOM 4153 O O . ARG B 1 252 ? 10.891 -12.914 11.82 1 95.12 252 ARG B O 1
ATOM 4160 N N . LEU B 1 253 ? 11.664 -11.031 11.047 1 97 253 LEU B N 1
ATOM 4161 C CA . LEU B 1 253 ? 13.047 -11.18 11.484 1 97 253 LEU B CA 1
ATOM 4162 C C . LEU B 1 253 ? 13.344 -10.25 12.656 1 97 253 LEU B C 1
ATOM 4164 O O . LEU B 1 253 ? 13.609 -9.062 12.453 1 97 253 LEU B O 1
ATOM 4168 N N . ARG B 1 254 ? 13.43 -10.852 13.805 1 95.81 254 ARG B N 1
ATOM 4169 C CA . ARG B 1 254 ? 13.547 -10.07 15.031 1 95.81 254 ARG B CA 1
ATOM 4170 C C . ARG B 1 254 ? 14.883 -9.344 15.094 1 95.81 254 ARG B C 1
ATOM 4172 O O . ARG B 1 254 ? 15.93 -9.938 14.828 1 95.81 254 ARG B O 1
ATOM 4179 N N . GLY B 1 255 ? 14.859 -8.055 15.406 1 96.5 255 GLY B N 1
ATOM 4180 C CA . GLY B 1 255 ? 16.047 -7.262 15.656 1 96.5 255 GLY B CA 1
ATOM 4181 C C . GLY B 1 255 ? 16.766 -6.84 14.391 1 96.5 255 GLY B C 1
ATOM 4182 O O . GLY B 1 255 ? 17.875 -6.297 14.445 1 96.5 255 GLY B O 1
ATOM 4183 N N . ARG B 1 256 ? 16.078 -7.031 13.281 1 97.25 256 ARG B N 1
ATOM 4184 C CA . ARG B 1 256 ? 16.75 -6.762 12.016 1 97.25 256 ARG B CA 1
ATOM 4185 C C . ARG B 1 256 ? 16.25 -5.461 11.391 1 97.25 256 ARG B C 1
ATOM 4187 O O . ARG B 1 256 ? 16.438 -5.227 10.195 1 97.25 256 ARG B O 1
ATOM 4194 N N . GLY B 1 257 ? 15.594 -4.633 12.156 1 97.06 257 GLY B N 1
ATOM 4195 C CA . GLY B 1 257 ? 15.219 -3.287 11.75 1 97.06 257 GLY B CA 1
ATOM 4196 C C . GLY B 1 257 ? 16.25 -2.244 12.125 1 97.06 257 GLY B C 1
ATOM 4197 O O . GLY B 1 257 ? 17.438 -2.549 12.211 1 97.06 257 GLY B O 1
ATOM 4198 N N . LEU B 1 258 ? 15.812 -1.011 12.211 1 97.31 258 LEU B N 1
ATOM 4199 C CA . LEU B 1 258 ? 16.703 0.079 12.602 1 97.31 258 LEU B CA 1
ATOM 4200 C C . LEU B 1 258 ? 17.047 -0.001 14.086 1 97.31 258 LEU B C 1
ATOM 4202 O O . LEU B 1 258 ? 16.219 -0.411 14.898 1 97.31 258 LEU B O 1
ATOM 4206 N N . PRO B 1 259 ? 18.266 0.437 14.352 1 96.81 259 PRO B N 1
ATOM 4207 C CA . PRO B 1 259 ? 18.688 0.395 15.75 1 96.81 259 PRO B CA 1
ATOM 4208 C C . PRO B 1 259 ? 17.828 1.292 16.656 1 96.81 259 PRO B C 1
ATOM 4210 O O . PRO B 1 259 ? 17.422 2.375 16.234 1 96.81 259 PRO B O 1
ATOM 4213 N N . GLY B 1 260 ? 17.578 0.809 17.844 1 93.62 260 GLY B N 1
ATOM 4214 C CA . GLY B 1 260 ? 16.875 1.504 18.906 1 93.62 260 GLY B CA 1
ATOM 4215 C C . GLY B 1 260 ? 16.859 0.738 20.203 1 93.62 260 GLY B C 1
ATOM 4216 O O . GLY B 1 260 ? 17.719 -0.116 20.438 1 93.62 260 GLY B O 1
ATOM 4217 N N . ASN B 1 261 ? 16 1.194 21.172 1 90.75 261 ASN B N 1
ATOM 4218 C CA . ASN B 1 261 ? 15.789 0.493 22.438 1 90.75 261 ASN B CA 1
ATOM 4219 C C . ASN B 1 261 ? 14.32 0.162 22.656 1 90.75 261 ASN B C 1
ATOM 4221 O O . ASN B 1 261 ? 13.578 0.954 23.234 1 90.75 261 ASN B O 1
ATOM 4225 N N . PRO B 1 262 ? 13.875 -0.957 22.203 1 92.75 262 PRO B N 1
ATOM 4226 C CA . PRO B 1 262 ? 14.562 -2.043 21.5 1 92.75 262 PRO B CA 1
ATOM 4227 C C . PRO B 1 262 ? 14.742 -1.76 20.016 1 92.75 262 PRO B C 1
ATOM 4229 O O . PRO B 1 262 ? 14.148 -0.819 19.484 1 92.75 262 PRO B O 1
ATOM 4232 N N . ASP B 1 263 ? 15.617 -2.598 19.328 1 96.06 263 ASP B N 1
ATOM 4233 C CA . ASP B 1 263 ? 15.766 -2.553 17.891 1 96.06 263 ASP B CA 1
ATOM 4234 C C . ASP B 1 263 ? 14.445 -2.873 17.188 1 96.06 263 ASP B C 1
ATOM 4236 O O . ASP B 1 263 ? 13.609 -3.604 17.719 1 96.06 263 ASP B O 1
ATOM 4240 N N . GLY B 1 264 ? 14.281 -2.264 16 1 96.19 264 GLY B N 1
ATOM 4241 C CA . GLY B 1 264 ? 13.156 -2.678 15.18 1 96.19 264 GLY B CA 1
ATOM 4242 C C . GLY B 1 264 ? 13.359 -4.031 14.523 1 96.19 264 GLY B C 1
ATOM 4243 O O . GLY B 1 264 ? 14.445 -4.609 14.609 1 96.19 264 GLY B O 1
ATOM 4244 N N . ASP B 1 265 ? 12.312 -4.535 13.914 1 96.94 265 ASP B N 1
ATOM 4245 C CA . ASP B 1 265 ? 12.352 -5.801 13.188 1 96.94 265 ASP B CA 1
ATOM 4246 C C . ASP B 1 265 ? 12.273 -5.566 11.68 1 96.94 265 ASP B C 1
ATOM 4248 O O . ASP B 1 265 ? 12 -4.453 11.227 1 96.94 265 ASP B O 1
ATOM 4252 N N . GLN B 1 266 ? 12.648 -6.578 11.008 1 96.94 266 GLN B N 1
ATOM 4253 C CA . GLN B 1 266 ? 12.328 -6.566 9.586 1 96.94 266 GLN B CA 1
ATOM 4254 C C . GLN B 1 266 ? 11.117 -7.441 9.289 1 96.94 266 GLN B C 1
ATOM 4256 O O . GLN B 1 266 ? 11.062 -8.602 9.703 1 96.94 266 GLN B O 1
ATOM 4261 N N . ILE B 1 267 ? 10.172 -6.824 8.688 1 94.62 267 ILE B N 1
ATOM 4262 C CA . ILE B 1 267 ? 8.969 -7.527 8.258 1 94.62 267 ILE B CA 1
ATOM 4263 C C . ILE B 1 267 ? 9.094 -7.906 6.785 1 94.62 267 ILE B C 1
ATOM 4265 O O . ILE B 1 267 ? 9.172 -7.031 5.918 1 94.62 267 ILE B O 1
ATOM 4269 N N . VAL B 1 268 ? 9.125 -9.172 6.527 1 96.25 268 VAL B N 1
ATOM 4270 C CA . VAL B 1 268 ? 9.234 -9.703 5.172 1 96.25 268 VAL B CA 1
ATOM 4271 C C . VAL B 1 268 ? 7.852 -10.109 4.668 1 96.25 268 VAL B C 1
ATOM 4273 O O . VAL B 1 268 ? 7.234 -11.031 5.207 1 96.25 268 VAL B O 1
ATOM 4276 N N . GLU B 1 269 ? 7.445 -9.383 3.701 1 93.38 269 GLU B N 1
ATOM 4277 C CA . GLU B 1 269 ? 6.152 -9.703 3.105 1 93.38 269 GLU B CA 1
ATOM 4278 C C . GLU B 1 269 ? 6.32 -10.5 1.812 1 93.38 269 GLU B C 1
ATOM 4280 O O . GLU B 1 269 ? 7.059 -10.078 0.916 1 93.38 269 GLU B O 1
ATOM 4285 N N . ILE B 1 270 ? 5.609 -11.562 1.655 1 94.44 270 ILE B N 1
ATOM 4286 C CA . ILE B 1 270 ? 5.766 -12.469 0.523 1 94.44 270 ILE B CA 1
ATOM 4287 C C . ILE B 1 270 ? 4.918 -11.984 -0.65 1 94.44 270 ILE B C 1
ATOM 4289 O O . ILE B 1 270 ? 3.738 -11.672 -0.484 1 94.44 270 ILE B O 1
ATOM 4293 N N . GLU B 1 271 ? 5.543 -11.828 -1.745 1 94.25 271 GLU B N 1
ATOM 4294 C CA . GLU B 1 271 ? 4.875 -11.609 -3.025 1 94.25 271 GLU B CA 1
ATOM 4295 C C . GLU B 1 271 ? 5.141 -12.758 -3.99 1 94.25 271 GLU B C 1
ATOM 4297 O O . GLU B 1 271 ? 6.293 -13.141 -4.207 1 94.25 271 GLU B O 1
ATOM 4302 N N . ILE B 1 272 ? 4.098 -13.305 -4.566 1 95.56 272 ILE B N 1
ATOM 4303 C CA . ILE B 1 272 ? 4.266 -14.414 -5.5 1 95.56 272 ILE B CA 1
ATOM 4304 C C . ILE B 1 272 ? 4.406 -13.867 -6.922 1 95.56 272 ILE B C 1
ATOM 4306 O O . ILE B 1 272 ? 3.602 -13.039 -7.359 1 95.56 272 ILE B O 1
ATOM 4310 N N . VAL B 1 273 ? 5.414 -14.312 -7.633 1 94.88 273 VAL B N 1
ATOM 4311 C CA . VAL B 1 273 ? 5.668 -13.922 -9.016 1 94.88 273 VAL B CA 1
ATOM 4312 C C . VAL B 1 273 ? 5.656 -15.164 -9.914 1 94.88 273 VAL B C 1
ATOM 4314 O O . VAL B 1 273 ? 6.422 -16.109 -9.688 1 94.88 273 VAL B O 1
ATOM 4317 N N . ALA B 1 274 ? 4.816 -15.211 -10.891 1 95.38 274 ALA B N 1
ATOM 4318 C CA . ALA B 1 274 ? 4.77 -16.297 -11.859 1 95.38 274 ALA B CA 1
ATOM 4319 C C . ALA B 1 274 ? 5.68 -16.016 -13.055 1 95.38 274 ALA B C 1
ATOM 4321 O O . ALA B 1 274 ? 5.375 -15.148 -13.883 1 95.38 274 ALA B O 1
ATOM 4322 N N . PRO B 1 275 ? 6.773 -16.781 -13.156 1 95.19 275 PRO B N 1
ATOM 4323 C CA . PRO B 1 275 ? 7.664 -16.516 -14.289 1 95.19 275 PRO B CA 1
ATOM 4324 C C . PRO B 1 275 ? 6.992 -16.766 -15.641 1 95.19 275 PRO B C 1
ATOM 4326 O O . PRO B 1 275 ? 6.184 -17.688 -15.773 1 95.19 275 PRO B O 1
ATOM 4329 N N . ALA B 1 276 ? 7.379 -15.945 -16.594 1 94.25 276 ALA B N 1
ATOM 4330 C CA . ALA B 1 276 ? 6.848 -16.094 -17.938 1 94.25 276 ALA B CA 1
ATOM 4331 C C . ALA B 1 276 ? 7.305 -17.406 -18.562 1 94.25 276 ALA B C 1
ATOM 4333 O O . ALA B 1 276 ? 8.445 -17.844 -18.359 1 94.25 276 ALA B O 1
ATOM 4334 N N . ALA B 1 277 ? 6.402 -18.031 -19.344 1 95.06 277 ALA B N 1
ATOM 4335 C CA . ALA B 1 277 ? 6.762 -19.234 -20.094 1 95.06 277 ALA B CA 1
ATOM 4336 C C . ALA B 1 277 ? 7.441 -18.875 -21.406 1 95.06 277 ALA B C 1
ATOM 4338 O O . ALA B 1 277 ? 6.809 -18.344 -22.312 1 95.06 277 ALA B O 1
ATOM 4339 N N . THR B 1 278 ? 8.719 -19.203 -21.516 1 94 278 THR B N 1
ATOM 4340 C CA . THR B 1 278 ? 9.484 -18.781 -22.688 1 94 278 THR B CA 1
ATOM 4341 C C . THR B 1 278 ? 9.625 -19.938 -23.672 1 94 278 THR B C 1
ATOM 4343 O O . THR B 1 278 ? 10.117 -19.734 -24.797 1 94 278 THR B O 1
ATOM 4346 N N . ASP B 1 279 ? 9.289 -21.141 -23.375 1 94.81 279 ASP B N 1
ATOM 4347 C CA . ASP B 1 279 ? 9.344 -22.281 -24.266 1 94.81 279 ASP B CA 1
ATOM 4348 C C . ASP B 1 279 ? 8.164 -23.234 -24.031 1 94.81 279 ASP B C 1
ATOM 4350 O O . ASP B 1 279 ? 7.363 -23.016 -23.125 1 94.81 279 ASP B O 1
ATOM 4354 N N . GLU B 1 280 ? 8.078 -24.234 -24.891 1 96.31 280 GLU B N 1
ATOM 4355 C CA . GLU B 1 280 ? 6.918 -25.125 -24.875 1 96.31 280 GLU B CA 1
ATOM 4356 C C . GLU B 1 280 ? 6.891 -25.969 -23.609 1 96.31 280 GLU B C 1
ATOM 4358 O O . GLU B 1 280 ? 5.82 -26.297 -23.109 1 96.31 280 GLU B O 1
ATOM 4363 N N . ALA B 1 281 ? 8.055 -26.359 -23.141 1 96.81 281 ALA B N 1
ATOM 4364 C CA . ALA B 1 281 ? 8.125 -27.172 -21.922 1 96.81 281 ALA B CA 1
ATOM 4365 C C . ALA B 1 281 ? 7.547 -26.406 -20.734 1 96.81 281 ALA B C 1
ATOM 4367 O O . ALA B 1 281 ? 6.816 -26.984 -19.922 1 96.81 281 ALA B O 1
ATOM 4368 N N . GLN B 1 282 ? 7.875 -25.203 -20.625 1 97.38 282 GLN B N 1
ATOM 4369 C CA . GLN B 1 282 ? 7.387 -24.344 -19.547 1 97.38 282 GLN B CA 1
ATOM 4370 C C . GLN B 1 282 ? 5.883 -24.125 -19.656 1 97.38 282 GLN B C 1
ATOM 4372 O O . GLN B 1 282 ? 5.164 -24.172 -18.656 1 97.38 282 GLN B O 1
ATOM 4377 N N . LYS B 1 283 ? 5.387 -23.891 -20.844 1 97.19 283 LYS B N 1
ATOM 4378 C CA . LYS B 1 283 ? 3.951 -23.734 -21.062 1 97.19 283 LYS B CA 1
ATOM 4379 C C . LYS B 1 283 ? 3.199 -25 -20.656 1 97.19 283 LYS B C 1
ATOM 4381 O O . LYS B 1 283 ? 2.172 -24.938 -19.984 1 97.19 283 LYS B O 1
ATOM 4386 N N . LYS B 1 284 ? 3.775 -26.109 -21.141 1 97.06 284 LYS B N 1
ATOM 4387 C CA . LYS B 1 284 ? 3.17 -27.406 -20.812 1 97.06 284 LYS B CA 1
ATOM 4388 C C . LYS B 1 284 ? 3.137 -27.625 -19.297 1 97.06 284 LYS B C 1
ATOM 4390 O O . LYS B 1 284 ? 2.162 -28.156 -18.766 1 97.06 284 LYS B O 1
ATOM 4395 N N . ALA B 1 285 ? 4.227 -27.25 -18.641 1 97.5 285 ALA B N 1
ATOM 4396 C CA . ALA B 1 285 ? 4.293 -27.406 -17.188 1 97.5 285 ALA B CA 1
ATOM 4397 C C . ALA B 1 285 ? 3.197 -26.594 -16.5 1 97.5 285 ALA B C 1
ATOM 4399 O O . ALA B 1 285 ? 2.574 -27.078 -15.547 1 97.5 285 ALA B O 1
ATOM 4400 N N . TYR B 1 286 ? 2.951 -25.359 -16.938 1 98.12 286 TYR B N 1
ATOM 4401 C CA . TYR B 1 286 ? 1.879 -24.531 -16.391 1 98.12 286 TYR B CA 1
ATOM 4402 C C . TYR B 1 286 ? 0.519 -25.172 -16.625 1 98.12 286 TYR B C 1
ATOM 4404 O O . TYR B 1 286 ? -0.345 -25.172 -15.75 1 98.12 286 TYR B O 1
ATOM 4412 N N . ARG B 1 287 ? 0.299 -25.75 -17.828 1 97.62 287 ARG B N 1
ATOM 4413 C CA . ARG B 1 287 ? -0.959 -26.406 -18.141 1 97.62 287 ARG B CA 1
ATOM 4414 C C . ARG B 1 287 ? -1.177 -27.625 -17.25 1 97.62 287 ARG B C 1
ATOM 4416 O O . ARG B 1 287 ? -2.293 -27.859 -16.781 1 97.62 287 ARG B O 1
ATOM 4423 N N . ASN B 1 288 ? -0.107 -28.375 -17.078 1 97.12 288 ASN B N 1
ATOM 4424 C CA . ASN B 1 288 ? -0.191 -29.547 -16.203 1 97.12 288 ASN B CA 1
ATOM 4425 C C . ASN B 1 288 ? -0.542 -29.141 -14.773 1 97.12 288 ASN B C 1
ATOM 4427 O O . ASN B 1 288 ? -1.283 -29.844 -14.094 1 97.12 288 ASN B O 1
ATOM 4431 N N . LEU B 1 289 ? 0.046 -28.031 -14.32 1 97.56 289 LEU B N 1
ATOM 4432 C CA . LEU B 1 289 ? -0.288 -27.531 -12.992 1 97.56 289 LEU B CA 1
ATOM 4433 C C . LEU B 1 289 ? -1.764 -27.156 -12.906 1 97.56 289 LEU B C 1
ATOM 4435 O O . LEU B 1 289 ? -2.447 -27.531 -11.953 1 97.56 289 LEU B O 1
ATOM 4439 N N . ALA B 1 290 ? -2.264 -26.438 -13.898 1 97.19 290 ALA B N 1
ATOM 4440 C CA . ALA B 1 290 ? -3.676 -26.078 -13.961 1 97.19 290 ALA B CA 1
ATOM 4441 C C . ALA B 1 290 ? -4.566 -27.312 -13.867 1 97.19 290 ALA B C 1
ATOM 4443 O O . ALA B 1 290 ? -5.535 -27.328 -13.102 1 97.19 290 ALA B O 1
ATOM 4444 N N . LYS B 1 291 ? -4.164 -28.344 -14.617 1 96.94 291 LYS B N 1
ATOM 4445 C CA . LYS B 1 291 ? -4.918 -29.594 -14.641 1 96.94 291 LYS B CA 1
ATOM 4446 C C . LYS B 1 291 ? -4.938 -30.25 -13.266 1 96.94 291 LYS B C 1
ATOM 4448 O O . LYS B 1 291 ? -5.965 -30.781 -12.836 1 96.94 291 LYS B O 1
ATOM 4453 N N . ALA B 1 292 ? -3.795 -30.234 -12.641 1 97.06 292 ALA B N 1
ATOM 4454 C CA . ALA B 1 292 ? -3.691 -30.859 -11.32 1 97.06 292 ALA B CA 1
ATOM 4455 C C . ALA B 1 292 ? -4.621 -30.172 -10.328 1 97.06 292 ALA B C 1
ATOM 4457 O O . ALA B 1 292 ? -5.059 -30.781 -9.352 1 97.06 292 ALA B O 1
ATOM 4458 N N . PHE B 1 293 ? -4.91 -28.875 -10.555 1 96.44 293 PHE B N 1
ATOM 4459 C CA . PHE B 1 293 ? -5.781 -28.141 -9.648 1 96.44 293 PHE B CA 1
ATOM 4460 C C . PHE B 1 293 ? -7.191 -28.047 -10.219 1 96.44 293 PHE B C 1
ATOM 4462 O O . PHE B 1 293 ? -7.992 -27.219 -9.766 1 96.44 293 PHE B O 1
ATOM 4469 N N . GLY B 1 294 ? -7.469 -28.766 -11.219 1 94.31 294 GLY B N 1
ATOM 4470 C CA . GLY B 1 294 ? -8.82 -28.938 -11.719 1 94.31 294 GLY B CA 1
ATOM 4471 C C . GLY B 1 294 ? -9.219 -27.891 -12.734 1 94.31 294 GLY B C 1
ATOM 4472 O O . GLY B 1 294 ? -10.406 -27.656 -12.969 1 94.31 294 GLY B O 1
ATOM 4473 N N . GLU B 1 295 ? -8.297 -27.156 -13.227 1 92.75 295 GLU B N 1
ATOM 4474 C CA . GLU B 1 295 ? -8.578 -26.141 -14.234 1 92.75 295 GLU B CA 1
ATOM 4475 C C . GLU B 1 295 ? -7.988 -26.531 -15.594 1 92.75 295 GLU B C 1
ATOM 4477 O O . GLU B 1 295 ? -6.93 -27.156 -15.656 1 92.75 295 GLU B O 1
ATOM 4482 N N . THR B 1 296 ? -8.812 -26.25 -16.625 1 86.88 296 THR B N 1
ATOM 4483 C CA . THR B 1 296 ? -8.305 -26.453 -17.984 1 86.88 296 THR B CA 1
ATOM 4484 C C . THR B 1 296 ? -8.117 -25.125 -18.688 1 86.88 296 THR B C 1
ATOM 4486 O O . THR B 1 296 ? -9.039 -24.312 -18.766 1 86.88 296 THR B O 1
ATOM 4489 N N . ILE B 1 297 ? -6.789 -24.828 -19.031 1 82.38 297 ILE B N 1
ATOM 4490 C CA . ILE B 1 297 ? -6.496 -23.578 -19.734 1 82.38 297 ILE B CA 1
ATOM 4491 C C . ILE B 1 297 ? -5.73 -23.875 -21.016 1 82.38 297 ILE B C 1
ATOM 4493 O O . ILE B 1 297 ? -4.875 -24.766 -21.047 1 82.38 297 ILE B O 1
#

=== Feature glossary ===
A reading guide for the features in this record.

Start from the sequence.

  · This is the polypeptide sequence — one letter per residue, N-terminus first. Length ranges from a few dozen residues for small domains to over a thousand for large multi-domain proteins.

Fold it, and you get atomic coordinates and the backbone conformation that goes with them.

  · Structure coordinates are given as an mmCIF _atom_site loop: one row per atom with element, residue name, chain id, sequence number, and x/y/z position in Å. Only the four main-chain atoms per residue are included here; side chains are omitted to keep the record compact.

  · Backbone dihedral angles. Every residue except chain termini has a φ (preceding-C → N → Cα → C) and a ψ (N → Cα → C → next-N). They are reported in degrees following the IUPAC sign convention. Secondary structure is essentially a statement about which (φ, ψ) basin each residue occupies.

  · The SS8 string is DSSP's per-residue secondary-structure call. α-helix (H) means an i→i+4 H-bond ladder; β-strand (E) means the residue participates in a β-sheet; 3₁₀ (G) and π (I) are tighter and wider helices; T/S are turns/bends; '-' is loop.

  · SS3 is a coarse helix/strand/coil call (letters a/b/c) made by the P-SEA algorithm from inter-Cα distances and dihedrals. It is less detailed than DSSP but needs only Cα positions.

Summarize the fold with a handful of shape descriptors and a per-residue structural alphabet.

  · Radius of gyration (Rg) is the root-mean-square distance of Cα atoms from their centroid — a single number for overall size and compactness. A globular domain of N residues has Rg ≈ 2.2·N^0.38 Å; an extended or disordered chain has a much larger Rg. The Cα contact count is the number of residue pairs whose Cα atoms are within 8 Å and are more than four positions apart in sequence — a standard proxy for tertiary packing density. The bounding box is the smallest axis-aligned box enclosing all Cα atoms.

  · The Foldseek 3Di string encodes local tertiary geometry as a 20-letter alphabet — one character per residue — derived from the relative positions of nearby Cα atoms. Unlike the amino-acid sequence, 3Di is a direct function of the 3D structure, so two proteins with the same fold have similar 3Di strings even at low sequence identity.

  · Solvent-accessible surface area (SASA) is the area in Å² traced out by the centre of a 1.4 Å probe sphere (a water molecule) rolled over the protein's van der Waals surface (Shrake–Rupley / Lee–Richards construction). Buried residues have near-zero SASA; fully exposed residues can exceed 200 Å². The total SASA scales roughly with the number of surface residues.

Ask how reliable the model is.

  · pLDDT (predicted Local Distance Difference Test) is AlphaFold's per-residue confidence score, ranging from 0 to 100. Values above 90 indicate high confidence (typically well-packed cores); 70–90 is confident; 50–70 low confidence; below 50 usually means the region is disordered or the prediction is unreliable there. AlphaFold stores pLDDT in the mmCIF B-factor column.

  · B-factor (Debye–Waller factor) reflects atomic displacement in the crystal lattice. It is an experimental observable (units Å²), not a prediction; low values mean the atom is pinned down, high values mean it moves or is heterogeneous across the crystal.

  · Predicted Aligned Error (PAE) is an AlphaFold confidence matrix: entry (i, j) is the expected error in the position of residue j, in ångströms, when the prediction is superimposed on the true structure at residue i. Low PAE within a block of residues means that block is internally rigid and well-predicted; high PAE between two blocks means their relative placement is uncertain even if each block individually is confident.

Place it in context: what it resembles, what it is annotated as, and how it looks.

  · Nearest PDB neighbors are the top structural matches found by Foldseek when searching this structure against the entire Protein Data Bank. Each hit reports a TM-score (0 to 1; >0.5 almost always implies the same fold) and an E-value. These are *structural* homologs — they may share no detectable sequence similarity.

  · Functional annotations link the protein to curated databases. InterPro entries identify conserved domains and families by matching the sequence against member-database signatures (Pfam, PROSITE, CDD, …). Gene Ontology (GO) terms describe molecular function, biological process, and cellular component in a controlled vocabulary. CATH places the structure in a hierarchical fold classification (Class/Architecture/Topology/Homologous-superfamily). The organism is the source species.

  · Three diagnostic plots accompany the record. The Cα contact map visualizes the tertiary structure as a 2D adjacency matrix (8 Å cutoff, sequence-local contacts suppressed). The Ramachandran plot shows the distribution of backbone (φ, ψ) torsions, with points in the α and β basins reflecting secondary structure content. The PAE plot shows AlphaFold's inter-residue confidence as a color matrix.

  · Six rendered views show the 3D structure from the faces of a cube — i.e. along ±x, ±y, ±z. Rendering representation is drawn randomly per protein from cartoon (secondary-structure ribbons), sticks (backbone bonds), or molecular surface; coloring is either N→C rainbow (blue at the N-terminus through red at the C-terminus) or one color per chain.